Protein AF-A0A8S9V4P3-F1 (afdb_monomer_lite)

Structure (mmCIF, N/CA/C/O backbone):
data_AF-A0A8S9V4P3-F1
#
_entry.id   AF-A0A8S9V4P3-F1
#
loop_
_atom_site.group_PDB
_atom_site.id
_atom_site.type_symbol
_atom_site.label_atom_id
_atom_site.label_alt_id
_atom_site.label_comp_id
_atom_site.label_asym_id
_atom_site.label_entity_id
_atom_site.label_seq_id
_atom_site.pdbx_PDB_ins_code
_atom_site.Cartn_x
_atom_site.Cartn_y
_atom_site.Cartn_z
_atom_site.occupancy
_atom_site.B_iso_or_equiv
_atom_site.auth_seq_id
_atom_site.auth_comp_id
_atom_site.auth_asym_id
_atom_site.auth_atom_id
_atom_site.pdbx_PDB_model_num
ATOM 1 N N . MET A 1 1 ? 22.294 -0.268 -34.713 1.00 35.06 1 MET A N 1
ATOM 2 C CA . MET A 1 1 ? 23.340 -0.753 -33.769 1.00 35.06 1 MET A CA 1
ATOM 3 C C . MET A 1 1 ? 24.682 0.001 -33.791 1.00 35.06 1 MET A C 1
ATOM 5 O O . MET A 1 1 ? 25.444 -0.156 -32.843 1.00 35.06 1 MET A O 1
ATOM 9 N N . GLN A 1 2 ? 25.000 0.838 -34.790 1.00 34.72 2 GLN A N 1
ATOM 10 C CA . GLN A 1 2 ? 26.324 1.489 -34.903 1.00 34.72 2 GLN A CA 1
ATOM 11 C C . GLN A 1 2 ? 26.705 2.455 -33.755 1.00 34.72 2 GLN A C 1
ATOM 13 O O . GLN A 1 2 ? 27.880 2.752 -33.581 1.00 34.72 2 GLN A O 1
ATOM 18 N N . GLN A 1 3 ? 25.754 2.910 -32.930 1.00 43.25 3 GLN A N 1
ATOM 19 C CA . GLN A 1 3 ? 26.018 3.844 -31.821 1.00 43.25 3 GLN A CA 1
ATOM 20 C C . GLN A 1 3 ? 26.244 3.175 -30.451 1.00 43.25 3 GLN A C 1
ATOM 22 O O . GLN A 1 3 ? 26.666 3.838 -29.506 1.00 43.25 3 GLN A O 1
ATOM 27 N N . LEU A 1 4 ? 25.983 1.868 -30.324 1.00 45.66 4 LEU A N 1
ATOM 28 C CA . LEU A 1 4 ? 26.140 1.121 -29.066 1.00 45.66 4 LEU A CA 1
ATOM 29 C C . LEU A 1 4 ? 27.604 1.108 -28.551 1.00 45.66 4 LEU A C 1
ATOM 31 O O . LEU A 1 4 ? 27.805 1.356 -27.364 1.00 45.66 4 LEU A O 1
ATOM 35 N N . PRO A 1 5 ? 28.628 0.903 -29.408 1.00 47.28 5 PRO A N 1
ATOM 36 C CA . PRO A 1 5 ? 30.036 0.936 -28.992 1.00 47.28 5 PRO A CA 1
ATOM 37 C C . PRO A 1 5 ? 30.533 2.325 -28.555 1.00 47.28 5 PRO A C 1
ATOM 39 O O . PRO A 1 5 ? 31.292 2.434 -27.598 1.00 47.28 5 PRO A O 1
ATOM 42 N N . LEU A 1 6 ? 30.079 3.398 -29.215 1.00 49.00 6 LEU A N 1
ATOM 43 C CA . LEU A 1 6 ? 30.406 4.783 -28.835 1.00 49.00 6 LEU A CA 1
ATOM 44 C C . LEU A 1 6 ? 29.814 5.144 -27.465 1.00 49.00 6 LEU A C 1
ATOM 46 O O . LEU A 1 6 ? 30.459 5.802 -26.653 1.00 49.00 6 LEU A O 1
ATOM 50 N N . LEU A 1 7 ? 28.600 4.660 -27.199 1.00 50.16 7 LEU A N 1
ATOM 51 C CA . LEU A 1 7 ? 27.901 4.816 -25.928 1.00 50.16 7 LEU A CA 1
ATOM 52 C C . LEU A 1 7 ? 28.576 4.017 -24.801 1.00 50.16 7 LEU A C 1
ATOM 54 O O . LEU A 1 7 ? 28.743 4.534 -23.699 1.00 50.16 7 LEU A O 1
ATOM 58 N N . TYR A 1 8 ? 29.024 2.794 -25.092 1.00 51.38 8 TYR A N 1
ATOM 59 C CA . TYR A 1 8 ? 29.820 1.983 -24.174 1.00 51.38 8 TYR A CA 1
ATOM 60 C C . TYR A 1 8 ? 31.144 2.664 -23.804 1.00 51.38 8 TYR A C 1
ATOM 62 O O . TYR A 1 8 ? 31.438 2.788 -22.618 1.00 51.38 8 TYR A O 1
ATOM 70 N N . ASN A 1 9 ? 31.887 3.188 -24.783 1.00 55.25 9 ASN A N 1
ATOM 71 C CA . ASN A 1 9 ? 33.148 3.892 -24.530 1.00 55.25 9 ASN A CA 1
ATOM 72 C C . ASN A 1 9 ? 32.932 5.175 -23.705 1.00 55.25 9 ASN A C 1
ATOM 74 O O . ASN A 1 9 ? 33.613 5.379 -22.705 1.00 55.25 9 ASN A O 1
ATOM 78 N N . ALA A 1 10 ? 31.908 5.979 -24.022 1.00 52.84 10 ALA A N 1
ATOM 79 C CA . ALA A 1 10 ? 31.577 7.189 -23.258 1.00 52.84 10 ALA A CA 1
ATOM 80 C C . ALA A 1 10 ? 31.177 6.903 -21.794 1.00 52.84 10 ALA A C 1
ATOM 82 O O . ALA A 1 10 ? 31.454 7.703 -20.895 1.00 52.84 10 ALA A O 1
ATOM 83 N N . LEU A 1 11 ? 30.521 5.766 -21.535 1.00 50.72 11 LEU A N 1
ATOM 84 C CA . LEU A 1 11 ? 30.152 5.327 -20.185 1.00 50.72 11 LEU A CA 1
ATOM 85 C C . LEU A 1 11 ? 31.327 4.661 -19.448 1.00 50.72 11 LEU A C 1
ATOM 87 O O . LEU A 1 11 ? 31.467 4.847 -18.238 1.00 50.72 11 LEU A O 1
ATOM 91 N N . ALA A 1 12 ? 32.187 3.926 -20.155 1.00 55.25 12 ALA A N 1
ATOM 92 C CA . ALA A 1 12 ? 33.399 3.314 -19.613 1.00 55.25 12 ALA A CA 1
ATOM 93 C C . ALA A 1 12 ? 34.425 4.374 -19.176 1.00 55.25 12 ALA A C 1
ATOM 95 O O . ALA A 1 12 ? 34.928 4.303 -18.053 1.00 55.25 12 ALA A O 1
ATOM 96 N N . ASP A 1 13 ? 34.645 5.409 -19.990 1.00 53.94 13 ASP A N 1
ATOM 97 C CA . ASP A 1 13 ? 35.540 6.529 -19.667 1.00 53.94 13 ASP A CA 1
ATOM 98 C C . ASP A 1 13 ? 35.061 7.300 -18.425 1.00 53.94 13 ASP A C 1
ATOM 100 O O . ASP A 1 13 ? 35.851 7.685 -17.558 1.00 53.94 13 ASP A O 1
ATOM 104 N N . ARG A 1 14 ? 33.741 7.454 -18.259 1.00 51.41 14 ARG A N 1
ATOM 105 C CA . ARG A 1 14 ? 33.150 8.080 -17.063 1.00 51.41 14 ARG A CA 1
ATOM 106 C C . ARG A 1 14 ? 33.197 7.188 -15.822 1.00 51.41 14 ARG A C 1
ATOM 108 O O . ARG A 1 14 ? 33.402 7.703 -14.724 1.00 51.41 14 ARG A O 1
ATOM 115 N N . LYS A 1 15 ? 33.077 5.864 -15.969 1.00 47.69 15 LYS A N 1
ATOM 116 C CA . LYS A 1 15 ? 33.253 4.896 -14.867 1.00 47.69 15 LYS A CA 1
ATOM 117 C C . LYS A 1 15 ? 34.657 4.991 -14.254 1.00 47.69 15 LYS A C 1
ATOM 119 O O . LYS A 1 15 ? 34.801 4.860 -13.040 1.00 47.69 15 LYS A O 1
ATOM 124 N N . VAL A 1 16 ? 35.671 5.260 -15.081 1.00 47.69 16 VAL A N 1
ATOM 125 C CA . VAL A 1 16 ? 37.067 5.462 -14.656 1.00 47.69 16 VAL A CA 1
ATOM 126 C C . VAL A 1 16 ? 37.268 6.823 -13.977 1.00 47.69 16 VAL A C 1
ATOM 128 O O . VAL A 1 16 ? 37.965 6.899 -12.966 1.00 47.69 16 VAL A O 1
ATOM 131 N N . ALA A 1 17 ? 36.620 7.884 -14.468 1.00 41.94 17 ALA A N 1
ATOM 132 C CA . ALA A 1 17 ? 36.809 9.248 -13.968 1.00 41.94 17 ALA A CA 1
ATOM 133 C C . ALA A 1 17 ? 36.276 9.500 -12.542 1.00 41.94 17 ALA A C 1
ATOM 135 O O . ALA A 1 17 ? 36.789 10.378 -11.853 1.00 41.94 17 ALA A O 1
ATOM 136 N N . VAL A 1 18 ? 35.262 8.759 -12.080 1.00 43.91 18 VAL A N 1
ATOM 137 C CA . VAL A 1 18 ? 34.527 9.138 -10.856 1.00 43.91 18 VAL A CA 1
ATOM 138 C C . VAL A 1 18 ? 34.879 8.283 -9.621 1.00 43.91 18 VAL A C 1
ATOM 140 O O . VAL A 1 18 ? 34.416 8.604 -8.535 1.00 43.91 18 VAL A O 1
ATOM 143 N N . ARG A 1 19 ? 35.714 7.224 -9.712 1.00 36.66 19 ARG A N 1
ATOM 144 C CA . ARG A 1 19 ? 35.907 6.233 -8.609 1.00 36.66 19 ARG A CA 1
ATOM 145 C C . ARG A 1 19 ? 34.581 5.965 -7.867 1.00 36.66 19 ARG A C 1
ATOM 147 O O . ARG A 1 19 ? 34.499 6.046 -6.643 1.00 36.66 19 ARG A O 1
ATOM 154 N N . LEU A 1 20 ? 33.509 5.712 -8.619 1.00 38.38 20 LEU A N 1
ATOM 155 C CA . LEU A 1 20 ? 32.199 5.457 -8.026 1.00 38.38 20 LEU A CA 1
ATOM 156 C C . LEU A 1 20 ? 32.279 4.119 -7.296 1.00 38.38 20 LEU A C 1
ATOM 158 O O . LEU A 1 20 ? 32.645 3.102 -7.889 1.00 38.38 20 LEU A O 1
ATOM 162 N N . GLY A 1 21 ? 32.000 4.141 -5.991 1.00 35.78 21 GLY A N 1
ATOM 163 C CA . GLY A 1 21 ? 31.882 2.939 -5.171 1.00 35.78 21 GLY A CA 1
ATOM 164 C C . GLY A 1 21 ? 30.915 1.928 -5.796 1.00 35.78 21 GLY A C 1
ATOM 165 O O . GLY A 1 21 ? 30.110 2.270 -6.659 1.00 35.78 21 GLY A O 1
ATOM 166 N N . ARG A 1 22 ? 31.006 0.670 -5.354 1.00 36.38 22 ARG A N 1
ATOM 167 C CA . ARG A 1 22 ? 30.342 -0.523 -5.923 1.00 36.38 22 ARG A CA 1
ATOM 168 C C . ARG A 1 22 ? 28.813 -0.470 -6.098 1.00 36.38 22 ARG A C 1
ATOM 170 O O . ARG A 1 22 ? 28.269 -1.415 -6.653 1.00 36.38 22 ARG A O 1
ATOM 177 N N . ASP A 1 23 ? 28.135 0.610 -5.734 1.00 43.03 23 ASP A N 1
ATOM 178 C CA . ASP A 1 23 ? 26.678 0.673 -5.650 1.00 43.03 23 ASP A CA 1
ATOM 179 C C . ASP A 1 23 ? 26.064 1.739 -6.572 1.00 43.03 23 ASP A C 1
ATOM 181 O O . ASP A 1 23 ? 25.200 2.498 -6.152 1.00 43.03 23 ASP A O 1
ATOM 185 N N . LEU A 1 24 ? 26.458 1.781 -7.851 1.00 43.34 24 LEU A N 1
ATOM 186 C CA . LEU A 1 24 ? 25.614 2.365 -8.910 1.00 43.34 24 LEU A CA 1
ATOM 187 C C . LEU A 1 24 ? 24.481 1.383 -9.225 1.00 43.34 24 LEU A C 1
ATOM 189 O O . LEU A 1 24 ? 24.455 0.719 -10.264 1.00 43.34 24 LEU A O 1
ATOM 193 N N . ALA A 1 25 ? 23.572 1.217 -8.280 1.00 43.69 25 ALA A N 1
ATOM 194 C CA . ALA A 1 25 ? 22.413 0.369 -8.447 1.00 43.69 25 ALA A CA 1
ATOM 195 C C . ALA A 1 25 ? 21.297 1.243 -9.024 1.00 43.69 25 ALA A C 1
ATOM 197 O O . ALA A 1 25 ? 20.488 1.739 -8.238 1.00 43.69 25 ALA A O 1
ATOM 198 N N . PRO A 1 26 ? 21.172 1.359 -10.365 1.00 45.56 26 PRO A N 1
ATOM 199 C CA . PRO A 1 26 ? 20.971 0.176 -11.234 1.00 45.56 26 PRO A CA 1
ATOM 200 C C . PRO A 1 26 ? 21.812 0.078 -12.511 1.00 45.56 26 PRO A C 1
ATOM 202 O O . PRO A 1 26 ? 21.802 -0.979 -13.144 1.00 45.56 26 PRO A O 1
ATOM 205 N N . LEU A 1 27 ? 22.533 1.122 -12.917 1.00 46.84 27 LEU A N 1
ATOM 206 C CA . LEU A 1 27 ? 23.276 1.059 -14.175 1.00 46.84 27 LEU A CA 1
ATOM 207 C C . LEU A 1 27 ? 24.525 0.173 -14.063 1.00 46.84 27 LEU A C 1
ATOM 209 O O . LEU A 1 27 ? 25.024 -0.283 -15.076 1.00 46.84 27 LEU A O 1
ATOM 213 N N . GLY A 1 28 ? 25.032 -0.103 -12.859 1.00 51.47 28 GLY A N 1
ATOM 214 C CA . GLY A 1 28 ? 26.215 -0.932 -12.610 1.00 51.47 28 GLY A CA 1
ATOM 215 C C . GLY A 1 28 ? 26.060 -2.382 -13.086 1.00 51.47 28 GLY A C 1
ATOM 216 O O . GLY A 1 28 ? 26.877 -2.818 -13.898 1.00 51.47 28 GLY A O 1
ATOM 217 N N . PRO A 1 29 ? 25.023 -3.121 -12.645 1.00 49.94 29 PRO A N 1
ATOM 218 C CA . PRO A 1 29 ? 24.735 -4.470 -13.134 1.00 49.94 29 PRO A CA 1
ATOM 219 C C . PRO A 1 29 ? 24.471 -4.525 -14.643 1.00 49.94 29 PRO A C 1
ATOM 221 O O . PRO A 1 29 ? 25.046 -5.364 -15.324 1.00 49.94 29 PRO A O 1
ATOM 224 N N . PHE A 1 30 ? 23.685 -3.596 -15.198 1.00 52.69 30 PHE A N 1
ATOM 225 C CA . PHE A 1 30 ? 23.424 -3.551 -16.641 1.00 52.69 30 PHE A CA 1
ATOM 226 C C . PHE A 1 30 ? 24.666 -3.164 -17.457 1.00 52.69 30 PHE A C 1
ATOM 228 O O . PHE A 1 30 ? 24.959 -3.790 -18.469 1.00 52.69 30 PHE A O 1
ATOM 235 N N . MET A 1 31 ? 25.443 -2.176 -17.006 1.00 52.62 31 MET A N 1
ATOM 236 C CA . MET A 1 31 ? 26.725 -1.835 -17.620 1.00 52.62 31 MET A CA 1
ATOM 237 C C . MET A 1 31 ? 27.686 -3.001 -17.545 1.00 52.62 31 MET A C 1
ATOM 239 O O . MET A 1 31 ? 28.427 -3.177 -18.490 1.00 52.62 31 MET A O 1
ATOM 243 N N . ALA A 1 32 ? 27.687 -3.792 -16.470 1.00 58.06 32 ALA A N 1
ATOM 244 C CA . ALA A 1 32 ? 28.481 -5.012 -16.395 1.00 58.06 32 ALA A CA 1
ATOM 245 C C . ALA A 1 32 ? 27.992 -6.061 -17.407 1.00 58.06 32 ALA A C 1
ATOM 247 O O . ALA A 1 32 ? 28.806 -6.634 -18.118 1.00 58.06 32 ALA A O 1
ATOM 248 N N . ILE A 1 33 ? 26.677 -6.247 -17.536 1.00 57.78 33 ILE A N 1
ATOM 249 C CA . ILE A 1 33 ? 26.055 -7.162 -18.503 1.00 57.78 33 ILE A CA 1
ATOM 250 C C . ILE A 1 33 ? 26.372 -6.748 -19.955 1.00 57.78 33 ILE A C 1
ATOM 252 O O . ILE A 1 33 ? 26.779 -7.582 -20.764 1.00 57.78 33 ILE A O 1
ATOM 256 N N . MET A 1 34 ? 26.255 -5.459 -20.284 1.00 55.81 34 MET A N 1
ATOM 257 C CA . MET A 1 34 ? 26.617 -4.929 -21.601 1.00 55.81 34 MET A CA 1
ATOM 258 C C . MET A 1 34 ? 28.125 -4.898 -21.822 1.00 55.81 34 MET A C 1
ATOM 260 O O . MET A 1 34 ? 28.566 -5.155 -22.931 1.00 55.81 34 MET A O 1
ATOM 264 N N . ASP A 1 35 ? 28.923 -4.607 -20.794 1.00 58.06 35 ASP A N 1
ATOM 265 C CA . ASP A 1 35 ? 30.389 -4.679 -20.828 1.00 58.06 35 ASP A CA 1
ATOM 266 C C . ASP A 1 35 ? 30.849 -6.090 -21.181 1.00 58.06 35 ASP A C 1
ATOM 268 O O . ASP A 1 35 ? 31.702 -6.250 -22.051 1.00 58.06 35 ASP A O 1
ATOM 272 N N . THR A 1 36 ? 30.229 -7.112 -20.587 1.00 58.91 36 THR A N 1
ATOM 273 C CA . THR A 1 36 ? 30.436 -8.506 -20.977 1.00 58.91 36 THR A CA 1
ATOM 274 C C . THR A 1 36 ? 30.036 -8.722 -22.432 1.00 58.91 36 THR A C 1
ATOM 276 O O . THR A 1 36 ? 30.890 -9.132 -23.206 1.00 58.91 36 THR A O 1
ATOM 279 N N . PHE A 1 37 ? 28.821 -8.352 -22.854 1.00 57.66 37 PHE A N 1
ATOM 280 C CA . PHE A 1 37 ? 28.391 -8.506 -24.252 1.00 57.66 37 PHE A CA 1
ATOM 281 C C . PHE A 1 37 ? 29.316 -7.797 -25.257 1.00 57.66 37 PHE A C 1
ATOM 283 O O . PHE A 1 37 ? 29.652 -8.352 -26.298 1.00 57.66 37 PHE A O 1
ATOM 290 N N . PHE A 1 38 ? 29.772 -6.578 -24.977 1.00 56.75 38 PHE A N 1
ATOM 291 C CA . PHE A 1 38 ? 30.655 -5.846 -25.887 1.00 56.75 38 PHE A CA 1
ATOM 292 C C . PHE A 1 38 ? 32.063 -6.434 -25.953 1.00 56.75 38 PHE A C 1
ATOM 294 O O . PHE A 1 38 ? 32.692 -6.356 -27.011 1.00 56.75 38 PHE A O 1
ATOM 301 N N . LYS A 1 39 ? 32.541 -7.033 -24.857 1.00 61.88 39 LYS A N 1
ATOM 302 C CA . LYS A 1 39 ? 33.842 -7.710 -24.790 1.00 61.88 39 LYS A CA 1
ATOM 303 C C . LYS A 1 39 ? 33.811 -9.107 -25.402 1.00 61.88 39 LYS A C 1
ATOM 305 O O . LYS A 1 39 ? 34.735 -9.456 -26.128 1.00 61.88 39 LYS A O 1
ATOM 310 N N . THR A 1 40 ? 32.783 -9.897 -25.107 1.00 61.56 40 THR A N 1
ATOM 311 C CA . THR A 1 40 ? 32.715 -11.324 -25.464 1.00 61.56 40 THR A CA 1
ATOM 312 C C . THR A 1 40 ? 31.863 -11.595 -26.696 1.00 61.56 40 THR A C 1
ATOM 314 O O . THR A 1 40 ? 32.014 -12.641 -27.311 1.00 61.56 40 THR A O 1
ATOM 317 N N . ARG A 1 41 ? 30.989 -10.656 -27.080 1.00 58.94 41 ARG A N 1
ATOM 318 C CA . ARG A 1 41 ? 29.935 -10.828 -28.098 1.00 58.94 41 ARG A CA 1
ATOM 319 C C . ARG A 1 41 ? 28.895 -11.900 -27.754 1.00 58.94 41 ARG A C 1
ATOM 321 O O . ARG A 1 41 ? 28.057 -12.206 -28.593 1.00 58.94 41 ARG A O 1
ATOM 328 N N . GLU A 1 42 ? 28.884 -12.401 -26.519 1.00 59.50 42 GLU A N 1
ATOM 329 C CA . GLU A 1 42 ? 27.921 -13.404 -26.057 1.00 59.50 42 GLU A CA 1
ATOM 330 C C . GLU A 1 42 ? 26.625 -12.750 -25.570 1.00 59.50 42 GLU A C 1
ATOM 332 O O . GLU A 1 42 ? 26.623 -11.941 -24.634 1.00 59.50 42 GLU A O 1
ATOM 337 N N . VAL A 1 43 ? 25.499 -13.125 -26.177 1.00 59.03 43 VAL A N 1
ATOM 338 C CA . VAL A 1 43 ? 24.168 -12.716 -25.714 1.00 59.03 43 VAL A CA 1
ATOM 339 C C . VAL A 1 43 ? 23.808 -13.546 -24.483 1.00 59.03 43 VAL A C 1
ATOM 341 O O . VAL A 1 43 ? 23.478 -14.722 -24.581 1.00 59.03 43 VAL A O 1
ATOM 344 N N . THR A 1 44 ? 23.870 -12.934 -23.300 1.00 60.81 44 THR A N 1
ATOM 345 C CA . THR A 1 44 ? 23.469 -13.597 -22.050 1.00 60.81 44 THR A CA 1
ATOM 346 C C . THR A 1 44 ? 21.997 -13.339 -21.726 1.00 60.81 44 THR A C 1
ATOM 348 O O . THR A 1 44 ? 21.390 -12.380 -22.203 1.00 60.81 44 THR A O 1
ATOM 351 N N . LEU A 1 45 ? 21.412 -14.180 -20.870 1.00 60.59 45 LEU A N 1
ATOM 352 C CA . LEU A 1 45 ? 19.988 -14.116 -20.534 1.00 60.59 45 LEU A CA 1
ATOM 353 C C . LEU A 1 45 ? 19.605 -12.761 -19.916 1.00 60.59 45 LEU A C 1
ATOM 355 O O . LEU A 1 45 ? 18.580 -12.210 -20.304 1.00 60.59 45 LEU A O 1
ATOM 359 N N . PRO A 1 46 ? 20.446 -12.143 -19.059 1.00 57.75 46 PRO A N 1
ATOM 360 C CA . PRO A 1 46 ? 20.222 -10.775 -18.602 1.00 57.75 46 PRO A CA 1
ATOM 361 C C . PRO A 1 46 ? 20.271 -9.705 -19.709 1.00 57.75 46 PRO A C 1
ATOM 363 O O . PRO A 1 46 ? 19.550 -8.714 -19.602 1.00 57.75 46 PRO A O 1
ATOM 366 N N . VAL A 1 47 ? 21.079 -9.879 -20.770 1.00 62.25 47 VAL A N 1
ATOM 367 C CA . VAL A 1 47 ? 21.101 -8.956 -21.931 1.00 62.25 47 VAL A CA 1
ATOM 368 C C . VAL A 1 47 ? 19.759 -9.019 -22.653 1.00 62.25 47 VAL A C 1
ATOM 370 O O . VAL A 1 47 ? 19.110 -7.992 -22.850 1.00 62.25 47 VAL A O 1
ATOM 373 N N . ALA A 1 48 ? 19.318 -10.229 -23.003 1.00 62.75 48 ALA A N 1
ATOM 374 C CA . ALA A 1 48 ? 18.053 -10.437 -23.697 1.00 62.75 48 ALA A CA 1
ATOM 375 C C . ALA A 1 48 ? 16.856 -9.997 -22.833 1.00 62.75 48 ALA A C 1
ATOM 377 O O . ALA A 1 48 ? 15.951 -9.325 -23.324 1.00 62.75 48 ALA A O 1
ATOM 378 N N . PHE A 1 49 ? 16.907 -10.261 -21.525 1.00 63.81 49 PHE A N 1
ATOM 379 C CA . PHE A 1 49 ? 15.932 -9.791 -20.542 1.00 63.81 49 PHE A CA 1
ATOM 380 C C . PHE A 1 49 ? 15.801 -8.267 -20.519 1.00 63.81 49 PHE A C 1
ATOM 382 O O . PHE A 1 49 ? 14.698 -7.729 -20.615 1.00 63.81 49 PHE A O 1
ATOM 389 N N . ALA A 1 50 ? 16.927 -7.558 -20.425 1.00 61.03 50 ALA A N 1
ATOM 390 C CA . ALA A 1 50 ? 16.942 -6.102 -20.400 1.00 61.03 50 ALA A CA 1
ATOM 391 C C . ALA A 1 50 ? 16.363 -5.511 -21.698 1.00 61.03 50 ALA A C 1
ATOM 393 O O . ALA A 1 50 ? 15.595 -4.549 -21.648 1.00 61.03 50 ALA A O 1
ATOM 394 N N . CYS A 1 51 ? 16.660 -6.124 -22.849 1.00 64.00 51 CYS A N 1
ATOM 395 C CA . CYS A 1 51 ? 16.077 -5.757 -24.138 1.00 64.00 51 CYS A CA 1
ATOM 396 C C . CYS A 1 51 ? 14.568 -6.050 -24.220 1.00 64.00 51 CYS A C 1
ATOM 398 O O . CYS A 1 51 ? 13.831 -5.232 -24.762 1.00 64.00 51 CYS A O 1
ATOM 400 N N . ILE A 1 52 ? 14.079 -7.163 -23.669 1.00 63.91 52 ILE A N 1
ATOM 401 C CA . ILE A 1 52 ? 12.648 -7.514 -23.683 1.00 63.91 52 ILE A CA 1
ATOM 402 C C . ILE A 1 52 ? 11.841 -6.615 -22.752 1.00 63.91 52 ILE A C 1
ATOM 404 O O . ILE A 1 52 ? 10.834 -6.051 -23.179 1.00 63.91 52 ILE A O 1
ATOM 408 N N . CYS A 1 53 ? 12.282 -6.431 -21.506 1.00 61.22 53 CYS A N 1
ATOM 409 C CA . CYS A 1 53 ? 11.614 -5.513 -20.588 1.00 61.22 53 CYS A CA 1
ATOM 410 C C . CYS A 1 53 ? 11.634 -4.077 -21.144 1.00 61.22 53 CYS A C 1
ATOM 412 O O . CYS A 1 53 ? 10.644 -3.365 -21.004 1.00 61.22 53 CYS A O 1
ATOM 414 N N . TRP A 1 54 ? 12.699 -3.672 -21.849 1.00 67.19 54 TRP A N 1
ATOM 415 C CA . TRP A 1 54 ? 12.723 -2.424 -22.618 1.00 67.19 54 TRP A CA 1
ATOM 416 C C . TRP A 1 54 ? 11.659 -2.396 -23.721 1.00 67.19 54 TRP A C 1
ATOM 418 O O . TRP A 1 54 ? 10.868 -1.458 -23.758 1.00 67.19 54 TRP A O 1
ATOM 428 N N . MET A 1 55 ? 11.614 -3.409 -24.596 1.00 60.97 55 MET A N 1
ATOM 429 C CA . MET A 1 55 ? 10.647 -3.472 -25.700 1.00 60.97 55 MET A CA 1
ATOM 430 C C . MET A 1 55 ? 9.218 -3.408 -25.179 1.00 60.97 55 MET A C 1
ATOM 432 O O . MET A 1 55 ? 8.408 -2.682 -25.734 1.00 60.97 55 MET A O 1
ATOM 436 N N . LYS A 1 56 ? 8.916 -4.119 -24.092 1.00 59.44 56 LYS A N 1
ATOM 437 C CA . LYS A 1 56 ? 7.597 -4.117 -23.454 1.00 59.44 56 LYS A CA 1
ATOM 438 C C . LYS A 1 56 ? 7.273 -2.772 -22.805 1.00 59.44 56 LYS A C 1
ATOM 440 O O . LYS A 1 56 ? 6.176 -2.264 -23.005 1.00 59.44 56 LYS A O 1
ATOM 445 N N . PHE A 1 57 ? 8.222 -2.172 -22.084 1.00 56.38 57 PHE A N 1
ATOM 446 C CA . PHE A 1 57 ? 8.052 -0.849 -21.479 1.00 56.38 57 PHE A CA 1
ATOM 447 C C . PHE A 1 57 ? 7.822 0.224 -22.549 1.00 56.38 57 PHE A C 1
ATOM 449 O O . PHE A 1 57 ? 6.867 0.981 -22.466 1.00 56.38 57 PHE A O 1
ATOM 456 N N . VAL A 1 58 ? 8.631 0.237 -23.610 1.00 55.34 58 VAL A N 1
ATOM 457 C CA . VAL A 1 58 ? 8.461 1.140 -24.755 1.00 55.34 58 VAL A CA 1
ATOM 458 C C . VAL A 1 58 ? 7.170 0.854 -25.527 1.00 55.34 58 VAL A C 1
ATOM 460 O O . VAL A 1 58 ? 6.503 1.808 -25.913 1.00 55.34 58 VAL A O 1
ATOM 463 N N . ALA A 1 59 ? 6.791 -0.415 -25.710 1.00 53.12 59 ALA A N 1
ATOM 464 C CA . ALA A 1 59 ? 5.542 -0.822 -26.359 1.00 53.12 59 ALA A CA 1
ATOM 465 C C . ALA A 1 59 ? 4.300 -0.322 -25.613 1.00 53.12 59 ALA A C 1
ATOM 467 O O . ALA A 1 59 ? 3.342 0.124 -26.239 1.00 53.12 59 ALA A O 1
ATOM 468 N N . ALA A 1 60 ? 4.328 -0.324 -24.281 1.00 49.66 60 ALA A N 1
ATOM 469 C CA . ALA A 1 60 ? 3.264 0.271 -23.481 1.00 49.66 60 ALA A CA 1
ATOM 470 C C . ALA A 1 60 ? 3.195 1.800 -23.619 1.00 49.66 60 ALA A C 1
ATOM 472 O O . ALA A 1 60 ? 2.120 2.377 -23.534 1.00 49.66 60 ALA A O 1
ATOM 473 N N . LEU A 1 61 ? 4.315 2.469 -23.904 1.00 47.81 61 LEU A N 1
ATOM 474 C CA . LEU A 1 61 ? 4.345 3.914 -24.160 1.00 47.81 61 LEU A CA 1
ATOM 475 C C . LEU A 1 61 ? 4.046 4.287 -25.627 1.00 47.81 61 LEU A C 1
ATOM 477 O O . LEU A 1 61 ? 4.087 5.468 -25.973 1.00 47.81 61 LEU A O 1
ATOM 481 N N . GLN A 1 62 ? 3.823 3.302 -26.505 1.00 46.28 62 GLN A N 1
ATOM 482 C CA . GLN A 1 62 ? 4.048 3.452 -27.945 1.00 46.28 62 GLN A CA 1
ATOM 483 C C . GLN A 1 62 ? 2.857 3.970 -28.750 1.00 46.28 62 GLN A C 1
ATOM 485 O O . GLN A 1 62 ? 3.025 4.860 -29.589 1.00 46.28 62 GLN A O 1
ATOM 490 N N . GLY A 1 63 ? 1.681 3.351 -28.641 1.00 46.56 63 GLY A N 1
ATOM 491 C CA . GLY A 1 63 ? 0.738 3.411 -29.769 1.00 46.56 63 GLY A CA 1
ATOM 492 C C . GLY A 1 63 ? 1.445 3.142 -31.128 1.00 46.56 63 GLY A C 1
ATOM 493 O O . GLY A 1 63 ? 2.464 2.454 -31.189 1.00 46.56 63 GLY A O 1
ATOM 494 N N . ARG A 1 64 ? 0.965 3.692 -32.257 1.00 37.91 64 ARG A N 1
ATOM 495 C CA . ARG A 1 64 ? 1.518 3.406 -33.613 1.00 37.91 64 ARG A CA 1
ATOM 496 C C . ARG A 1 64 ? 2.552 4.417 -34.157 1.00 37.91 64 ARG A C 1
ATOM 498 O O . ARG A 1 64 ? 2.662 4.573 -35.376 1.00 37.91 64 ARG A O 1
ATOM 505 N N . ARG A 1 65 ? 3.290 5.151 -33.313 1.00 43.06 65 ARG A N 1
ATOM 506 C CA . ARG A 1 65 ? 4.067 6.339 -33.758 1.00 43.06 65 ARG A CA 1
ATOM 507 C C . ARG A 1 65 ? 5.607 6.219 -33.754 1.00 43.06 65 ARG A C 1
ATOM 509 O O . ARG A 1 65 ? 6.293 7.233 -33.852 1.00 43.06 65 ARG A O 1
ATOM 516 N N . GLY A 1 66 ? 6.157 5.000 -33.741 1.00 45.81 66 GLY A N 1
ATOM 517 C CA . GLY A 1 66 ? 7.585 4.734 -34.023 1.00 45.81 66 GLY A CA 1
ATOM 518 C C . GLY A 1 66 ? 8.581 5.078 -32.894 1.00 45.81 66 GLY A C 1
ATOM 519 O O . GLY A 1 66 ? 8.229 5.700 -31.895 1.00 45.81 66 GLY A O 1
ATOM 520 N N . LEU A 1 67 ? 9.852 4.657 -33.029 1.00 44.50 67 LEU A N 1
ATOM 521 C CA . LEU A 1 67 ? 10.845 4.667 -31.930 1.00 44.50 67 LEU A CA 1
ATOM 522 C C . LEU A 1 67 ? 11.279 6.060 -31.418 1.00 44.50 67 LEU A C 1
ATOM 524 O O . LEU A 1 67 ? 11.629 6.187 -30.246 1.00 44.50 67 LEU A O 1
ATOM 528 N N . GLY A 1 68 ? 11.279 7.108 -32.248 1.00 44.94 68 GLY A N 1
ATOM 529 C CA . GLY A 1 68 ? 11.789 8.439 -31.862 1.00 44.94 68 GLY A CA 1
ATOM 530 C C . GLY A 1 68 ? 10.923 9.180 -30.829 1.00 44.94 68 GLY A C 1
ATOM 531 O O . GLY A 1 68 ? 11.448 9.812 -29.905 1.00 44.94 68 GLY A O 1
ATOM 532 N N . ARG A 1 69 ? 9.592 9.056 -30.932 1.00 49.75 69 ARG A N 1
ATOM 533 C CA . ARG A 1 69 ? 8.629 9.596 -29.951 1.00 49.75 69 ARG A CA 1
ATOM 534 C C . ARG A 1 69 ? 8.744 8.864 -28.615 1.00 49.75 69 ARG A C 1
ATOM 536 O O . ARG A 1 69 ? 8.739 9.507 -27.567 1.00 49.75 69 ARG A O 1
ATOM 543 N N . ASN A 1 70 ? 8.975 7.553 -28.663 1.00 54.34 70 ASN A N 1
ATOM 544 C CA . ASN A 1 70 ? 9.135 6.709 -27.480 1.00 54.34 70 ASN A CA 1
ATOM 545 C C . ASN A 1 70 ? 10.298 7.153 -26.611 1.00 54.34 70 ASN A C 1
ATOM 547 O O . ASN A 1 70 ? 10.179 7.184 -25.395 1.00 54.34 70 ASN A O 1
ATOM 551 N N . VAL A 1 71 ? 11.415 7.526 -27.228 1.00 55.06 71 VAL A N 1
ATOM 552 C CA . VAL A 1 71 ? 12.602 7.983 -26.507 1.00 55.06 71 VAL A CA 1
ATOM 553 C C . VAL A 1 71 ? 12.330 9.302 -25.780 1.00 55.06 71 VAL A C 1
ATOM 555 O O . VAL A 1 71 ? 12.715 9.462 -24.625 1.00 55.06 71 VAL A O 1
ATOM 558 N N . SER A 1 72 ? 11.597 10.222 -26.409 1.00 56.91 72 SER A N 1
ATOM 559 C CA . SER A 1 72 ? 11.219 11.499 -25.789 1.00 56.91 72 SER A CA 1
ATOM 560 C C . SER A 1 72 ? 10.203 11.326 -24.655 1.00 56.91 72 SER A C 1
ATOM 562 O O . SER A 1 72 ? 10.395 11.916 -23.593 1.00 56.91 72 SER A O 1
ATOM 564 N N . LEU A 1 73 ? 9.185 10.477 -24.839 1.00 57.75 73 LEU A N 1
ATOM 565 C CA . LEU A 1 73 ? 8.227 10.108 -23.786 1.00 57.75 73 LEU A CA 1
ATOM 566 C C . LEU A 1 73 ? 8.927 9.411 -22.616 1.00 57.75 73 LEU A C 1
ATOM 568 O O . LEU A 1 73 ? 8.758 9.805 -21.471 1.00 57.75 73 LEU A O 1
ATOM 572 N N . THR A 1 74 ? 9.815 8.459 -22.902 1.00 59.00 74 THR A N 1
ATOM 573 C CA . THR A 1 74 ? 10.648 7.781 -21.899 1.00 59.00 74 THR A CA 1
ATOM 574 C C . THR A 1 74 ? 11.462 8.775 -21.057 1.00 59.00 74 THR A C 1
ATOM 576 O O . THR A 1 74 ? 11.573 8.605 -19.843 1.00 59.00 74 THR A O 1
ATOM 579 N N . PHE A 1 75 ? 11.993 9.852 -21.656 1.00 62.25 75 PHE A N 1
ATOM 580 C CA . PHE A 1 75 ? 12.662 10.913 -20.889 1.00 62.25 75 PHE A CA 1
ATOM 581 C C . PHE A 1 75 ? 11.715 11.774 -20.081 1.00 62.25 75 PHE A C 1
ATOM 583 O O . PHE A 1 75 ? 12.072 12.151 -18.968 1.00 62.25 75 PHE A O 1
ATOM 590 N N . GLN A 1 76 ? 10.558 12.122 -20.637 1.00 64.44 76 GLN A N 1
ATOM 591 C CA . GLN A 1 76 ? 9.558 12.873 -19.895 1.00 64.44 76 GLN A CA 1
ATOM 592 C C . GLN A 1 76 ? 9.140 12.083 -18.649 1.00 64.44 76 GLN A C 1
ATOM 594 O O . GLN A 1 76 ? 9.244 12.599 -17.545 1.00 64.44 76 GLN A O 1
ATOM 599 N N . HIS A 1 77 ? 8.870 10.788 -18.804 1.00 64.56 77 HIS A N 1
ATOM 600 C CA . HIS A 1 77 ? 8.562 9.875 -17.702 1.00 64.56 77 HIS A CA 1
ATOM 601 C C . HIS A 1 77 ? 9.682 9.794 -16.665 1.00 64.56 77 HIS A C 1
ATOM 603 O O . HIS A 1 77 ? 9.449 9.912 -15.466 1.00 64.56 77 HIS A O 1
ATOM 609 N N . SER A 1 78 ? 10.923 9.639 -17.126 1.00 65.50 78 SER A N 1
ATOM 610 C CA . SER A 1 78 ? 12.099 9.648 -16.259 1.00 65.50 78 SER A CA 1
ATOM 611 C C . SER A 1 78 ? 12.218 10.950 -15.452 1.00 65.50 78 SER A C 1
ATOM 613 O O . SER A 1 78 ? 12.625 10.910 -14.292 1.00 65.50 78 SER A O 1
ATOM 615 N N . LYS A 1 79 ? 11.890 12.100 -16.051 1.00 67.94 79 LYS A N 1
ATOM 616 C CA . LYS A 1 79 ? 11.910 13.405 -15.377 1.00 67.94 79 LYS A CA 1
ATOM 617 C C . LYS A 1 79 ? 10.753 13.571 -14.399 1.00 67.94 79 LYS A C 1
ATOM 619 O O . LYS A 1 79 ? 10.969 14.117 -13.324 1.00 67.94 79 LYS A O 1
ATOM 624 N N . ASP A 1 80 ? 9.562 13.097 -14.740 1.00 71.38 80 ASP A N 1
ATOM 625 C CA . ASP A 1 80 ? 8.391 13.197 -13.868 1.00 71.38 80 ASP A CA 1
ATOM 626 C C . ASP A 1 80 ? 8.571 12.330 -12.613 1.00 71.38 80 ASP A C 1
ATOM 628 O O . ASP A 1 80 ? 8.319 12.796 -11.502 1.00 71.38 80 ASP A O 1
ATOM 632 N N . LEU A 1 81 ? 9.124 11.117 -12.755 1.00 70.06 81 LEU A N 1
ATOM 633 C CA . LEU A 1 81 ? 9.543 10.296 -11.614 1.00 70.06 81 LEU A CA 1
ATOM 634 C C . LEU A 1 81 ? 10.611 10.987 -10.766 1.00 70.06 81 LEU A C 1
ATOM 636 O O . LEU A 1 81 ? 10.510 10.989 -9.541 1.00 70.06 81 LEU A O 1
ATOM 640 N N . GLN A 1 82 ? 11.629 11.577 -11.403 1.00 70.00 82 GLN A N 1
ATOM 641 C CA . GLN A 1 82 ? 12.653 12.336 -10.688 1.00 70.00 82 GLN A CA 1
ATOM 642 C C . GLN A 1 82 ? 12.019 13.462 -9.871 1.00 70.00 82 GLN A C 1
ATOM 644 O O . GLN A 1 82 ? 12.334 13.609 -8.695 1.00 70.00 82 GLN A O 1
ATOM 649 N N . LYS A 1 83 ? 11.104 14.220 -10.479 1.00 75.12 83 LYS A N 1
ATOM 650 C CA . LYS A 1 83 ? 10.403 15.317 -9.822 1.00 75.12 83 LYS A CA 1
ATOM 651 C C . LYS A 1 83 ? 9.591 14.823 -8.628 1.00 75.12 83 LYS A C 1
ATOM 653 O O . LYS A 1 83 ? 9.695 15.414 -7.566 1.00 75.12 83 LYS A O 1
ATOM 658 N N . ARG A 1 84 ? 8.860 13.711 -8.755 1.00 73.88 84 ARG A N 1
ATOM 659 C CA . ARG A 1 84 ? 8.117 13.106 -7.632 1.00 73.88 84 ARG A CA 1
ATOM 660 C C . ARG A 1 84 ? 9.037 12.648 -6.501 1.00 73.88 84 ARG A C 1
ATOM 662 O O . ARG A 1 84 ? 8.708 12.837 -5.336 1.00 73.88 84 ARG A O 1
ATOM 669 N N . ILE A 1 85 ? 10.198 12.070 -6.825 1.00 70.06 85 ILE A N 1
ATOM 670 C CA . ILE A 1 85 ? 11.217 11.714 -5.823 1.00 70.06 85 ILE A CA 1
ATOM 671 C C . ILE A 1 85 ? 11.740 12.979 -5.130 1.00 70.06 85 ILE A C 1
ATOM 673 O O . ILE A 1 85 ? 11.865 12.990 -3.910 1.00 70.06 85 ILE A O 1
ATOM 677 N N . GLU A 1 86 ? 12.025 14.043 -5.880 1.00 71.38 86 GLU A N 1
ATOM 678 C CA . GLU A 1 86 ? 12.482 15.329 -5.339 1.00 71.38 86 GLU A CA 1
ATOM 679 C C . GLU A 1 86 ? 11.408 15.995 -4.464 1.00 71.38 86 GLU A C 1
ATOM 681 O O . GLU A 1 86 ? 11.716 16.390 -3.345 1.00 71.38 86 GLU A O 1
ATOM 686 N N . GLU A 1 87 ? 10.149 16.026 -4.899 1.00 75.06 87 GLU A N 1
ATOM 687 C CA . GLU A 1 87 ? 9.003 16.533 -4.131 1.00 75.06 87 GLU A CA 1
ATOM 688 C C . GLU A 1 87 ? 8.803 15.730 -2.836 1.00 75.06 87 GLU A C 1
ATOM 690 O O . GLU A 1 87 ? 8.702 16.316 -1.758 1.00 75.06 87 GLU A O 1
ATOM 695 N N . ALA A 1 88 ? 8.847 14.394 -2.900 1.00 68.50 88 ALA A N 1
ATOM 696 C CA . ALA A 1 88 ? 8.800 13.538 -1.712 1.00 68.50 88 ALA A CA 1
ATOM 697 C C . ALA A 1 88 ? 9.983 13.808 -0.763 1.00 68.50 88 ALA A C 1
ATOM 699 O O . ALA A 1 88 ? 9.840 13.706 0.463 1.00 68.50 88 ALA A O 1
ATOM 700 N N . VAL A 1 89 ? 11.148 14.182 -1.315 1.00 65.69 89 VAL A N 1
ATOM 701 C CA . VAL A 1 89 ? 12.321 14.577 -0.530 1.00 65.69 89 VAL A CA 1
ATOM 702 C C . VAL A 1 89 ? 12.154 15.960 0.113 1.00 65.69 89 VAL A C 1
ATOM 704 O O . VAL A 1 89 ? 12.554 16.188 1.256 1.00 65.69 89 VAL A O 1
ATOM 707 N N . GLU A 1 90 ? 11.554 16.908 -0.591 1.00 67.50 90 GLU A N 1
ATOM 708 C CA . GLU A 1 90 ? 11.360 18.274 -0.106 1.00 67.50 90 GLU A CA 1
ATOM 709 C C . GLU A 1 90 ? 10.236 18.369 0.926 1.00 67.50 90 GLU A C 1
ATOM 711 O O . GLU A 1 90 ? 10.409 19.001 1.972 1.00 67.50 90 GLU A O 1
ATOM 716 N N . HIS A 1 91 ? 9.114 17.683 0.692 1.00 64.50 91 HIS A N 1
ATOM 717 C CA . HIS A 1 91 ? 7.962 17.668 1.596 1.00 64.50 91 HIS A CA 1
ATOM 718 C C . HIS A 1 91 ? 8.295 17.076 2.966 1.00 64.50 91 HIS A C 1
ATOM 720 O O . HIS A 1 91 ? 7.584 17.323 3.941 1.00 64.50 91 HIS A O 1
ATOM 726 N N . ARG A 1 92 ? 9.365 16.278 3.058 1.00 56.91 92 ARG A N 1
ATOM 727 C CA . ARG A 1 92 ? 9.836 15.586 4.265 1.00 56.91 92 ARG A CA 1
ATOM 728 C C . ARG A 1 92 ? 8.820 14.686 4.969 1.00 56.91 92 ARG A C 1
ATOM 730 O O . ARG A 1 92 ? 9.195 14.020 5.928 1.00 56.91 92 ARG A O 1
ATOM 737 N N . LYS A 1 93 ? 7.580 14.571 4.490 1.00 54.69 93 LYS A N 1
ATOM 738 C CA . LYS A 1 93 ? 6.553 13.698 5.072 1.00 54.69 93 LYS A CA 1
ATOM 739 C C . LYS A 1 93 ? 6.939 12.220 4.952 1.00 54.69 93 LYS A C 1
ATOM 741 O O . LYS A 1 93 ? 6.836 11.491 5.937 1.00 54.69 93 LYS A O 1
ATOM 746 N N . ALA A 1 94 ? 7.501 11.812 3.810 1.00 45.34 94 ALA A N 1
ATOM 747 C CA . ALA A 1 94 ? 8.135 10.501 3.635 1.00 45.34 94 ALA A CA 1
ATOM 748 C C . ALA A 1 94 ? 9.475 10.368 4.401 1.00 45.34 94 ALA A C 1
ATOM 750 O O . ALA A 1 94 ? 9.786 9.290 4.913 1.00 45.34 94 ALA A O 1
ATOM 751 N N . LEU A 1 95 ? 10.240 11.464 4.551 1.00 48.00 95 LEU A N 1
ATOM 752 C CA . LEU A 1 95 ? 11.539 11.486 5.256 1.00 48.00 95 LEU A CA 1
ATOM 753 C C . LEU A 1 95 ? 11.463 11.332 6.768 1.00 48.00 95 LEU A C 1
ATOM 755 O O . LEU A 1 95 ? 12.480 11.042 7.407 1.00 48.00 95 LEU A O 1
ATOM 759 N N . LEU A 1 96 ? 10.299 11.568 7.366 1.00 49.16 96 LEU A N 1
ATOM 760 C CA . LEU A 1 96 ? 10.181 11.481 8.810 1.00 49.16 96 LEU A CA 1
ATOM 761 C C . LEU A 1 96 ? 10.395 10.032 9.294 1.00 49.16 96 LEU A C 1
ATOM 763 O O . LEU A 1 96 ? 10.906 9.857 10.395 1.00 49.16 96 LEU A O 1
ATOM 767 N N . ALA A 1 97 ? 10.098 9.011 8.470 1.00 51.69 97 ALA A N 1
ATOM 768 C CA . ALA A 1 97 ? 10.016 7.589 8.837 1.00 51.69 97 ALA A CA 1
ATOM 769 C C . ALA A 1 97 ? 11.350 6.852 9.081 1.00 51.69 97 ALA A C 1
ATOM 771 O O . ALA A 1 97 ? 11.396 5.983 9.955 1.00 51.69 97 ALA A O 1
ATOM 772 N N . TYR A 1 98 ? 12.425 7.128 8.328 1.00 58.34 98 TYR A N 1
ATOM 773 C CA . TYR A 1 98 ? 13.587 6.224 8.319 1.00 58.34 98 TYR A CA 1
ATOM 774 C C . TYR A 1 98 ? 14.863 6.864 7.739 1.00 58.34 98 TYR A C 1
ATOM 776 O O . TYR A 1 98 ? 14.963 7.092 6.537 1.00 58.34 98 TYR A O 1
ATOM 784 N N . ASN A 1 99 ? 15.903 7.071 8.560 1.00 57.97 99 ASN A N 1
ATOM 785 C CA . ASN A 1 99 ? 17.186 7.660 8.118 1.00 57.97 99 ASN A CA 1
ATOM 786 C C . ASN A 1 99 ? 17.845 6.910 6.945 1.00 57.97 99 ASN A C 1
ATOM 788 O O . ASN A 1 99 ? 18.534 7.513 6.127 1.00 57.97 99 ASN A O 1
ATOM 792 N N . LYS A 1 100 ? 17.635 5.593 6.848 1.00 59.97 100 LYS A N 1
ATOM 793 C CA . LYS A 1 100 ? 18.158 4.782 5.745 1.00 59.97 100 LYS A CA 1
ATOM 794 C C . LYS A 1 100 ? 17.311 4.920 4.471 1.00 59.97 100 LYS A C 1
ATOM 796 O O . LYS A 1 100 ? 17.867 4.799 3.390 1.00 59.97 100 LYS A O 1
ATOM 801 N N . ALA A 1 101 ? 16.022 5.262 4.558 1.00 60.44 101 ALA A N 1
ATOM 802 C CA . ALA A 1 101 ? 15.255 5.671 3.377 1.00 60.44 101 ALA A CA 1
ATOM 803 C C . ALA A 1 101 ? 15.741 7.032 2.862 1.00 60.44 101 ALA A C 1
ATOM 805 O O . ALA A 1 101 ? 15.819 7.219 1.655 1.00 60.44 101 ALA A O 1
ATOM 806 N N . ASN A 1 102 ? 16.159 7.937 3.754 1.00 60.12 102 ASN A N 1
ATOM 807 C CA . ASN A 1 102 ? 16.702 9.248 3.378 1.00 60.12 102 ASN A CA 1
ATOM 808 C C . ASN A 1 102 ? 18.023 9.118 2.619 1.00 60.12 102 ASN A C 1
ATOM 810 O O . ASN A 1 102 ? 18.169 9.700 1.550 1.00 60.12 102 ASN A O 1
ATOM 814 N N . SER A 1 103 ? 18.952 8.289 3.105 1.00 65.06 103 SER A N 1
ATOM 815 C CA . SER A 1 103 ? 20.199 8.033 2.375 1.00 65.06 103 SER A CA 1
ATOM 816 C C . SER A 1 103 ? 19.958 7.310 1.045 1.00 65.06 103 SER A C 1
ATOM 818 O O . SER A 1 103 ? 20.668 7.567 0.075 1.00 65.06 103 SER A O 1
ATOM 820 N N . LEU A 1 104 ? 18.940 6.444 0.962 1.00 64.94 104 LEU A N 1
ATOM 821 C CA . LEU A 1 104 ? 18.520 5.819 -0.296 1.00 64.94 104 LEU A CA 1
ATOM 822 C C . LEU A 1 104 ? 17.908 6.837 -1.269 1.00 64.94 104 LEU A C 1
ATOM 824 O O . LEU A 1 104 ? 18.255 6.807 -2.447 1.00 64.94 104 LEU A O 1
ATOM 828 N N . LEU A 1 105 ? 17.050 7.738 -0.786 1.00 64.75 105 LEU A N 1
ATOM 829 C CA . LEU A 1 105 ? 16.431 8.822 -1.551 1.00 64.75 105 LEU A CA 1
ATOM 830 C C . LEU A 1 105 ? 17.484 9.793 -2.091 1.00 64.75 105 LEU A C 1
ATOM 832 O O . LEU A 1 105 ? 17.550 10.008 -3.296 1.00 64.75 105 LEU A O 1
ATOM 836 N N . GLU A 1 106 ? 18.357 10.316 -1.229 1.00 66.81 106 GLU A N 1
ATOM 837 C CA . GLU A 1 106 ? 19.449 11.219 -1.615 1.00 66.81 106 GLU A CA 1
ATOM 838 C C . GLU A 1 106 ? 20.392 10.565 -2.625 1.00 66.81 106 GLU A C 1
ATOM 840 O O . GLU A 1 106 ? 20.780 11.195 -3.613 1.00 66.81 106 GLU A O 1
ATOM 845 N N . ARG A 1 107 ? 20.717 9.280 -2.422 1.00 66.69 107 ARG A N 1
ATOM 846 C CA . ARG A 1 107 ? 21.517 8.509 -3.374 1.00 66.69 107 ARG A CA 1
ATOM 847 C C . ARG A 1 107 ? 20.811 8.385 -4.723 1.00 66.69 107 ARG A C 1
ATOM 849 O O . ARG A 1 107 ? 21.438 8.663 -5.738 1.00 66.69 107 ARG A O 1
ATOM 856 N N . CYS A 1 108 ? 19.526 8.028 -4.751 1.00 63.66 108 CYS A N 1
ATOM 857 C CA . CYS A 1 108 ? 18.773 7.911 -6.003 1.00 63.66 108 CYS A CA 1
ATOM 858 C C . CYS A 1 108 ? 18.676 9.262 -6.726 1.00 63.66 108 CYS A C 1
ATOM 860 O O . CYS A 1 108 ? 18.962 9.329 -7.917 1.00 63.66 108 CYS A O 1
ATOM 862 N N . THR A 1 109 ? 18.383 10.354 -6.018 1.00 65.38 109 THR A N 1
ATOM 863 C CA . THR A 1 109 ? 18.373 11.709 -6.594 1.00 65.38 109 THR A CA 1
ATOM 864 C C . THR A 1 109 ? 19.745 12.098 -7.151 1.00 65.38 109 THR A C 1
ATOM 866 O O . THR A 1 109 ? 19.837 12.647 -8.250 1.00 65.38 109 THR A O 1
ATOM 869 N N . GLY A 1 110 ? 20.828 11.798 -6.427 1.00 64.81 110 GLY A N 1
ATOM 870 C CA . GLY A 1 110 ? 22.200 12.032 -6.883 1.00 64.81 110 GLY A CA 1
ATOM 871 C C . GLY A 1 110 ? 22.553 11.228 -8.137 1.00 64.81 110 GLY A C 1
ATOM 872 O O . GLY A 1 110 ? 23.135 11.774 -9.076 1.00 64.81 110 GLY A O 1
ATOM 873 N N . GLU A 1 111 ? 22.146 9.958 -8.185 1.00 62.28 111 GLU A N 1
ATOM 874 C CA . GLU A 1 111 ? 22.301 9.093 -9.355 1.00 62.28 111 GLU A CA 1
ATOM 875 C C . GLU A 1 111 ? 21.550 9.667 -10.561 1.00 62.28 111 GLU A C 1
ATOM 877 O O . GLU A 1 111 ? 22.160 9.862 -11.611 1.00 62.28 111 GLU A O 1
ATOM 882 N N . ILE A 1 112 ? 20.273 10.032 -10.409 1.00 62.12 112 ILE A N 1
ATOM 883 C CA . ILE A 1 112 ? 19.466 10.598 -11.500 1.00 62.12 112 ILE A CA 1
ATOM 884 C C . ILE A 1 112 ? 20.086 11.906 -12.024 1.00 62.12 112 ILE A C 1
ATOM 886 O O . ILE A 1 112 ? 20.243 12.082 -13.236 1.00 62.12 112 ILE A O 1
ATOM 890 N N . LYS A 1 113 ? 20.521 12.807 -11.130 1.00 65.56 113 LYS A N 1
ATOM 891 C CA . LYS A 1 113 ? 21.195 14.066 -11.504 1.00 65.56 113 LYS A CA 1
ATOM 892 C C . LYS A 1 113 ? 22.481 13.826 -12.298 1.00 65.56 113 LYS A C 1
ATOM 894 O O . LYS A 1 113 ? 22.800 14.605 -13.197 1.00 65.56 113 LYS A O 1
ATOM 899 N N . HIS A 1 114 ? 23.186 12.728 -12.031 1.00 62.25 114 HIS A N 1
ATOM 900 C CA . HIS A 1 114 ? 24.377 12.330 -12.782 1.00 62.25 114 HIS A CA 1
ATOM 901 C C . HIS A 1 114 ? 24.066 11.874 -14.222 1.00 62.25 114 HIS A C 1
ATOM 903 O O . HIS A 1 114 ? 24.932 11.967 -15.096 1.00 62.25 114 HIS A O 1
ATOM 909 N N . PHE A 1 115 ? 22.836 11.430 -14.501 1.00 57.41 115 PHE A N 1
ATOM 910 C CA . PHE A 1 115 ? 22.395 10.997 -15.833 1.00 57.41 115 PHE A CA 1
ATOM 911 C C . PHE A 1 115 ? 21.890 12.129 -16.727 1.00 57.41 115 PHE A C 1
ATOM 913 O O . PHE A 1 115 ? 21.925 11.993 -17.951 1.00 57.41 115 PHE A O 1
ATOM 920 N N . VAL A 1 116 ? 21.505 13.273 -16.155 1.00 60.59 116 VAL A N 1
ATOM 921 C CA . VAL A 1 116 ? 21.000 14.433 -16.910 1.00 60.59 116 VAL A CA 1
ATOM 922 C C . VAL A 1 116 ? 21.929 14.870 -18.060 1.00 60.59 116 VAL A C 1
ATOM 924 O O . VAL A 1 116 ? 21.441 15.089 -19.173 1.00 60.59 116 VAL A O 1
ATOM 927 N N . PRO A 1 117 ? 23.266 14.929 -17.888 1.00 57.81 117 PRO A N 1
ATOM 928 C CA . PRO A 1 117 ? 24.171 15.294 -18.975 1.00 57.81 117 PRO A CA 1
ATOM 929 C C . PRO A 1 117 ? 24.215 14.274 -20.121 1.00 57.81 117 PRO A C 1
ATOM 931 O O . PRO A 1 117 ? 24.685 14.615 -21.202 1.00 57.81 117 PRO A O 1
ATOM 934 N N . LEU A 1 118 ? 23.756 13.034 -19.917 1.00 58.16 118 LEU A N 1
ATOM 935 C CA . LEU A 1 118 ? 23.758 11.960 -20.919 1.00 58.16 118 LEU A CA 1
ATOM 936 C C . LEU A 1 118 ? 22.471 11.919 -21.756 1.00 58.16 118 LEU A C 1
ATOM 938 O O . LEU A 1 118 ? 22.381 11.124 -22.689 1.00 58.16 118 LEU A O 1
ATOM 942 N N . TYR A 1 119 ? 21.496 12.800 -21.499 1.00 59.34 119 TYR A N 1
ATOM 943 C CA . TYR A 1 119 ? 20.219 12.795 -22.223 1.00 59.34 119 TYR A CA 1
ATOM 944 C C . TYR A 1 119 ? 20.352 12.975 -23.743 1.00 59.34 119 TYR A C 1
ATOM 946 O O . TYR A 1 119 ? 19.532 12.461 -24.499 1.00 59.34 119 TYR A O 1
ATOM 954 N N . HIS A 1 120 ? 21.395 13.655 -24.221 1.00 57.53 120 HIS A N 1
ATOM 955 C CA . HIS A 1 120 ? 21.659 13.796 -25.657 1.00 57.53 120 HIS A CA 1
ATOM 956 C C . HIS A 1 120 ? 22.080 12.470 -26.317 1.00 57.53 120 HIS A C 1
ATOM 958 O O . HIS A 1 120 ? 21.658 12.181 -27.432 1.00 57.53 120 HIS A O 1
ATOM 964 N N . ILE A 1 121 ? 22.843 11.636 -25.604 1.00 53.75 121 ILE A N 1
ATOM 965 C CA . ILE A 1 121 ? 23.230 10.283 -26.034 1.00 53.75 121 ILE A CA 1
ATOM 966 C C . ILE A 1 121 ? 22.009 9.363 -25.997 1.00 53.75 121 ILE A C 1
ATOM 968 O O . ILE A 1 121 ? 21.759 8.562 -26.895 1.00 53.75 121 ILE A O 1
ATOM 972 N N . ALA A 1 122 ? 21.212 9.532 -24.955 1.00 55.53 122 ALA A N 1
ATOM 973 C CA . ALA A 1 122 ? 20.008 8.777 -24.705 1.00 55.53 122 ALA A CA 1
ATOM 974 C C . ALA A 1 122 ? 18.917 9.058 -25.767 1.00 55.53 122 ALA A C 1
ATOM 976 O O . ALA A 1 122 ? 18.186 8.153 -26.155 1.00 55.53 122 ALA A O 1
ATOM 977 N N . ARG A 1 123 ? 18.868 10.277 -26.329 1.00 54.12 123 ARG A N 1
ATOM 978 C CA . ARG A 1 123 ? 18.023 10.632 -27.489 1.00 54.12 123 ARG A CA 1
ATOM 979 C C . ARG A 1 123 ? 18.386 9.901 -28.780 1.00 54.12 123 ARG A C 1
ATOM 981 O O . ARG A 1 123 ? 17.513 9.692 -29.614 1.00 54.12 123 ARG A O 1
ATOM 988 N N . ALA A 1 124 ? 19.651 9.529 -28.941 1.00 52.19 124 ALA A N 1
ATOM 989 C CA . ALA A 1 124 ? 20.141 8.831 -30.124 1.00 52.19 124 ALA A CA 1
ATOM 990 C C . ALA A 1 124 ? 20.106 7.296 -29.962 1.00 52.19 124 ALA A C 1
ATOM 992 O O . ALA A 1 124 ? 20.164 6.567 -30.950 1.00 52.19 124 ALA A O 1
ATOM 993 N N . ASN A 1 125 ? 19.957 6.795 -28.727 1.00 56.59 125 ASN A N 1
ATOM 994 C CA . ASN A 1 125 ? 19.958 5.369 -28.413 1.00 56.59 125 ASN A CA 1
ATOM 995 C C . ASN A 1 125 ? 18.708 4.942 -27.612 1.00 56.59 125 ASN A C 1
ATOM 997 O O . ASN A 1 125 ? 18.673 5.095 -26.385 1.00 56.59 125 ASN A O 1
ATOM 1001 N N . PRO A 1 126 ? 17.713 4.333 -28.284 1.00 55.16 126 PRO A N 1
ATOM 1002 C CA . PRO A 1 126 ? 16.474 3.906 -27.647 1.00 55.16 126 PRO A CA 1
ATOM 1003 C C . PRO A 1 126 ? 16.649 2.903 -26.508 1.00 55.16 126 PRO A C 1
ATOM 1005 O O . PRO A 1 126 ? 15.937 3.013 -25.509 1.00 55.16 126 PRO A O 1
ATOM 1008 N N . LEU A 1 127 ? 17.614 1.980 -26.615 1.00 58.41 127 LEU A N 1
ATOM 1009 C CA . LEU A 1 127 ? 17.907 1.005 -25.561 1.00 58.41 127 LEU A CA 1
ATOM 1010 C C . LEU A 1 127 ? 18.338 1.730 -24.287 1.00 58.41 127 LEU A C 1
ATOM 1012 O O . LEU A 1 127 ? 17.740 1.535 -23.232 1.00 58.41 127 LEU A O 1
ATOM 1016 N N . PHE A 1 128 ? 19.312 2.638 -24.392 1.00 61.72 128 PHE A N 1
ATOM 1017 C CA . PHE A 1 128 ? 19.797 3.404 -23.241 1.00 61.72 128 PHE A CA 1
ATOM 1018 C C . PHE A 1 128 ? 18.687 4.246 -22.587 1.00 61.72 128 PHE A C 1
ATOM 1020 O O . PHE A 1 128 ? 18.614 4.320 -21.359 1.00 61.72 128 PHE A O 1
ATOM 1027 N N . ALA A 1 129 ? 17.788 4.834 -23.384 1.00 59.69 129 ALA A N 1
ATOM 1028 C CA . ALA A 1 129 ? 16.658 5.607 -22.874 1.00 59.69 129 ALA A CA 1
ATOM 1029 C C . ALA A 1 129 ? 15.712 4.765 -22.001 1.00 59.69 129 ALA A C 1
ATOM 1031 O O . ALA A 1 129 ? 15.462 5.119 -20.849 1.00 59.69 129 ALA A O 1
ATOM 1032 N N . GLY A 1 130 ? 15.199 3.643 -22.514 1.00 62.47 130 GLY A N 1
ATOM 1033 C CA . GLY A 1 130 ? 14.221 2.849 -21.757 1.00 62.47 130 GLY A CA 1
ATOM 1034 C C . GLY A 1 130 ? 14.846 2.064 -20.607 1.00 62.47 130 GLY A C 1
ATOM 1035 O O . GLY A 1 130 ? 14.188 1.846 -19.595 1.00 62.47 130 GLY A O 1
ATOM 1036 N N . LEU A 1 131 ? 16.140 1.750 -20.683 1.00 64.75 131 LEU A N 1
ATOM 1037 C CA . LEU A 1 131 ? 16.878 1.248 -19.526 1.00 64.75 131 LEU A CA 1
ATOM 1038 C C . LEU A 1 131 ? 16.958 2.287 -18.417 1.00 64.75 131 LEU A C 1
ATOM 1040 O O . LEU A 1 131 ? 16.719 1.947 -17.267 1.00 64.75 131 LEU A O 1
ATOM 1044 N N . THR A 1 132 ? 17.232 3.547 -18.758 1.00 65.94 132 THR A N 1
ATOM 1045 C CA . THR A 1 132 ? 17.239 4.652 -17.790 1.00 65.94 132 THR A CA 1
ATOM 1046 C C . THR A 1 132 ? 15.862 4.834 -17.138 1.00 65.94 132 THR A C 1
ATOM 1048 O O . THR A 1 132 ? 15.775 5.036 -15.929 1.00 65.94 132 THR A O 1
ATOM 1051 N N . ALA A 1 133 ? 14.771 4.685 -17.892 1.00 68.31 133 ALA A N 1
ATOM 1052 C CA . ALA A 1 133 ? 13.429 4.746 -17.313 1.00 68.31 133 ALA A CA 1
ATOM 1053 C C . ALA A 1 133 ? 13.113 3.550 -16.399 1.00 68.31 133 ALA A C 1
ATOM 1055 O O . ALA A 1 133 ? 12.689 3.753 -15.264 1.00 68.31 133 ALA A O 1
ATOM 1056 N N . LEU A 1 134 ? 13.391 2.314 -16.831 1.00 70.19 134 LEU A N 1
ATOM 1057 C CA . LEU A 1 134 ? 13.188 1.109 -16.012 1.00 70.19 134 LEU A CA 1
ATOM 1058 C C . LEU A 1 134 ? 14.045 1.129 -14.727 1.00 70.19 134 LEU A C 1
ATOM 1060 O O . LEU A 1 134 ? 13.650 0.661 -13.661 1.00 70.19 134 LEU A O 1
ATOM 1064 N N . ASN A 1 135 ? 15.232 1.715 -14.823 1.00 71.88 135 ASN A N 1
ATOM 1065 C CA . ASN A 1 135 ? 16.160 1.965 -13.731 1.00 71.88 135 ASN A CA 1
ATOM 1066 C C . ASN A 1 135 ? 15.548 2.898 -12.673 1.00 71.88 135 ASN A C 1
ATOM 1068 O O . ASN A 1 135 ? 15.497 2.524 -11.498 1.00 71.88 135 ASN A O 1
ATOM 1072 N N . HIS A 1 136 ? 15.036 4.061 -13.087 1.00 71.44 136 HIS A N 1
ATOM 1073 C CA . HIS A 1 136 ? 14.355 5.000 -12.185 1.00 71.44 136 HIS A CA 1
ATOM 1074 C C . HIS A 1 136 ? 13.081 4.400 -11.596 1.00 71.44 136 HIS A C 1
ATOM 1076 O O . HIS A 1 136 ? 12.824 4.538 -10.403 1.00 71.44 136 HIS A O 1
ATOM 1082 N N . GLN A 1 137 ? 12.348 3.640 -12.400 1.00 73.56 137 GLN A N 1
ATOM 1083 C CA . GLN A 1 137 ? 11.172 2.905 -11.969 1.00 73.56 137 GLN A CA 1
ATOM 1084 C C . GLN A 1 137 ? 11.471 1.941 -10.811 1.00 73.56 137 GLN A C 1
ATOM 1086 O O . GLN A 1 137 ? 10.787 1.947 -9.787 1.00 73.56 137 GLN A O 1
ATOM 1091 N N . PHE A 1 138 ? 12.522 1.125 -10.926 1.00 74.06 138 PHE A N 1
ATOM 1092 C CA . PHE A 1 138 ? 12.910 0.223 -9.840 1.00 74.06 138 PHE A CA 1
ATOM 1093 C C . PHE A 1 138 ? 13.452 0.947 -8.613 1.00 74.06 138 PHE A C 1
ATOM 1095 O O . PHE A 1 138 ? 13.248 0.466 -7.501 1.00 74.06 138 PHE A O 1
ATOM 1102 N N . GLN A 1 139 ? 14.155 2.068 -8.788 1.00 73.31 139 GLN A N 1
ATOM 1103 C CA . GLN A 1 139 ? 14.584 2.893 -7.656 1.00 73.31 139 GLN A CA 1
ATOM 1104 C C . GLN A 1 139 ? 13.373 3.436 -6.899 1.00 73.31 139 GLN A C 1
ATOM 1106 O O . GLN A 1 139 ? 13.303 3.273 -5.682 1.00 73.31 139 GLN A O 1
ATOM 1111 N N . TYR A 1 140 ? 12.408 4.001 -7.625 1.00 75.56 140 TYR A N 1
ATOM 1112 C CA . TYR A 1 140 ? 11.168 4.511 -7.062 1.00 75.56 140 TYR A CA 1
ATOM 1113 C C . TYR A 1 140 ? 10.429 3.414 -6.283 1.00 75.56 140 TYR A C 1
ATOM 1115 O O . TYR A 1 140 ? 10.176 3.575 -5.093 1.00 75.56 140 TYR A O 1
ATOM 1123 N N . LEU A 1 141 ? 10.178 2.257 -6.906 1.00 77.12 141 LEU A N 1
ATOM 1124 C CA . LEU A 1 141 ? 9.496 1.130 -6.257 1.00 77.12 141 LEU A CA 1
ATOM 1125 C C . LEU A 1 141 ? 10.235 0.620 -5.016 1.00 77.12 141 LEU A C 1
ATOM 1127 O O . LEU A 1 141 ? 9.603 0.273 -4.021 1.00 77.12 141 LEU A O 1
ATOM 1131 N N . HIS A 1 142 ? 11.567 0.561 -5.063 1.00 77.12 142 HIS A N 1
ATOM 1132 C CA . HIS A 1 142 ? 12.369 0.096 -3.935 1.00 77.12 142 HIS A CA 1
ATOM 1133 C C . HIS A 1 142 ? 12.270 1.064 -2.757 1.00 77.12 142 HIS A C 1
ATOM 1135 O O . HIS A 1 142 ? 11.993 0.636 -1.638 1.00 77.12 142 HIS A O 1
ATOM 1141 N N . ILE A 1 143 ? 12.437 2.361 -3.011 1.00 74.81 143 ILE A N 1
ATOM 1142 C CA . ILE A 1 143 ? 12.286 3.391 -1.984 1.00 74.81 143 ILE A CA 1
ATOM 1143 C C . ILE A 1 143 ? 10.874 3.358 -1.410 1.00 74.81 143 ILE A C 1
ATOM 1145 O O . ILE A 1 143 ? 10.706 3.347 -0.192 1.00 74.81 143 ILE A O 1
ATOM 1149 N N . ALA A 1 144 ? 9.866 3.325 -2.278 1.00 77.62 144 ALA A N 1
ATOM 1150 C CA . ALA A 1 144 ? 8.483 3.367 -1.852 1.00 77.62 144 ALA A CA 1
ATOM 1151 C C . ALA A 1 144 ? 8.128 2.149 -0.990 1.00 77.62 144 ALA A C 1
ATOM 1153 O O . ALA A 1 144 ? 7.500 2.316 0.049 1.00 77.62 144 ALA A O 1
ATOM 1154 N N . ASN A 1 145 ? 8.624 0.956 -1.338 1.00 80.81 145 ASN A N 1
ATOM 1155 C CA . ASN A 1 145 ? 8.495 -0.242 -0.508 1.00 80.81 145 ASN A CA 1
ATOM 1156 C C . ASN A 1 145 ? 9.131 -0.054 0.879 1.00 80.81 145 ASN A C 1
ATOM 1158 O O . ASN A 1 145 ? 8.488 -0.306 1.894 1.00 80.81 145 ASN A O 1
ATOM 1162 N N . GLU A 1 146 ? 10.382 0.404 0.939 1.00 76.62 146 GLU A N 1
ATOM 1163 C CA . GLU A 1 146 ? 11.085 0.595 2.215 1.00 76.62 146 GLU A CA 1
ATOM 1164 C C . GLU A 1 146 ? 10.391 1.645 3.098 1.00 76.62 146 GLU A C 1
ATOM 1166 O O . GLU A 1 146 ? 10.257 1.438 4.301 1.00 76.62 146 GLU A O 1
ATOM 1171 N N . VAL A 1 147 ? 9.898 2.747 2.523 1.00 76.00 147 VAL A N 1
ATOM 1172 C CA . VAL A 1 147 ? 9.161 3.787 3.265 1.00 76.00 147 VAL A CA 1
ATOM 1173 C C . VAL A 1 147 ? 7.818 3.263 3.771 1.00 76.00 147 VAL A C 1
ATOM 1175 O O . VAL A 1 147 ? 7.474 3.470 4.937 1.00 76.00 147 VAL A O 1
ATOM 1178 N N . LEU A 1 148 ? 7.075 2.564 2.914 1.00 78.62 148 LEU A N 1
ATOM 1179 C CA . LEU A 1 148 ? 5.736 2.071 3.217 1.00 78.62 148 LEU A CA 1
ATOM 1180 C C . LEU A 1 148 ? 5.739 1.081 4.389 1.00 78.62 148 LEU A C 1
ATOM 1182 O O . LEU A 1 148 ? 4.853 1.150 5.237 1.00 78.62 148 LEU A O 1
ATOM 1186 N N . PHE A 1 149 ? 6.761 0.221 4.472 1.00 76.88 149 PHE A N 1
ATOM 1187 C CA . PHE A 1 149 ? 6.912 -0.772 5.545 1.00 76.88 149 PHE A CA 1
ATOM 1188 C C . PHE A 1 149 ? 7.817 -0.333 6.699 1.00 76.88 149 PHE A C 1
ATOM 1190 O O . PHE A 1 149 ? 7.851 -0.996 7.737 1.00 76.88 149 PHE A O 1
ATOM 1197 N N . ALA A 1 150 ? 8.508 0.804 6.580 1.00 72.38 150 ALA A N 1
ATOM 1198 C CA . ALA A 1 150 ? 9.125 1.457 7.735 1.00 72.38 150 ALA A CA 1
ATOM 1199 C C . ALA A 1 150 ? 8.071 2.002 8.711 1.00 72.38 150 ALA A C 1
ATOM 1201 O O . ALA A 1 150 ? 8.365 2.194 9.893 1.00 72.38 150 ALA A O 1
ATOM 1202 N N . THR A 1 151 ? 6.846 2.246 8.234 1.00 73.88 151 THR A N 1
ATOM 1203 C CA . THR A 1 151 ? 5.706 2.598 9.079 1.00 73.88 151 THR A CA 1
ATOM 1204 C C . THR A 1 151 ? 4.669 1.484 9.094 1.00 73.88 151 THR A C 1
ATOM 1206 O O . THR A 1 151 ? 4.586 0.641 8.210 1.00 73.88 151 THR A O 1
ATOM 1209 N N . SER A 1 152 ? 3.839 1.482 10.124 1.00 81.06 152 SER A N 1
ATOM 1210 C CA . SER A 1 152 ? 2.747 0.533 10.299 1.00 81.06 152 SER A CA 1
ATOM 1211 C C . SER A 1 152 ? 1.418 0.997 9.690 1.00 81.06 152 SER A C 1
ATOM 1213 O O . SER A 1 152 ? 0.419 0.283 9.772 1.00 81.06 152 SER A O 1
ATOM 1215 N N . LYS A 1 153 ? 1.389 2.177 9.053 1.00 87.12 153 LYS A N 1
ATOM 1216 C CA . LYS A 1 153 ? 0.153 2.828 8.590 1.00 87.12 153 LYS A CA 1
ATOM 1217 C C . LYS A 1 153 ? -0.557 2.040 7.502 1.00 87.12 153 LYS A C 1
ATOM 1219 O O . LYS A 1 153 ? -1.765 1.874 7.604 1.00 87.12 153 LYS A O 1
ATOM 1224 N N . LEU A 1 154 ? 0.169 1.519 6.504 1.00 89.00 154 LEU A N 1
ATOM 1225 C CA . LEU A 1 154 ? -0.445 0.699 5.451 1.00 89.00 154 LEU A CA 1
ATOM 1226 C C . LEU A 1 154 ? -1.135 -0.525 6.055 1.00 89.00 154 LEU A C 1
ATOM 1228 O O . LEU A 1 154 ? -2.251 -0.859 5.665 1.00 89.00 154 LEU A O 1
ATOM 1232 N N . ARG A 1 155 ? -0.474 -1.174 7.021 1.00 92.06 155 ARG A N 1
ATOM 1233 C CA . ARG A 1 155 ? -1.028 -2.333 7.715 1.00 92.06 155 ARG A CA 1
ATOM 1234 C C . ARG A 1 155 ? -2.302 -1.954 8.460 1.00 92.06 155 ARG A C 1
ATOM 1236 O O . ARG A 1 155 ? -3.338 -2.571 8.247 1.00 92.06 155 ARG A O 1
ATOM 1243 N N . ALA A 1 156 ? -2.217 -0.944 9.320 1.00 94.56 156 ALA A N 1
ATOM 1244 C CA . ALA A 1 156 ? -3.340 -0.480 10.120 1.00 94.56 156 ALA A CA 1
ATOM 1245 C C . ALA A 1 156 ? -4.534 -0.069 9.243 1.00 94.56 156 ALA A C 1
ATOM 1247 O O . ALA A 1 156 ? -5.644 -0.561 9.436 1.00 94.56 156 ALA A O 1
ATOM 1248 N N . PHE A 1 157 ? -4.279 0.739 8.212 1.00 95.56 157 PHE A N 1
ATOM 1249 C CA . PHE A 1 157 ? -5.292 1.139 7.244 1.00 95.56 157 PHE A CA 1
ATOM 1250 C C . PHE A 1 157 ? -5.885 -0.061 6.501 1.00 95.56 157 PHE A C 1
ATOM 1252 O O . PHE A 1 157 ? -7.096 -0.123 6.363 1.00 95.56 157 PHE A O 1
ATOM 1259 N N . GLY A 1 158 ? -5.079 -1.046 6.092 1.00 94.94 158 GLY A N 1
ATOM 1260 C CA . GLY A 1 158 ? -5.581 -2.232 5.392 1.00 94.94 158 GLY A CA 1
ATOM 1261 C C . GLY A 1 158 ? -6.544 -3.073 6.219 1.00 94.94 158 GLY A C 1
ATOM 1262 O O . GLY A 1 158 ? -7.565 -3.515 5.697 1.00 94.94 158 GLY A O 1
ATOM 1263 N N . HIS A 1 159 ? -6.273 -3.239 7.516 1.00 97.06 159 HIS A N 1
ATOM 1264 C CA . HIS A 1 159 ? -7.211 -3.899 8.430 1.00 97.06 159 HIS A CA 1
ATOM 1265 C C . HIS A 1 159 ? -8.499 -3.093 8.614 1.00 97.06 159 HIS A C 1
ATOM 1267 O O . HIS A 1 159 ? -9.582 -3.665 8.515 1.00 97.06 159 HIS A O 1
ATOM 1273 N N . LEU A 1 160 ? -8.388 -1.778 8.820 1.00 96.81 160 LEU A N 1
ATOM 1274 C CA . LEU A 1 160 ? -9.543 -0.897 9.004 1.00 96.81 160 LEU A CA 1
ATOM 1275 C C . LEU A 1 160 ? -10.420 -0.820 7.743 1.00 96.81 160 LEU A C 1
ATOM 1277 O O . LEU A 1 160 ? -11.630 -1.003 7.823 1.00 96.81 160 LEU A O 1
ATOM 1281 N N . TYR A 1 161 ? -9.808 -0.599 6.579 1.00 95.56 161 TYR A N 1
ATOM 1282 C CA . TYR A 1 161 ? -10.470 -0.579 5.276 1.00 95.56 161 TYR A CA 1
ATOM 1283 C C . TYR A 1 161 ? -11.183 -1.904 5.001 1.00 95.56 161 TYR A C 1
ATOM 1285 O O . TYR A 1 161 ? -12.362 -1.904 4.657 1.00 95.56 161 TYR A O 1
ATOM 1293 N N . ASN A 1 162 ? -10.502 -3.040 5.203 1.00 96.00 162 ASN A N 1
ATOM 1294 C CA . ASN A 1 162 ? -11.104 -4.352 4.981 1.00 96.00 162 ASN A CA 1
ATOM 1295 C C . ASN A 1 162 ? 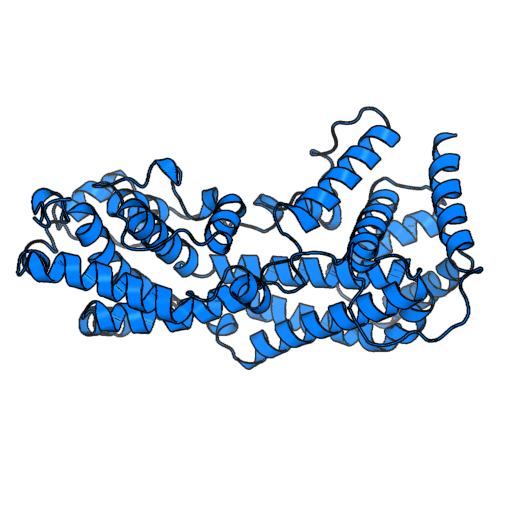-12.325 -4.574 5.881 1.00 96.00 162 ASN A C 1
ATOM 1297 O O . ASN A 1 162 ? -13.345 -5.037 5.385 1.00 96.00 162 ASN A O 1
ATOM 1301 N N . ALA A 1 163 ? -12.238 -4.224 7.166 1.00 95.75 163 ALA A N 1
ATOM 1302 C CA . ALA A 1 163 ? -13.362 -4.347 8.086 1.00 95.75 163 ALA A CA 1
ATOM 1303 C C . ALA A 1 163 ? -14.540 -3.448 7.669 1.00 95.75 163 ALA A C 1
ATOM 1305 O O . ALA A 1 163 ? -15.650 -3.937 7.505 1.00 95.75 163 ALA A O 1
ATOM 1306 N N . LEU A 1 164 ? -14.303 -2.164 7.382 1.00 94.75 164 LEU A N 1
ATOM 1307 C CA . LEU A 1 164 ? -15.361 -1.236 6.953 1.00 94.75 164 LEU A CA 1
ATOM 1308 C C . LEU A 1 164 ? -16.058 -1.671 5.657 1.00 94.75 164 LEU A C 1
ATOM 1310 O O . LEU A 1 164 ? -17.267 -1.492 5.528 1.00 94.75 164 LEU A O 1
ATOM 1314 N N . VAL A 1 165 ? -15.315 -2.244 4.709 1.00 93.69 165 VAL A N 1
ATOM 1315 C CA . VAL A 1 165 ? -15.878 -2.793 3.467 1.00 93.69 165 VAL A CA 1
ATOM 1316 C C . VAL A 1 165 ? -16.732 -4.032 3.738 1.00 93.69 165 VAL A C 1
ATOM 1318 O O . VAL A 1 165 ? -17.821 -4.150 3.184 1.00 93.69 165 VAL A O 1
ATOM 1321 N N . GLN A 1 166 ? -16.253 -4.963 4.568 1.00 93.69 166 GLN A N 1
ATOM 1322 C CA . GLN A 1 166 ? -16.981 -6.199 4.889 1.00 93.69 166 GLN A CA 1
ATOM 1323 C C . GLN A 1 166 ? -18.273 -5.916 5.664 1.00 93.69 166 GLN A C 1
ATOM 1325 O O . GLN A 1 166 ? -19.292 -6.544 5.395 1.00 93.69 166 GLN A O 1
ATOM 1330 N N . GLU A 1 167 ? -18.250 -4.921 6.551 1.00 91.94 167 GLU A N 1
ATOM 1331 C CA . GLU A 1 167 ? -19.427 -4.459 7.297 1.00 91.94 167 GLU A CA 1
ATOM 1332 C C . GLU A 1 167 ? -20.341 -3.520 6.477 1.00 91.94 167 GLU A C 1
ATOM 1334 O O . GLU A 1 167 ? -21.368 -3.056 6.967 1.00 91.94 167 GLU A O 1
ATOM 1339 N N . GLY A 1 168 ? -19.993 -3.215 5.221 1.00 91.25 168 GLY A N 1
ATOM 1340 C CA . GLY A 1 168 ? -20.821 -2.402 4.322 1.00 91.25 168 GLY A CA 1
ATOM 1341 C C . GLY A 1 168 ? -20.840 -0.899 4.628 1.00 91.25 168 GLY A C 1
ATOM 1342 O O . GLY A 1 168 ? -21.697 -0.183 4.113 1.00 91.25 168 GLY A O 1
ATOM 1343 N N . HIS A 1 169 ? -19.903 -0.399 5.437 1.00 90.94 169 HIS A N 1
ATOM 1344 C CA . HIS A 1 169 ? -19.739 1.034 5.710 1.00 90.94 169 HIS A CA 1
ATOM 1345 C C . HIS A 1 169 ? -18.982 1.775 4.603 1.00 90.94 169 HIS A C 1
ATOM 1347 O O . HIS A 1 169 ? -19.103 2.994 4.485 1.00 90.94 169 HIS A O 1
ATOM 1353 N N . LEU A 1 170 ? -18.190 1.055 3.808 1.00 91.38 170 LEU A N 1
ATOM 1354 C CA . LEU A 1 170 ? -17.385 1.610 2.728 1.00 91.38 170 LEU A CA 1
ATOM 1355 C C . LEU A 1 170 ? -17.557 0.774 1.457 1.00 91.38 170 LEU A C 1
ATOM 1357 O O . LEU A 1 170 ? -17.566 -0.455 1.511 1.00 91.38 170 LEU A O 1
ATOM 1361 N N . GLU A 1 171 ? -17.659 1.431 0.304 1.00 89.69 171 GLU A N 1
ATOM 1362 C CA . GLU A 1 171 ? -17.623 0.734 -0.981 1.00 89.69 171 GLU A CA 1
ATOM 1363 C C . GLU A 1 171 ? -16.213 0.210 -1.277 1.00 89.69 171 GLU A C 1
ATOM 1365 O O . GLU A 1 171 ? -15.203 0.775 -0.845 1.00 89.69 171 GLU A O 1
ATOM 1370 N N . ARG A 1 172 ? -16.134 -0.884 -2.042 1.00 88.25 172 ARG A N 1
ATOM 1371 C CA . ARG A 1 172 ? -14.846 -1.397 -2.511 1.00 88.25 172 ARG A CA 1
ATOM 1372 C C . ARG A 1 172 ? -14.205 -0.412 -3.476 1.00 88.25 172 ARG A C 1
ATOM 1374 O O . ARG A 1 172 ? -14.779 -0.077 -4.507 1.00 88.25 172 ARG A O 1
ATOM 1381 N N . ASN A 1 173 ? -12.974 -0.036 -3.170 1.00 85.00 173 ASN A N 1
ATOM 1382 C CA . ASN A 1 173 ? -12.094 0.699 -4.054 1.00 85.00 173 ASN A CA 1
ATOM 1383 C C . ASN A 1 173 ? -11.066 -0.269 -4.691 1.00 85.00 173 ASN A C 1
ATOM 1385 O O . ASN A 1 173 ? -10.207 -0.797 -3.970 1.00 85.00 173 ASN A O 1
ATOM 1389 N N . PRO A 1 174 ? -11.116 -0.479 -6.024 1.00 81.81 174 PRO A N 1
ATOM 1390 C CA . PRO A 1 174 ? -10.206 -1.379 -6.739 1.00 81.81 174 PRO A CA 1
ATOM 1391 C C . PRO A 1 174 ? -8.723 -1.068 -6.514 1.00 81.81 174 PRO A C 1
ATOM 1393 O O . PRO A 1 174 ? -7.909 -1.980 -6.403 1.00 81.81 174 PRO A O 1
ATOM 1396 N N . PHE A 1 175 ? -8.365 0.212 -6.356 1.00 81.69 175 PHE A N 1
ATOM 1397 C CA . PHE A 1 175 ? -6.981 0.616 -6.112 1.00 81.69 175 PHE A CA 1
ATOM 1398 C C . PHE A 1 175 ? -6.402 -0.049 -4.857 1.00 81.69 175 PHE A C 1
ATOM 1400 O O . PHE A 1 175 ? -5.283 -0.566 -4.888 1.00 81.69 175 PHE A O 1
ATOM 1407 N N . PHE A 1 176 ? -7.151 -0.042 -3.751 1.00 85.62 176 PHE A N 1
ATOM 1408 C CA . PHE A 1 176 ? -6.693 -0.649 -2.504 1.00 85.62 176 PHE A CA 1
ATOM 1409 C C . PHE A 1 176 ? -6.682 -2.168 -2.591 1.00 85.62 176 PHE A C 1
ATOM 1411 O O . PHE A 1 176 ? -5.740 -2.789 -2.101 1.00 85.62 176 PHE A O 1
ATOM 1418 N N . ASP A 1 177 ? -7.689 -2.761 -3.233 1.00 86.44 177 ASP A N 1
ATOM 1419 C CA . ASP A 1 177 ? -7.755 -4.209 -3.415 1.00 86.44 177 ASP A CA 1
ATOM 1420 C C . ASP A 1 177 ? -6.521 -4.726 -4.153 1.00 86.44 177 ASP A C 1
ATOM 1422 O O . ASP A 1 177 ? -5.817 -5.589 -3.628 1.00 86.44 177 ASP A O 1
ATOM 1426 N N . ASP A 1 178 ? -6.152 -4.090 -5.258 1.00 83.50 178 ASP A N 1
ATOM 1427 C CA . ASP A 1 178 ? -4.957 -4.466 -5.997 1.00 83.50 178 ASP A CA 1
ATOM 1428 C C . ASP A 1 178 ? -3.652 -4.207 -5.208 1.00 83.50 178 ASP A C 1
ATOM 1430 O O . ASP A 1 178 ? -2.651 -4.899 -5.402 1.00 83.50 178 ASP A O 1
ATOM 1434 N N . VAL A 1 179 ? -3.585 -3.167 -4.358 1.00 86.06 179 VAL A N 1
ATOM 1435 C CA . VAL A 1 179 ? -2.412 -2.941 -3.482 1.00 86.06 179 VAL A CA 1
ATOM 1436 C C . VAL A 1 179 ? -2.285 -4.105 -2.502 1.00 86.06 179 VAL A C 1
ATOM 1438 O O . VAL A 1 179 ? -1.180 -4.601 -2.267 1.00 86.06 179 VAL A O 1
ATOM 1441 N N . TYR A 1 180 ? -3.404 -4.568 -1.953 1.00 88.00 180 TYR A N 1
ATOM 1442 C CA . TYR A 1 180 ? -3.433 -5.685 -1.018 1.00 88.00 180 TYR A CA 1
ATOM 1443 C C . TYR A 1 180 ? -3.279 -7.051 -1.683 1.00 88.00 180 TYR A C 1
ATOM 1445 O O . TYR A 1 180 ? -2.840 -7.976 -1.005 1.00 88.00 180 TYR A O 1
ATOM 1453 N N . ASP A 1 181 ? -3.517 -7.189 -2.982 1.00 87.06 181 ASP A N 1
ATOM 1454 C CA . ASP A 1 181 ? -3.170 -8.413 -3.710 1.00 87.06 181 ASP A CA 1
ATOM 1455 C C . ASP A 1 181 ? -1.649 -8.597 -3.816 1.00 87.06 181 ASP A C 1
ATOM 1457 O O . ASP A 1 181 ? -1.141 -9.712 -3.686 1.00 87.06 181 ASP A O 1
ATOM 1461 N N . VAL A 1 182 ? -0.896 -7.500 -3.957 1.00 85.25 182 VAL A N 1
ATOM 1462 C CA . VAL A 1 182 ? 0.577 -7.536 -3.989 1.00 85.25 182 VAL A CA 1
ATOM 1463 C C . VAL A 1 182 ? 1.172 -7.632 -2.583 1.00 85.25 182 VAL A C 1
ATOM 1465 O O . VAL A 1 182 ? 2.089 -8.416 -2.340 1.00 85.25 182 VAL A O 1
ATOM 1468 N N . TYR A 1 183 ? 0.670 -6.829 -1.644 1.00 87.69 183 TYR A N 1
ATOM 1469 C CA . TYR A 1 183 ? 1.275 -6.652 -0.317 1.00 87.69 183 TYR A CA 1
ATOM 1470 C C . TYR A 1 183 ? 0.536 -7.374 0.817 1.00 87.69 183 TYR A C 1
ATOM 1472 O O . TYR A 1 183 ? 0.894 -7.235 1.990 1.00 87.69 183 TYR A O 1
ATOM 1480 N N . GLY A 1 184 ? -0.488 -8.164 0.497 1.00 88.25 184 GLY A N 1
ATOM 1481 C CA . GLY A 1 184 ? -1.412 -8.739 1.472 1.00 88.25 184 GLY A CA 1
ATOM 1482 C C . GLY A 1 184 ? -0.754 -9.626 2.518 1.00 88.25 184 GLY A C 1
ATOM 1483 O O . GLY A 1 184 ? -1.160 -9.582 3.673 1.00 88.25 184 GLY A O 1
ATOM 1484 N N . GLN A 1 185 ? 0.297 -10.367 2.159 1.00 86.38 185 GLN A N 1
ATOM 1485 C CA . GLN A 1 185 ? 1.026 -11.225 3.105 1.00 86.38 185 GLN A CA 1
ATOM 1486 C C . GLN A 1 185 ? 1.738 -10.434 4.211 1.00 86.38 185 GLN A C 1
ATOM 1488 O O . GLN A 1 185 ? 1.945 -10.951 5.306 1.00 86.38 185 GLN A O 1
ATOM 1493 N N . GLU A 1 186 ? 2.108 -9.183 3.936 1.00 86.19 186 GLU A N 1
ATOM 1494 C CA . GLU A 1 186 ? 2.810 -8.318 4.887 1.00 86.19 186 GLU A CA 1
ATOM 1495 C C . GLU A 1 186 ? 1.843 -7.459 5.722 1.00 86.19 186 GLU A C 1
ATOM 1497 O O . GLU A 1 186 ? 2.170 -7.043 6.843 1.00 86.19 186 GLU A O 1
ATOM 1502 N N . VAL A 1 187 ? 0.642 -7.218 5.184 1.00 90.75 187 VAL A N 1
ATOM 1503 C CA . VAL A 1 187 ? -0.453 -6.475 5.825 1.00 90.75 187 VAL A CA 1
ATOM 1504 C C . VAL A 1 187 ? -1.309 -7.382 6.713 1.00 90.75 187 VAL A C 1
ATOM 1506 O O . VAL A 1 187 ? -1.625 -7.011 7.843 1.00 90.75 187 VAL A O 1
ATOM 1509 N N . PHE A 1 188 ? -1.671 -8.574 6.242 1.00 92.25 188 PHE A N 1
ATOM 1510 C CA . PHE A 1 188 ? -2.611 -9.470 6.911 1.00 92.25 188 PHE A CA 1
ATOM 1511 C C . PHE A 1 188 ? -1.934 -10.772 7.336 1.00 92.25 188 PHE A C 1
ATOM 1513 O O . PHE A 1 188 ? -1.458 -11.543 6.507 1.00 92.25 188 PHE A O 1
ATOM 1520 N N . ALA A 1 189 ? -1.978 -11.065 8.632 1.00 90.75 189 ALA A N 1
ATOM 1521 C CA . ALA A 1 189 ? -1.548 -12.333 9.200 1.00 90.75 189 ALA A CA 1
ATOM 1522 C C . ALA A 1 189 ? -2.704 -12.975 9.993 1.00 90.75 189 ALA A C 1
ATOM 1524 O O . ALA A 1 189 ? -3.238 -12.329 10.896 1.00 90.75 189 ALA A O 1
ATOM 1525 N N . PRO A 1 190 ? -3.083 -14.240 9.709 1.00 88.38 190 PRO A N 1
ATOM 1526 C CA . PRO A 1 190 ? -2.456 -15.163 8.752 1.00 88.38 190 PRO A CA 1
ATOM 1527 C C . PRO A 1 190 ? -2.841 -14.926 7.279 1.00 88.38 190 PRO A C 1
ATOM 1529 O O . PRO A 1 190 ? -2.123 -15.379 6.395 1.00 88.38 190 PRO A O 1
ATOM 1532 N N . SER A 1 191 ? -3.965 -14.259 7.004 1.00 93.06 191 SER A N 1
ATOM 1533 C CA . SER A 1 191 ? -4.388 -13.864 5.652 1.00 93.06 191 SER A CA 1
ATOM 1534 C C . SER A 1 191 ? -5.496 -12.810 5.716 1.00 93.06 191 SER A C 1
ATOM 1536 O O . SER A 1 191 ? -6.125 -12.644 6.762 1.00 93.06 191 SER A O 1
ATOM 1538 N N . ARG A 1 192 ? -5.786 -12.136 4.593 1.00 92.62 192 ARG A N 1
ATOM 1539 C CA . ARG A 1 192 ? -6.914 -11.191 4.483 1.00 92.62 192 ARG A CA 1
ATOM 1540 C C . ARG A 1 192 ? -8.263 -11.863 4.765 1.00 92.62 192 ARG A C 1
ATOM 1542 O O . ARG A 1 192 ? -9.112 -11.274 5.417 1.00 92.62 192 ARG A O 1
ATOM 1549 N N . ALA A 1 193 ? -8.428 -13.119 4.347 1.00 92.88 193 ALA A N 1
ATOM 1550 C CA . ALA A 1 193 ? -9.652 -13.893 4.561 1.00 92.88 193 ALA A CA 1
ATOM 1551 C C . ALA A 1 193 ? -9.903 -14.267 6.034 1.00 92.88 193 ALA A C 1
ATOM 1553 O O . ALA A 1 193 ? -11.023 -14.617 6.385 1.00 92.88 193 ALA A O 1
ATOM 1554 N N . ALA A 1 194 ? -8.880 -14.207 6.893 1.00 93.38 194 ALA A N 1
ATOM 1555 C CA . ALA A 1 194 ? -9.032 -14.449 8.328 1.00 93.38 194 ALA A CA 1
ATOM 1556 C C . ALA A 1 194 ? -9.550 -13.218 9.096 1.00 93.38 194 ALA A C 1
ATOM 1558 O O . ALA A 1 194 ? -10.001 -13.360 10.229 1.00 93.38 194 ALA A O 1
ATOM 1559 N N . ALA A 1 195 ? -9.486 -12.025 8.494 1.00 93.62 195 ALA A N 1
ATOM 1560 C CA . ALA A 1 195 ? -10.042 -10.803 9.061 1.00 93.62 195 ALA A CA 1
ATOM 1561 C C . ALA A 1 195 ? -11.550 -10.750 8.767 1.00 93.62 195 ALA A C 1
ATOM 1563 O O . ALA A 1 195 ? -11.971 -10.211 7.743 1.00 93.62 195 ALA A O 1
ATOM 1564 N N . ILE A 1 196 ? -12.330 -11.354 9.662 1.00 94.69 196 ILE A N 1
ATOM 1565 C CA . ILE A 1 196 ? -13.796 -11.443 9.614 1.00 94.69 196 ILE A CA 1
ATOM 1566 C C . ILE A 1 196 ? -14.419 -10.772 10.841 1.00 94.69 196 ILE A C 1
ATOM 1568 O O . ILE A 1 196 ? -13.723 -10.541 11.832 1.00 94.69 196 ILE A O 1
ATOM 1572 N N . HIS A 1 197 ? -15.729 -10.526 10.778 1.00 93.25 197 HIS A N 1
ATOM 1573 C CA . HIS A 1 197 ? -16.525 -10.006 11.887 1.00 93.25 197 HIS A CA 1
ATOM 1574 C C . HIS A 1 197 ? -16.262 -10.766 13.200 1.00 93.25 197 HIS A C 1
ATOM 1576 O O . HIS A 1 197 ? -16.256 -12.001 13.221 1.00 93.25 197 HIS A O 1
ATOM 1582 N N . GLY A 1 198 ? -16.011 -10.027 14.283 1.00 89.88 198 GLY A N 1
ATOM 1583 C CA . GLY A 1 198 ? -15.656 -10.563 15.604 1.00 89.88 198 GLY A CA 1
ATOM 1584 C C . GLY A 1 198 ? -14.188 -10.995 15.756 1.00 89.88 198 GLY A C 1
ATOM 1585 O O . GLY A 1 198 ? -13.783 -11.454 16.825 1.00 89.88 198 GLY A O 1
ATOM 1586 N N . ALA A 1 199 ? -13.370 -10.880 14.706 1.00 92.19 199 ALA A N 1
ATOM 1587 C CA . ALA A 1 199 ? -11.953 -11.236 14.719 1.00 92.19 199 ALA A CA 1
ATOM 1588 C C . ALA A 1 199 ? -11.035 -10.171 14.094 1.00 92.19 199 ALA A C 1
ATOM 1590 O O . ALA A 1 199 ? -9.828 -10.419 13.946 1.00 92.19 199 ALA A O 1
ATOM 1591 N N . TYR A 1 200 ? -11.543 -8.991 13.741 1.00 94.62 200 TYR A N 1
ATOM 1592 C CA . TYR A 1 200 ? -10.771 -7.925 13.114 1.00 94.62 200 TYR A CA 1
ATOM 1593 C C . TYR A 1 200 ? -9.633 -7.447 14.016 1.00 94.62 200 TYR A C 1
ATOM 1595 O O . TYR A 1 200 ? -8.474 -7.432 13.586 1.00 94.62 200 TYR A O 1
ATOM 1603 N N . TYR A 1 201 ? -9.906 -7.117 15.282 1.00 93.31 201 TYR A N 1
ATOM 1604 C CA . TYR A 1 201 ? -8.876 -6.631 16.199 1.00 93.31 201 TYR A CA 1
ATOM 1605 C C . TYR A 1 201 ? -7.854 -7.718 16.523 1.00 93.31 201 TYR A C 1
ATOM 1607 O O . TYR A 1 201 ? -6.648 -7.467 16.513 1.00 93.31 201 TYR A O 1
ATOM 1615 N 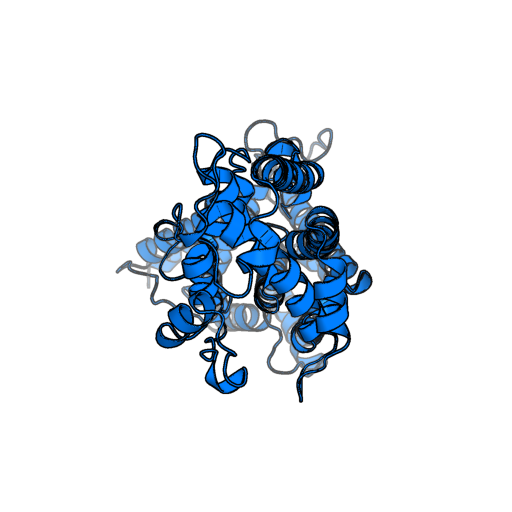N . ARG A 1 202 ? -8.312 -8.958 16.728 1.00 93.06 202 ARG A N 1
ATOM 1616 C CA . ARG A 1 202 ? -7.428 -10.115 16.938 1.00 93.06 202 ARG A CA 1
ATOM 1617 C C . ARG A 1 202 ? -6.461 -10.302 15.767 1.00 93.06 202 ARG A C 1
ATOM 1619 O O . ARG A 1 202 ? -5.257 -10.450 15.982 1.00 93.06 202 ARG A O 1
ATOM 1626 N N . THR A 1 203 ? -6.972 -10.272 14.540 1.00 94.56 203 THR A N 1
ATOM 1627 C CA . THR A 1 203 ? -6.173 -10.461 13.319 1.00 94.56 203 THR A CA 1
ATOM 1628 C C . THR A 1 203 ? -5.203 -9.301 13.101 1.00 94.56 203 THR A C 1
ATOM 1630 O O . THR A 1 203 ? -4.036 -9.511 12.749 1.00 94.56 203 THR A O 1
ATOM 1633 N N . TYR A 1 204 ? -5.632 -8.076 13.402 1.00 95.25 204 TYR A N 1
ATOM 1634 C CA . TYR A 1 204 ? -4.759 -6.909 13.415 1.00 95.25 204 TYR A CA 1
ATOM 1635 C C . TYR A 1 204 ? -3.621 -7.048 14.439 1.00 95.25 204 TYR A C 1
ATOM 1637 O O . TYR A 1 204 ? -2.465 -6.850 14.077 1.00 95.25 204 TYR A O 1
ATOM 1645 N N . LEU A 1 205 ? -3.892 -7.467 15.682 1.00 93.31 205 LEU A N 1
ATOM 1646 C CA . LEU A 1 205 ? -2.855 -7.669 16.707 1.00 93.31 205 LEU A CA 1
ATOM 1647 C C . LEU A 1 205 ? -1.812 -8.717 16.286 1.00 93.31 205 LEU A C 1
ATOM 1649 O O . LEU A 1 205 ? -0.611 -8.511 16.484 1.00 93.31 205 LEU A O 1
ATOM 1653 N N . ILE A 1 206 ? -2.250 -9.812 15.653 1.00 93.00 206 ILE A N 1
ATOM 1654 C CA . ILE A 1 206 ? -1.352 -10.830 15.080 1.00 93.00 206 ILE A CA 1
ATOM 1655 C C . ILE A 1 206 ? -0.477 -10.211 13.984 1.00 93.00 206 ILE A C 1
ATOM 1657 O O . ILE A 1 206 ? 0.740 -10.401 13.984 1.00 93.00 206 ILE A O 1
ATOM 1661 N N . SER A 1 207 ? -1.074 -9.421 13.090 1.00 91.94 207 SER A N 1
ATOM 1662 C CA . SER A 1 207 ? -0.370 -8.694 12.020 1.00 91.94 207 SER A CA 1
ATOM 1663 C C . SER A 1 207 ? 0.579 -7.616 12.568 1.00 91.94 207 SER A C 1
ATOM 1665 O O . SER A 1 207 ? 1.605 -7.283 11.961 1.00 91.94 207 SER A O 1
ATOM 1667 N N . SER A 1 208 ? 0.280 -7.105 13.761 1.00 89.50 208 SER A N 1
ATOM 1668 C CA . SER A 1 208 ? 1.133 -6.230 14.565 1.00 89.50 208 SER A CA 1
ATOM 1669 C C . SER A 1 208 ? 2.278 -6.952 15.267 1.00 89.50 208 SER A C 1
ATOM 1671 O O . SER A 1 208 ? 3.104 -6.307 15.905 1.00 89.50 208 SER A O 1
ATOM 1673 N N . ASN A 1 209 ? 2.409 -8.264 15.052 1.00 89.75 209 ASN A N 1
ATOM 1674 C CA . ASN A 1 209 ? 3.400 -9.155 15.652 1.00 89.75 209 ASN A CA 1
ATOM 1675 C C . ASN A 1 209 ? 3.253 -9.323 17.165 1.00 89.75 209 ASN A C 1
ATOM 1677 O O . ASN A 1 209 ? 4.206 -9.768 17.812 1.00 89.75 209 ASN A O 1
ATOM 1681 N N . LEU A 1 210 ? 2.087 -9.020 17.741 1.00 91.56 210 LEU A N 1
ATOM 1682 C CA . LEU A 1 210 ? 1.823 -9.383 19.127 1.00 91.56 210 LEU A CA 1
ATOM 1683 C C . LEU A 1 210 ? 1.894 -10.910 19.250 1.00 91.56 210 LEU A C 1
ATOM 1685 O O . LEU A 1 210 ? 1.376 -11.652 18.405 1.00 91.56 210 LEU A O 1
ATOM 1689 N N . ARG A 1 211 ? 2.579 -11.416 20.279 1.00 90.69 211 ARG A N 1
ATOM 1690 C CA . ARG A 1 211 ? 2.639 -12.865 20.489 1.00 90.69 211 ARG A CA 1
ATOM 1691 C C . ARG A 1 211 ? 1.237 -13.405 20.775 1.00 90.69 211 ARG A C 1
ATOM 1693 O O . ARG A 1 211 ? 0.506 -12.866 21.594 1.00 90.69 211 ARG A O 1
ATOM 1700 N N . VAL A 1 212 ? 0.890 -14.512 20.118 1.00 88.81 212 VAL A N 1
ATOM 1701 C CA . VAL A 1 212 ? -0.464 -15.095 20.150 1.00 88.81 212 VAL A CA 1
ATOM 1702 C C . VAL A 1 212 ? -0.932 -15.409 21.576 1.00 88.81 212 VAL A C 1
ATOM 1704 O O . VAL A 1 212 ? -2.093 -15.192 21.898 1.00 88.81 212 VAL A O 1
ATOM 1707 N N . ASN A 1 213 ? -0.025 -15.847 22.454 1.00 88.19 213 ASN A N 1
ATOM 1708 C CA . ASN A 1 213 ? -0.330 -16.136 23.858 1.00 88.19 213 ASN A CA 1
ATOM 1709 C C . ASN A 1 213 ? -0.667 -14.887 24.697 1.00 88.19 213 ASN A C 1
ATOM 1711 O O . ASN A 1 213 ? -1.198 -15.036 25.791 1.00 88.19 213 ASN A O 1
ATOM 1715 N N . LEU A 1 214 ? -0.365 -13.680 24.206 1.00 91.12 214 LEU A N 1
ATOM 1716 C CA . LEU A 1 214 ? -0.660 -12.409 24.875 1.00 91.12 214 LEU A CA 1
ATOM 1717 C C . LEU A 1 214 ? -1.938 -11.742 24.364 1.00 91.12 214 LEU A C 1
ATOM 1719 O O . LEU A 1 214 ? -2.393 -10.773 24.959 1.00 91.12 214 LEU A O 1
ATOM 1723 N N . ILE A 1 215 ? -2.548 -12.254 23.294 1.00 90.12 215 ILE A N 1
ATOM 1724 C CA . ILE A 1 215 ? -3.808 -11.707 22.777 1.00 90.12 215 ILE A CA 1
ATOM 1725 C C . ILE A 1 215 ? -4.898 -11.819 23.842 1.00 90.12 215 ILE A C 1
ATOM 1727 O O . ILE A 1 215 ? -5.567 -10.839 24.133 1.00 90.12 215 ILE A O 1
ATOM 1731 N N . GLU A 1 216 ? -5.031 -12.978 24.487 1.00 87.44 216 GLU A N 1
ATOM 1732 C CA . GLU A 1 216 ? -6.036 -13.171 25.540 1.00 87.44 216 GLU A CA 1
ATOM 1733 C C . GLU A 1 216 ? -5.817 -12.232 26.738 1.00 87.44 216 GLU A C 1
ATOM 1735 O O . GLU A 1 216 ? -6.778 -11.812 27.372 1.00 87.44 216 GLU A O 1
ATOM 1740 N N . ALA A 1 217 ? -4.565 -11.855 27.026 1.00 88.44 217 ALA A N 1
ATOM 1741 C CA . ALA A 1 217 ? -4.248 -10.872 28.063 1.00 88.44 217 ALA A CA 1
ATOM 1742 C C . ALA A 1 217 ? -4.809 -9.481 27.707 1.00 88.44 217 ALA A C 1
ATOM 1744 O O . ALA A 1 217 ? -5.393 -8.819 28.562 1.00 88.44 217 ALA A O 1
ATOM 1745 N N . VAL A 1 218 ? -4.743 -9.082 26.427 1.00 87.44 218 VAL A N 1
ATOM 1746 C CA . VAL A 1 218 ? -5.375 -7.843 25.931 1.00 87.44 218 VAL A CA 1
ATOM 1747 C C . VAL A 1 218 ? -6.886 -7.869 26.159 1.00 87.44 218 VAL A C 1
ATOM 1749 O O . VAL A 1 218 ? -7.446 -6.898 26.667 1.00 87.44 218 VAL A O 1
ATOM 1752 N N . TYR A 1 219 ? -7.548 -8.985 25.838 1.00 84.44 219 TYR A N 1
ATOM 1753 C CA . TYR A 1 219 ? -8.995 -9.120 26.036 1.00 84.44 219 TYR A CA 1
ATOM 1754 C C . TYR A 1 219 ? -9.393 -9.176 27.514 1.00 84.44 219 TYR A C 1
ATOM 1756 O O . TYR A 1 219 ? -10.460 -8.682 27.867 1.00 84.44 219 TYR A O 1
ATOM 1764 N N . ARG A 1 220 ? -8.524 -9.676 28.400 1.00 85.00 220 ARG A N 1
ATOM 1765 C CA . ARG A 1 220 ? -8.721 -9.603 29.859 1.00 85.00 220 ARG A CA 1
ATOM 1766 C C . ARG A 1 220 ? -8.381 -8.237 30.468 1.00 85.00 220 ARG A C 1
ATOM 1768 O O . ARG A 1 220 ? -8.662 -8.021 31.641 1.00 85.00 220 ARG A O 1
ATOM 1775 N N . GLY A 1 221 ? -7.818 -7.311 29.687 1.00 80.88 221 GLY A N 1
ATOM 1776 C CA . GLY A 1 221 ? -7.403 -5.990 30.164 1.00 80.88 221 GLY A CA 1
ATOM 1777 C C . GLY A 1 221 ? -6.152 -6.014 31.046 1.00 80.88 221 GLY A C 1
ATOM 1778 O O . GLY A 1 221 ? -5.963 -5.117 31.863 1.00 80.88 221 GLY A O 1
ATOM 1779 N N . GLU A 1 222 ? -5.314 -7.038 30.899 1.00 85.50 222 GLU A N 1
ATOM 1780 C CA . GLU A 1 222 ? -4.061 -7.184 31.638 1.00 85.50 222 GLU A CA 1
ATOM 1781 C C . GLU A 1 222 ? -2.973 -6.262 31.065 1.00 85.50 222 GLU A C 1
ATOM 1783 O O . GLU A 1 222 ? -2.934 -5.981 29.862 1.00 85.50 222 GLU A O 1
ATOM 1788 N N . GLU A 1 223 ? -2.054 -5.809 31.921 1.00 81.88 223 GLU A N 1
ATOM 1789 C CA . GLU A 1 223 ? -0.869 -5.086 31.464 1.00 81.88 223 GLU A CA 1
ATOM 1790 C C . GLU A 1 223 ? 0.033 -6.010 30.640 1.00 81.88 223 GLU A C 1
ATOM 1792 O O . GLU A 1 223 ? 0.398 -7.112 31.059 1.00 81.88 223 GLU A O 1
ATOM 1797 N N . LEU A 1 224 ? 0.403 -5.549 29.444 1.00 85.00 224 LEU A N 1
ATOM 1798 C CA . LEU A 1 224 ? 1.340 -6.272 28.599 1.00 85.00 224 LEU A CA 1
ATOM 1799 C C . LEU A 1 224 ? 2.775 -6.102 29.119 1.00 85.00 224 LEU A C 1
ATOM 1801 O O . LEU A 1 224 ? 3.136 -5.023 29.595 1.00 85.00 224 LEU A O 1
ATOM 1805 N N . PRO A 1 225 ? 3.625 -7.135 28.972 1.00 84.81 225 PRO A N 1
ATOM 1806 C CA . PRO A 1 225 ? 5.040 -7.019 29.291 1.00 84.81 225 PRO A CA 1
ATOM 1807 C C . PRO A 1 225 ? 5.729 -6.013 28.359 1.00 84.81 225 PRO A C 1
ATOM 1809 O O . PRO A 1 225 ? 5.154 -5.534 27.377 1.00 84.81 225 PRO A O 1
ATOM 1812 N N . ALA A 1 226 ? 7.000 -5.718 28.640 1.00 80.75 226 ALA A N 1
ATOM 1813 C CA . ALA A 1 226 ? 7.786 -4.783 27.841 1.00 80.75 226 ALA A CA 1
ATOM 1814 C C . ALA A 1 226 ? 7.721 -5.117 26.329 1.00 80.75 226 ALA A C 1
ATOM 1816 O O . ALA A 1 226 ? 7.701 -6.298 25.963 1.00 80.75 226 ALA A O 1
ATOM 1817 N N . PRO A 1 227 ? 7.754 -4.121 25.418 1.00 78.88 227 PRO A N 1
ATOM 1818 C CA . PRO A 1 227 ? 7.564 -4.351 23.981 1.00 78.88 227 PRO A CA 1
ATOM 1819 C C . PRO A 1 227 ? 8.476 -5.426 23.366 1.00 78.88 227 PRO A C 1
ATOM 1821 O O . PRO A 1 227 ? 8.047 -6.178 22.493 1.00 78.88 227 PRO A O 1
ATOM 1824 N N . SER A 1 228 ? 9.719 -5.549 23.842 1.00 79.12 228 SER A N 1
ATOM 1825 C CA . SER A 1 228 ? 10.674 -6.578 23.398 1.00 79.12 228 SER A CA 1
ATOM 1826 C C . SER A 1 228 ? 10.245 -8.012 23.723 1.00 79.12 228 SER A C 1
ATOM 1828 O O . SER A 1 228 ? 10.662 -8.953 23.046 1.00 79.12 228 SER A O 1
ATOM 1830 N N . GLU A 1 229 ? 9.441 -8.185 24.768 1.00 83.88 229 GLU A N 1
ATOM 1831 C CA . GLU A 1 229 ? 8.881 -9.467 25.192 1.00 83.88 229 GLU A CA 1
ATOM 1832 C C . GLU A 1 229 ? 7.508 -9.696 24.564 1.00 83.88 229 GLU A C 1
ATOM 1834 O O . GLU A 1 229 ? 7.214 -10.813 24.132 1.00 83.88 229 GLU A O 1
ATOM 1839 N N . ALA A 1 230 ? 6.698 -8.638 24.456 1.00 85.12 230 ALA A N 1
ATOM 1840 C CA . ALA A 1 230 ? 5.339 -8.713 23.939 1.00 85.12 230 ALA A CA 1
ATOM 1841 C C . ALA A 1 230 ? 5.272 -8.984 22.428 1.00 85.12 230 ALA A C 1
ATOM 1843 O O . ALA A 1 230 ? 4.420 -9.750 21.967 1.00 85.12 230 ALA A O 1
ATOM 1844 N N . TYR A 1 231 ? 6.188 -8.399 21.653 1.00 86.69 231 TYR A N 1
ATOM 1845 C CA . TYR A 1 231 ? 6.157 -8.445 20.192 1.00 86.69 231 TYR A CA 1
ATOM 1846 C C . TYR A 1 231 ? 7.237 -9.365 19.613 1.00 86.69 231 TYR A C 1
ATOM 1848 O O . TYR A 1 231 ? 8.365 -9.453 20.106 1.00 86.69 231 TYR A O 1
ATOM 1856 N N . LYS A 1 232 ? 6.903 -10.083 18.535 1.00 86.94 232 LYS A N 1
ATOM 1857 C CA . LYS A 1 232 ? 7.876 -10.851 17.747 1.00 86.94 232 LYS A CA 1
ATOM 1858 C C . LYS A 1 232 ? 8.709 -9.893 16.895 1.00 86.94 232 LYS A C 1
ATOM 1860 O O . LYS A 1 232 ? 8.184 -8.944 16.318 1.00 86.94 232 LYS A O 1
ATOM 1865 N N . LYS A 1 233 ? 10.009 -10.179 16.753 1.00 80.25 233 LYS A N 1
ATOM 1866 C CA . LYS A 1 233 ? 10.849 -9.478 15.773 1.00 80.25 233 LYS A CA 1
ATOM 1867 C C . LYS A 1 233 ? 10.357 -9.811 14.365 1.00 80.25 233 LYS A C 1
ATOM 1869 O O . LYS A 1 233 ? 10.322 -10.984 13.995 1.00 80.25 233 LYS A O 1
ATOM 1874 N N . LYS A 1 234 ? 10.003 -8.784 13.592 1.00 73.94 234 LYS A N 1
ATOM 1875 C CA . LYS A 1 234 ? 9.603 -8.937 12.192 1.00 73.94 234 LYS A CA 1
ATOM 1876 C C . LYS A 1 234 ? 10.842 -9.131 11.320 1.00 73.94 234 LYS A C 1
ATOM 1878 O O . LYS A 1 234 ? 11.839 -8.428 11.497 1.00 73.94 234 LYS A O 1
ATOM 1883 N N . LYS A 1 235 ? 10.783 -10.076 10.379 1.00 79.75 235 LYS A N 1
ATOM 1884 C CA . LYS A 1 235 ? 11.745 -10.123 9.272 1.00 79.75 235 LYS A CA 1
ATOM 1885 C C . LYS A 1 235 ? 11.538 -8.857 8.434 1.00 79.75 235 LYS A C 1
ATOM 1887 O O . LYS A 1 235 ? 10.399 -8.459 8.219 1.00 79.75 235 LYS A O 1
ATOM 1892 N N . ALA A 1 236 ? 12.622 -8.224 7.993 1.00 75.75 236 ALA A N 1
ATOM 1893 C CA . ALA A 1 236 ? 12.511 -7.106 7.065 1.00 75.75 236 ALA A CA 1
ATOM 1894 C C . ALA A 1 236 ? 11.876 -7.590 5.752 1.00 75.75 236 ALA A C 1
ATOM 1896 O O . ALA A 1 236 ? 12.278 -8.628 5.222 1.00 75.75 236 ALA A O 1
ATOM 1897 N N . PHE A 1 237 ? 10.878 -6.848 5.283 1.00 80.62 237 PHE A N 1
ATOM 1898 C CA . PHE A 1 237 ? 10.177 -7.111 4.038 1.00 80.62 237 PHE A CA 1
ATOM 1899 C C . PHE A 1 237 ? 10.767 -6.240 2.936 1.00 80.62 237 PHE A C 1
ATOM 1901 O O . PHE A 1 237 ? 10.761 -5.010 3.028 1.00 80.62 237 PHE A O 1
ATOM 1908 N N . HIS A 1 238 ? 11.301 -6.877 1.904 1.00 82.00 238 HIS A N 1
ATOM 1909 C CA . HIS A 1 238 ? 12.026 -6.210 0.835 1.00 82.00 238 HIS A CA 1
ATOM 1910 C C . HIS A 1 238 ? 11.261 -6.300 -0.478 1.00 82.00 238 HIS A C 1
ATOM 1912 O O . HIS A 1 238 ? 10.491 -7.227 -0.711 1.00 82.00 238 HIS A O 1
ATOM 1918 N N . LEU A 1 239 ? 11.540 -5.378 -1.402 1.00 79.44 239 LEU A N 1
ATOM 1919 C CA . LEU A 1 239 ? 10.939 -5.409 -2.739 1.00 79.44 239 LEU A CA 1
ATOM 1920 C C . LEU A 1 239 ? 11.182 -6.751 -3.457 1.00 79.44 239 LEU A C 1
ATOM 1922 O O . LEU A 1 239 ? 10.343 -7.191 -4.238 1.00 79.44 239 LEU A O 1
ATOM 1926 N N . SER A 1 240 ? 12.300 -7.426 -3.170 1.00 82.00 240 SER A N 1
ATOM 1927 C CA . SER A 1 240 ? 12.590 -8.760 -3.698 1.00 82.00 240 SER A CA 1
ATOM 1928 C C . SER A 1 240 ? 11.572 -9.821 -3.276 1.00 82.00 240 SER A C 1
ATOM 1930 O O . SER A 1 240 ? 11.414 -10.796 -3.997 1.00 82.00 240 SER A O 1
ATOM 1932 N N . ASP A 1 241 ? 10.877 -9.655 -2.151 1.00 83.69 241 ASP A N 1
ATOM 1933 C CA . ASP A 1 241 ? 9.872 -10.621 -1.696 1.00 83.69 241 ASP A CA 1
ATOM 1934 C C . ASP A 1 241 ? 8.598 -10.586 -2.566 1.00 83.69 241 ASP A C 1
ATOM 1936 O O . ASP A 1 241 ? 7.865 -11.570 -2.606 1.00 83.69 241 ASP A O 1
ATOM 1940 N N . VAL A 1 242 ? 8.358 -9.494 -3.308 1.00 82.75 242 VAL A N 1
ATOM 1941 C CA . VAL A 1 242 ? 7.146 -9.295 -4.134 1.00 82.75 242 VAL A CA 1
ATOM 1942 C C . VAL A 1 242 ? 7.410 -8.952 -5.598 1.00 82.75 242 VAL A C 1
ATOM 1944 O O . VAL A 1 242 ? 6.463 -8.767 -6.362 1.00 82.75 242 VAL A O 1
ATOM 1947 N N . SER A 1 243 ? 8.670 -8.789 -6.001 1.00 82.81 243 SER A N 1
ATOM 1948 C CA . SER A 1 243 ? 9.037 -8.412 -7.367 1.00 82.81 243 SER A CA 1
ATOM 1949 C C . SER A 1 243 ? 10.066 -9.371 -7.948 1.00 82.81 243 SER A C 1
ATOM 1951 O O . SER A 1 243 ? 11.271 -9.282 -7.689 1.00 82.81 243 SER A O 1
ATOM 1953 N N . GLU A 1 244 ? 9.585 -10.280 -8.780 1.00 83.38 244 GLU A N 1
ATOM 1954 C CA . GLU A 1 244 ? 10.386 -11.228 -9.536 1.00 83.38 244 GLU A CA 1
ATOM 1955 C C . GLU A 1 244 ? 11.185 -10.511 -10.632 1.00 83.38 244 GLU A C 1
ATOM 1957 O O . GLU A 1 244 ? 12.355 -10.832 -10.837 1.00 83.38 244 GLU A O 1
ATOM 1962 N N . ILE A 1 245 ? 10.626 -9.470 -11.270 1.00 76.19 245 ILE A N 1
ATOM 1963 C CA . ILE A 1 245 ? 11.361 -8.651 -12.254 1.00 76.19 245 ILE A CA 1
ATOM 1964 C C . ILE A 1 245 ? 12.544 -7.924 -11.582 1.00 76.19 245 ILE A C 1
ATOM 1966 O O . ILE A 1 245 ? 13.623 -7.797 -12.168 1.00 76.19 245 ILE A O 1
ATOM 1970 N N . PHE A 1 246 ? 12.384 -7.487 -10.325 1.00 77.06 246 PHE A N 1
ATOM 1971 C CA . PHE A 1 246 ? 13.461 -6.897 -9.530 1.00 77.06 246 PHE A CA 1
ATOM 1972 C C . PHE A 1 246 ? 14.495 -7.955 -9.138 1.00 77.06 246 PHE A C 1
ATOM 1974 O O . PHE A 1 246 ? 15.690 -7.717 -9.302 1.00 77.06 246 PHE A O 1
ATOM 1981 N N . ARG A 1 247 ? 14.068 -9.137 -8.670 1.00 77.50 247 ARG A N 1
ATOM 1982 C CA . ARG A 1 247 ? 14.972 -10.261 -8.361 1.00 77.50 247 ARG A CA 1
ATOM 1983 C C . ARG A 1 247 ? 15.811 -10.659 -9.575 1.00 77.50 247 ARG A C 1
ATOM 1985 O O .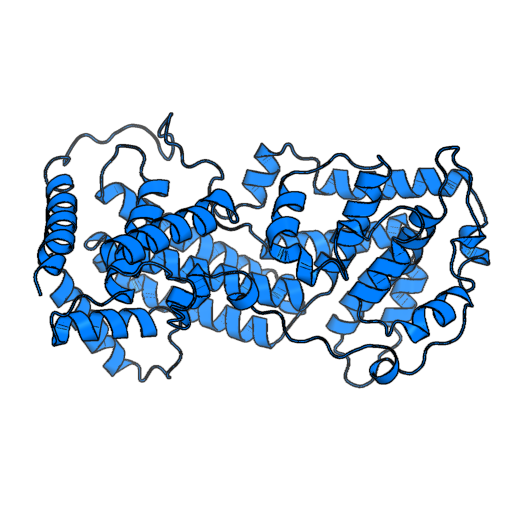 ARG A 1 247 ? 17.033 -10.748 -9.469 1.00 77.50 247 ARG A O 1
ATOM 1992 N N . LEU A 1 248 ? 15.188 -10.818 -10.735 1.00 73.69 248 LEU A N 1
ATOM 1993 C CA . LEU A 1 248 ? 15.882 -11.194 -11.961 1.00 73.69 248 LEU A CA 1
ATOM 1994 C C . LEU A 1 248 ? 16.829 -10.085 -12.442 1.00 73.69 248 LEU A C 1
ATOM 1996 O O . LEU A 1 248 ? 18.001 -10.349 -12.700 1.00 73.69 248 LEU A O 1
ATOM 2000 N N . SER A 1 249 ? 16.371 -8.830 -12.490 1.00 68.56 249 SER A N 1
ATOM 2001 C CA . SER A 1 249 ? 17.186 -7.706 -12.983 1.00 68.56 249 SER A CA 1
ATOM 2002 C C . SER A 1 249 ? 18.309 -7.270 -12.037 1.00 68.56 249 SER A C 1
ATOM 2004 O O . SER A 1 249 ? 19.361 -6.829 -12.501 1.00 68.56 249 SER A O 1
ATOM 2006 N N . ARG A 1 250 ? 18.104 -7.352 -10.716 1.00 69.19 250 ARG A N 1
ATOM 2007 C CA . ARG A 1 250 ? 19.048 -6.834 -9.708 1.00 69.19 250 ARG A CA 1
ATOM 2008 C C . ARG A 1 250 ? 19.853 -7.908 -9.017 1.00 69.19 250 ARG A C 1
ATOM 2010 O O . ARG A 1 250 ? 21.015 -7.667 -8.706 1.00 69.19 250 ARG A O 1
ATOM 2017 N N . LEU A 1 251 ? 19.234 -9.049 -8.741 1.00 73.00 251 LEU A N 1
ATOM 2018 C CA . LEU A 1 251 ? 19.858 -10.141 -7.996 1.00 73.00 251 LEU A CA 1
ATOM 2019 C C . LEU A 1 251 ? 20.323 -11.271 -8.923 1.00 73.00 251 LEU A C 1
ATOM 2021 O O . LEU A 1 251 ? 20.934 -12.221 -8.443 1.00 73.00 251 LEU A O 1
ATOM 2025 N N . ASN A 1 252 ? 20.073 -11.154 -10.239 1.00 70.62 252 ASN A N 1
ATOM 2026 C CA . ASN A 1 252 ? 20.349 -12.192 -11.238 1.00 70.62 252 ASN A CA 1
ATOM 2027 C C . ASN A 1 252 ? 19.738 -13.545 -10.837 1.00 70.62 252 ASN A C 1
ATOM 2029 O O . ASN A 1 252 ? 20.308 -14.614 -11.067 1.00 70.62 252 ASN A O 1
ATOM 2033 N N . ASP A 1 253 ? 18.583 -13.479 -10.184 1.00 76.12 253 ASP A N 1
ATOM 2034 C CA . ASP A 1 253 ? 17.891 -14.646 -9.686 1.00 76.12 253 ASP A CA 1
ATOM 2035 C C . ASP A 1 253 ? 17.057 -15.273 -10.801 1.00 76.12 253 ASP A C 1
ATOM 2037 O O . ASP A 1 253 ? 16.045 -14.727 -11.239 1.00 76.12 253 ASP A O 1
ATOM 2041 N N . LYS A 1 254 ? 17.520 -16.431 -11.268 1.00 75.94 254 LYS A N 1
ATOM 2042 C CA . LYS A 1 254 ? 16.927 -17.170 -12.383 1.00 75.94 254 LYS A CA 1
ATOM 2043 C C . LYS A 1 254 ? 15.961 -18.256 -11.920 1.00 75.94 254 LYS A C 1
ATOM 2045 O O . LYS A 1 254 ? 15.468 -18.994 -12.764 1.00 75.94 254 LYS A O 1
ATOM 2050 N N . SER A 1 255 ? 15.665 -18.370 -10.618 1.00 81.81 255 SER A N 1
ATOM 2051 C CA . SER A 1 255 ? 14.811 -19.449 -10.090 1.00 81.81 255 SER A CA 1
ATOM 2052 C C . SER A 1 255 ? 13.398 -19.452 -10.681 1.00 81.81 255 SER A C 1
ATOM 2054 O O . SER A 1 255 ? 12.686 -20.447 -10.600 1.00 81.81 255 SER A O 1
ATOM 2056 N N . ILE A 1 256 ? 12.971 -18.304 -11.204 1.00 75.19 256 ILE A N 1
ATOM 2057 C CA . ILE A 1 256 ? 11.655 -18.083 -11.802 1.00 75.19 256 ILE A CA 1
ATOM 2058 C C . ILE A 1 256 ? 11.569 -18.546 -13.263 1.00 75.19 256 ILE A C 1
ATOM 2060 O O . ILE A 1 256 ? 10.466 -18.686 -13.781 1.00 75.19 256 ILE A O 1
ATOM 2064 N N . LEU A 1 257 ? 12.709 -18.785 -13.916 1.00 77.31 257 LEU A N 1
ATOM 2065 C CA . LEU A 1 257 ? 12.784 -19.188 -15.317 1.00 77.31 257 LEU A CA 1
ATOM 2066 C C . LEU A 1 257 ? 12.693 -20.711 -15.378 1.00 77.31 257 LEU A C 1
ATOM 2068 O O . LEU A 1 257 ? 13.597 -21.407 -14.912 1.00 77.31 257 LEU A O 1
ATOM 2072 N N . LYS A 1 258 ? 11.568 -21.223 -15.882 1.00 72.38 258 LYS A N 1
ATOM 2073 C CA . LYS A 1 258 ? 11.248 -22.660 -15.853 1.00 72.38 258 LYS A CA 1
ATOM 2074 C C . LYS A 1 258 ? 11.454 -23.331 -17.211 1.00 72.38 258 LYS A C 1
ATOM 2076 O O . LYS A 1 258 ? 11.495 -24.559 -17.269 1.00 72.38 258 LYS A O 1
ATOM 2081 N N . GLY A 1 259 ? 11.591 -22.541 -18.277 1.00 68.88 259 GLY A N 1
ATOM 2082 C CA . GLY A 1 259 ? 11.860 -23.012 -19.632 1.00 68.88 259 GLY A CA 1
ATOM 2083 C C . GLY A 1 259 ? 13.170 -23.796 -19.773 1.00 68.88 259 GLY A C 1
ATOM 2084 O O . GLY A 1 259 ? 14.219 -23.388 -19.276 1.00 68.88 259 GLY A O 1
ATOM 2085 N N . GLY A 1 260 ? 13.111 -24.924 -20.489 1.00 63.75 260 GLY A N 1
ATOM 2086 C CA . GLY A 1 260 ? 14.280 -25.755 -20.805 1.00 63.75 260 GLY A CA 1
ATOM 2087 C C . GLY A 1 260 ? 15.095 -25.254 -22.003 1.00 63.75 260 GLY A C 1
ATOM 2088 O O . GLY A 1 260 ? 16.221 -25.707 -22.201 1.00 63.75 260 GLY A O 1
ATOM 2089 N N . SER A 1 261 ? 14.544 -24.324 -22.792 1.00 72.75 261 SER A N 1
ATOM 2090 C CA . SER A 1 261 ? 15.201 -23.694 -23.941 1.00 72.75 261 SER A CA 1
ATOM 2091 C C . SER A 1 261 ? 15.292 -22.175 -23.786 1.00 72.75 261 SER A C 1
ATOM 2093 O O . SER A 1 261 ? 14.567 -21.566 -22.997 1.00 72.75 261 SER A O 1
ATOM 2095 N N . TRP A 1 262 ? 16.184 -21.545 -24.556 1.00 62.84 262 TRP A N 1
ATOM 2096 C CA . TRP A 1 262 ? 16.352 -20.091 -24.551 1.00 62.84 262 TRP A CA 1
ATOM 2097 C C . TRP A 1 262 ? 15.067 -19.354 -24.919 1.00 62.84 262 TRP A C 1
ATOM 2099 O O . TRP A 1 262 ? 14.668 -18.422 -24.228 1.00 62.84 262 TRP A O 1
ATOM 2109 N N . LYS A 1 263 ? 14.380 -19.824 -25.962 1.00 65.56 263 LYS A N 1
ATOM 2110 C CA . LYS A 1 263 ? 13.099 -19.279 -26.407 1.00 65.56 263 LYS A CA 1
ATOM 2111 C C . LYS A 1 263 ? 12.059 -19.288 -25.286 1.00 65.56 263 LYS A C 1
ATOM 2113 O O . LYS A 1 263 ? 11.439 -18.257 -25.041 1.00 65.56 263 LYS A O 1
ATOM 2118 N N . ASP A 1 264 ? 11.924 -20.412 -24.584 1.00 68.88 264 ASP A N 1
ATOM 2119 C CA . ASP A 1 264 ? 10.964 -20.545 -23.482 1.00 68.88 264 ASP A CA 1
ATOM 2120 C C . ASP A 1 264 ? 11.324 -19.604 -22.324 1.00 68.88 264 ASP A C 1
ATOM 2122 O O . ASP A 1 264 ? 10.457 -18.942 -21.763 1.00 68.88 264 ASP A O 1
ATOM 2126 N N . MET A 1 265 ? 12.618 -19.469 -22.005 1.00 64.94 265 MET A N 1
ATOM 2127 C CA . MET A 1 265 ? 13.076 -18.513 -20.993 1.00 64.94 265 MET A CA 1
ATOM 2128 C C . MET A 1 265 ? 12.795 -17.056 -21.396 1.00 64.94 265 MET A C 1
ATOM 2130 O O . MET A 1 265 ? 12.434 -16.252 -20.540 1.00 64.94 265 MET A O 1
ATOM 2134 N N . LEU A 1 266 ? 12.950 -16.687 -22.672 1.00 65.38 266 LEU A N 1
ATOM 2135 C CA . LEU A 1 266 ? 12.625 -15.339 -23.157 1.00 65.38 266 LEU A CA 1
ATOM 2136 C C . LEU A 1 266 ? 11.118 -15.060 -23.130 1.00 65.38 266 LEU A C 1
ATOM 2138 O O . LEU A 1 266 ? 10.710 -13.930 -22.856 1.00 65.38 266 LEU A O 1
ATOM 2142 N N . GLU A 1 267 ? 10.297 -16.073 -23.389 1.00 67.94 267 GLU A N 1
ATOM 2143 C CA . GLU A 1 267 ? 8.843 -15.983 -23.287 1.00 67.94 267 GLU A CA 1
ATOM 2144 C C . GLU A 1 267 ? 8.386 -15.841 -21.827 1.00 67.94 267 GLU A C 1
ATOM 2146 O O . GLU A 1 267 ? 7.635 -14.913 -21.519 1.00 67.94 267 GLU A O 1
ATOM 2151 N N . ASP A 1 268 ? 8.920 -16.661 -20.912 1.00 72.06 268 ASP A N 1
ATOM 2152 C CA . ASP A 1 268 ? 8.708 -16.545 -19.458 1.00 72.06 268 ASP A CA 1
ATOM 2153 C C . ASP A 1 268 ? 9.026 -15.123 -18.972 1.00 72.06 268 ASP A C 1
ATOM 2155 O O . ASP A 1 268 ? 8.254 -14.494 -18.245 1.00 72.06 268 ASP A O 1
ATOM 2159 N N . VAL A 1 269 ? 10.154 -14.584 -19.431 1.00 70.56 269 VAL A N 1
ATOM 2160 C CA . VAL A 1 269 ? 10.601 -13.219 -19.151 1.00 70.56 269 VAL A CA 1
ATOM 2161 C C . VAL A 1 269 ? 9.642 -12.171 -19.702 1.00 70.56 269 VAL A C 1
ATOM 2163 O O . VAL A 1 269 ? 9.295 -11.229 -18.991 1.00 70.56 269 VAL A O 1
ATOM 2166 N N . ALA A 1 270 ? 9.227 -12.298 -20.962 1.00 67.81 270 ALA A N 1
ATOM 2167 C CA . ALA A 1 270 ? 8.334 -11.339 -21.598 1.00 67.81 270 ALA A CA 1
ATOM 2168 C C . ALA A 1 270 ? 6.983 -11.284 -20.879 1.00 67.81 270 ALA A C 1
ATOM 2170 O O . ALA A 1 270 ? 6.466 -10.192 -20.630 1.00 67.81 270 ALA A O 1
ATOM 2171 N N . ASN A 1 271 ? 6.456 -12.451 -20.511 1.00 74.19 271 ASN A N 1
ATOM 2172 C CA . ASN A 1 271 ? 5.224 -12.595 -19.747 1.00 74.19 271 ASN A CA 1
ATOM 2173 C C . ASN A 1 271 ? 5.380 -12.015 -18.342 1.00 74.19 271 ASN A C 1
ATOM 2175 O O . ASN A 1 271 ? 4.503 -11.289 -17.881 1.00 74.19 271 ASN A O 1
ATOM 2179 N N . LEU A 1 272 ? 6.521 -12.244 -17.690 1.00 75.56 272 LEU A N 1
ATOM 2180 C CA . LEU A 1 272 ? 6.808 -11.663 -16.386 1.00 75.56 272 LEU A CA 1
ATOM 2181 C C . LEU A 1 272 ? 6.887 -10.134 -16.425 1.00 75.56 272 LEU A C 1
ATOM 2183 O O . LEU A 1 272 ? 6.254 -9.482 -15.595 1.00 75.56 272 LEU A O 1
ATOM 2187 N N . CYS A 1 273 ? 7.648 -9.558 -17.368 1.00 70.69 273 CYS A N 1
ATOM 2188 C CA . CYS A 1 273 ? 7.724 -8.103 -17.519 1.00 70.69 273 CYS A CA 1
ATOM 2189 C C . CYS A 1 273 ? 6.311 -7.552 -17.772 1.00 70.69 273 CYS A C 1
ATOM 2191 O O . CYS A 1 273 ? 5.949 -6.538 -17.186 1.00 70.69 273 CYS A O 1
ATOM 2193 N N . SER A 1 274 ? 5.506 -8.224 -18.607 1.00 69.50 274 SER A N 1
ATOM 2194 C CA . SER A 1 274 ? 4.135 -7.800 -18.896 1.00 69.50 274 SER A CA 1
ATOM 2195 C C . SER A 1 274 ? 3.237 -7.830 -17.658 1.00 69.50 274 SER A C 1
ATOM 2197 O O . SER A 1 274 ? 2.618 -6.820 -17.331 1.00 69.50 274 SER A O 1
ATOM 2199 N N . ARG A 1 275 ? 3.233 -8.943 -16.924 1.00 76.75 275 ARG A N 1
ATOM 2200 C CA . ARG A 1 275 ? 2.439 -9.109 -15.709 1.00 76.75 275 ARG A CA 1
ATOM 2201 C C . ARG A 1 275 ? 2.835 -8.103 -14.636 1.00 76.75 275 ARG A C 1
ATOM 2203 O O . ARG A 1 275 ? 1.988 -7.369 -14.142 1.00 76.75 275 ARG A O 1
ATOM 2210 N N . GLU A 1 276 ? 4.118 -8.032 -14.279 1.00 76.19 276 GLU A N 1
ATOM 2211 C CA . GLU A 1 276 ? 4.553 -7.133 -13.208 1.00 76.19 276 GLU A CA 1
ATOM 2212 C C . GLU A 1 276 ? 4.474 -5.666 -13.590 1.00 76.19 276 GLU A C 1
ATOM 2214 O O . GLU A 1 276 ? 4.169 -4.859 -12.729 1.00 76.19 276 GLU A O 1
ATOM 2219 N N . LEU A 1 277 ? 4.725 -5.275 -14.836 1.00 69.19 277 LEU A N 1
ATOM 2220 C CA . LEU A 1 277 ? 4.646 -3.859 -15.190 1.00 69.19 277 LEU A CA 1
ATOM 2221 C C . LEU A 1 277 ? 3.212 -3.413 -15.474 1.00 69.19 277 LEU A C 1
ATOM 2223 O O . LEU A 1 277 ? 2.894 -2.285 -15.122 1.00 69.19 277 LEU A O 1
ATOM 2227 N N . PHE A 1 278 ? 2.349 -4.252 -16.053 1.00 64.62 278 PHE A N 1
ATOM 2228 C CA . PHE A 1 278 ? 1.060 -3.803 -16.605 1.00 64.62 278 PHE A CA 1
ATOM 2229 C C . PHE A 1 278 ? -0.180 -4.462 -16.013 1.00 64.62 278 PHE A C 1
ATOM 2231 O O . PHE A 1 278 ? -1.264 -3.970 -16.284 1.00 64.62 278 PHE A O 1
ATOM 2238 N N . GLU A 1 279 ? -0.058 -5.541 -15.239 1.00 65.25 279 GLU A N 1
ATOM 2239 C CA . GLU A 1 279 ? -1.224 -6.236 -14.670 1.00 65.25 279 GLU A CA 1
ATOM 2240 C C . GLU A 1 279 ? -1.223 -6.125 -13.146 1.00 65.25 279 GLU A C 1
ATOM 2242 O O . GLU A 1 279 ? -2.136 -5.563 -12.557 1.00 65.25 279 GLU A O 1
ATOM 2247 N N . THR A 1 280 ? -0.162 -6.588 -12.486 1.00 66.06 280 THR A N 1
ATOM 2248 C CA . THR A 1 280 ? -0.094 -6.591 -11.017 1.00 66.06 280 THR A CA 1
ATOM 2249 C C . THR A 1 280 ? 0.442 -5.287 -10.444 1.00 66.06 280 THR A C 1
ATOM 2251 O O . THR A 1 280 ? 0.223 -4.993 -9.271 1.00 66.06 280 THR A O 1
ATOM 2254 N N . ARG A 1 281 ? 1.150 -4.483 -11.249 1.00 62.69 281 ARG A N 1
ATOM 2255 C CA . ARG A 1 281 ? 1.676 -3.182 -10.806 1.00 62.69 281 ARG A CA 1
ATOM 2256 C C . ARG A 1 281 ? 1.353 -2.026 -11.746 1.00 62.69 281 ARG A C 1
ATOM 2258 O O . ARG A 1 281 ? 2.010 -1.009 -11.570 1.00 62.69 281 ARG A O 1
ATOM 2265 N N . VAL A 1 282 ? 0.422 -2.207 -12.696 1.00 50.75 282 VAL A N 1
ATOM 2266 C CA . VAL A 1 282 ? -0.040 -1.338 -13.818 1.00 50.75 282 VAL A CA 1
ATOM 2267 C C . VAL A 1 282 ? 0.629 0.041 -13.942 1.00 50.75 282 VAL A C 1
ATOM 2269 O O . VAL A 1 282 ? 0.005 1.087 -14.012 1.00 50.75 282 VAL A O 1
ATOM 2272 N N . LEU A 1 283 ? 1.952 0.025 -14.008 1.00 50.19 283 LEU A N 1
ATOM 2273 C CA . LEU A 1 283 ? 2.848 1.160 -14.064 1.00 50.19 283 LEU A CA 1
ATOM 2274 C C . LEU A 1 283 ? 2.786 2.027 -12.774 1.00 50.19 283 LEU A C 1
ATOM 2276 O O . LEU A 1 283 ? 2.328 3.165 -12.699 1.00 50.19 283 LEU A O 1
ATOM 2280 N N . SER A 1 284 ? 3.349 1.396 -11.740 1.00 61.16 284 SER A N 1
ATOM 2281 C CA . SER A 1 284 ? 3.763 1.852 -10.405 1.00 61.16 284 SER A CA 1
ATOM 2282 C C . SER A 1 284 ? 2.871 2.862 -9.742 1.00 61.16 284 SER A C 1
ATOM 2284 O O . SER A 1 284 ? 3.011 4.074 -9.887 1.00 61.16 284 SER A O 1
ATOM 2286 N N . ARG A 1 285 ? 2.058 2.333 -8.847 1.00 72.75 285 ARG A N 1
ATOM 2287 C CA . ARG A 1 285 ? 1.385 3.149 -7.864 1.00 72.75 285 ARG A CA 1
ATOM 2288 C C . ARG A 1 285 ? 2.372 4.051 -7.134 1.00 72.75 285 ARG A C 1
ATOM 2290 O O . ARG A 1 285 ? 3.461 3.614 -6.752 1.00 72.75 285 ARG A O 1
ATOM 2297 N N . ASP A 1 286 ? 1.982 5.297 -6.937 1.00 78.19 286 ASP A N 1
ATOM 2298 C CA . ASP A 1 286 ? 2.694 6.283 -6.154 1.00 78.19 286 ASP A CA 1
ATOM 2299 C C . ASP A 1 286 ? 2.522 5.932 -4.669 1.00 78.19 286 ASP A C 1
ATOM 2301 O O . ASP A 1 286 ? 1.742 6.526 -3.927 1.00 78.19 286 ASP A O 1
ATOM 2305 N N . LEU A 1 287 ? 3.204 4.863 -4.246 1.00 80.75 287 LEU A N 1
ATOM 2306 C CA . LEU A 1 287 ? 3.136 4.344 -2.880 1.00 80.75 287 LEU A CA 1
ATOM 2307 C C . LEU A 1 287 ? 3.728 5.343 -1.873 1.00 80.75 287 LEU A C 1
ATOM 2309 O O . LEU A 1 287 ? 3.361 5.314 -0.698 1.00 80.75 287 LEU A O 1
ATOM 2313 N N . LEU A 1 288 ? 4.607 6.249 -2.324 1.00 79.19 288 LEU A N 1
ATOM 2314 C CA . LEU A 1 288 ? 5.063 7.375 -1.511 1.00 79.19 288 LEU A CA 1
ATOM 2315 C C . LEU A 1 288 ? 3.920 8.355 -1.258 1.00 79.19 288 LEU A C 1
ATOM 2317 O O . LEU A 1 288 ? 3.660 8.674 -0.098 1.00 79.19 288 LEU A O 1
ATOM 2321 N N . LYS A 1 289 ? 3.189 8.758 -2.302 1.00 82.25 289 LYS A N 1
ATOM 2322 C CA . LYS A 1 289 ? 2.003 9.609 -2.174 1.00 82.25 289 LYS A CA 1
ATOM 2323 C C . LYS A 1 289 ? 0.924 8.954 -1.317 1.00 82.25 289 LYS A C 1
ATOM 2325 O O . LYS A 1 289 ? 0.370 9.616 -0.444 1.00 82.25 289 LYS A O 1
ATOM 2330 N N . LEU A 1 290 ? 0.683 7.652 -1.490 1.00 85.88 290 LEU A N 1
ATOM 2331 C CA . LEU A 1 290 ? -0.214 6.894 -0.615 1.00 85.88 290 LEU A CA 1
ATOM 2332 C C . LEU A 1 290 ? 0.239 6.979 0.849 1.00 85.88 290 LEU A C 1
ATOM 2334 O O . LEU A 1 290 ? -0.568 7.272 1.725 1.00 85.88 290 LEU A O 1
ATOM 2338 N N . ASN A 1 291 ? 1.525 6.771 1.135 1.00 83.94 291 ASN A N 1
ATOM 2339 C CA . ASN A 1 291 ? 2.044 6.885 2.498 1.00 83.94 291 ASN A CA 1
ATOM 2340 C C . ASN A 1 291 ? 1.903 8.310 3.074 1.00 83.94 291 ASN A C 1
ATOM 2342 O O . ASN A 1 291 ? 1.619 8.463 4.265 1.00 83.94 291 ASN A O 1
ATOM 2346 N N . GLU A 1 292 ? 2.079 9.351 2.258 1.00 82.44 292 GLU A N 1
ATOM 2347 C CA . GLU A 1 292 ? 1.809 10.737 2.664 1.00 82.44 292 GLU A CA 1
ATOM 2348 C C . GLU A 1 292 ? 0.329 10.952 2.983 1.00 82.44 292 GLU A C 1
ATOM 2350 O O . GLU A 1 292 ? 0.001 11.483 4.042 1.00 82.44 292 GLU A O 1
ATOM 2355 N N . ASP A 1 293 ? -0.565 10.484 2.117 1.00 87.44 293 ASP A N 1
ATOM 2356 C CA . ASP A 1 293 ? -2.005 10.624 2.314 1.00 87.44 293 ASP A CA 1
ATOM 2357 C C . ASP A 1 293 ? -2.496 9.847 3.536 1.00 87.44 293 ASP A C 1
ATOM 2359 O O . ASP A 1 293 ? -3.323 10.366 4.280 1.00 87.44 293 ASP A O 1
ATOM 2363 N N . LEU A 1 294 ? -1.935 8.666 3.813 1.00 88.62 294 LEU A N 1
ATOM 2364 C CA . LEU A 1 294 ? -2.168 7.950 5.069 1.00 88.62 294 LEU A CA 1
ATOM 2365 C C . LEU A 1 294 ? -1.613 8.724 6.272 1.00 88.62 294 LEU A C 1
ATOM 2367 O O . LEU A 1 294 ? -2.215 8.728 7.341 1.00 88.62 294 LEU A O 1
ATOM 2371 N N . THR A 1 295 ? -0.474 9.399 6.127 1.00 84.75 295 THR A N 1
ATOM 2372 C CA . THR A 1 295 ? 0.085 10.226 7.208 1.00 84.75 295 THR A CA 1
ATOM 2373 C C . THR A 1 295 ? -0.823 11.409 7.546 1.00 84.75 295 THR A C 1
ATOM 2375 O O . THR A 1 295 ? -0.932 11.754 8.721 1.00 84.75 295 THR A O 1
ATOM 2378 N N . ASP A 1 296 ? -1.510 11.971 6.552 1.00 87.44 296 ASP A N 1
ATOM 2379 C CA . ASP A 1 296 ? -2.484 13.050 6.739 1.00 87.44 296 ASP A CA 1
ATOM 2380 C C . ASP A 1 296 ? -3.859 12.531 7.215 1.00 87.44 296 ASP A C 1
ATOM 2382 O O . ASP A 1 296 ? -4.532 13.203 7.992 1.00 87.44 296 ASP A O 1
ATOM 2386 N N . LEU A 1 297 ? -4.250 11.314 6.817 1.00 92.81 297 LEU A N 1
ATOM 2387 C CA . LEU A 1 297 ? -5.527 10.683 7.177 1.00 92.81 297 LEU A CA 1
ATOM 2388 C C . LEU A 1 297 ? -5.625 10.338 8.670 1.00 92.81 297 LEU A C 1
ATOM 2390 O O . LEU A 1 297 ? -6.642 10.595 9.312 1.00 92.81 297 LEU A O 1
ATOM 2394 N N . PHE A 1 298 ? -4.589 9.719 9.242 1.00 93.56 298 PHE A N 1
ATOM 2395 C CA . PHE A 1 298 ? -4.662 9.206 10.616 1.00 93.56 298 PHE A CA 1
ATOM 2396 C C . PHE A 1 298 ? -4.953 10.290 11.673 1.00 93.56 298 PHE A C 1
ATOM 2398 O O . PHE A 1 298 ? -5.760 10.018 12.559 1.00 93.56 298 PHE A O 1
ATOM 2405 N N . PRO A 1 299 ? -4.375 11.507 11.615 1.00 93.38 299 PRO A N 1
ATOM 2406 C CA . PRO A 1 299 ? -4.768 12.605 12.500 1.00 93.38 299 PRO A CA 1
ATOM 2407 C C . PRO A 1 299 ? -6.269 12.931 12.464 1.00 93.38 299 PRO A C 1
ATOM 2409 O O . PRO A 1 299 ? -6.868 13.189 13.511 1.00 93.38 299 PRO A O 1
ATOM 2412 N N . GLU A 1 300 ? -6.900 12.888 11.288 1.00 95.38 300 GLU A N 1
ATOM 2413 C CA . GLU A 1 300 ? -8.345 13.109 11.155 1.00 95.38 300 GLU A CA 1
ATOM 2414 C C . GLU A 1 300 ? -9.150 11.960 11.767 1.00 95.38 300 GLU A C 1
ATOM 2416 O O . GLU A 1 300 ? -10.133 12.209 12.467 1.00 95.38 300 GLU A O 1
ATOM 2421 N N . LEU A 1 301 ? -8.691 10.718 11.590 1.00 95.00 301 LEU A N 1
ATOM 2422 C CA . LEU A 1 301 ? -9.289 9.544 12.231 1.00 95.00 301 LEU A CA 1
ATOM 2423 C C . LEU A 1 301 ? -9.184 9.610 13.760 1.00 95.00 301 LEU A C 1
ATOM 2425 O O . LEU A 1 301 ? -10.164 9.338 14.448 1.00 95.00 301 LEU A O 1
ATOM 2429 N N . VAL A 1 302 ? -8.036 10.030 14.307 1.00 93.06 302 VAL A N 1
ATOM 2430 C CA . VAL A 1 302 ? -7.871 10.272 15.753 1.00 93.06 302 VAL A CA 1
ATOM 2431 C C . VAL A 1 302 ? -8.881 11.307 16.244 1.00 93.06 302 VAL A C 1
ATOM 2433 O O . VAL A 1 302 ? -9.454 11.139 17.323 1.00 93.06 302 VAL A O 1
ATOM 2436 N N . ARG A 1 303 ? -9.119 12.363 15.455 1.00 92.88 303 ARG A N 1
ATOM 2437 C CA . ARG A 1 303 ? -10.073 13.419 15.800 1.00 92.88 303 ARG A CA 1
ATOM 2438 C C . ARG A 1 303 ? -11.510 12.905 15.846 1.00 92.88 303 ARG A C 1
ATOM 2440 O O . ARG A 1 303 ? -12.192 13.171 16.830 1.00 92.88 303 ARG A O 1
ATOM 2447 N N . VAL A 1 304 ? -11.945 12.189 14.809 1.00 91.56 304 VAL A N 1
ATOM 2448 C CA . VAL A 1 304 ? -13.291 11.590 14.711 1.00 91.56 304 VAL A CA 1
ATOM 2449 C C . VAL A 1 304 ? -13.530 10.577 15.825 1.00 91.56 304 VAL A C 1
ATOM 2451 O O . VAL A 1 304 ? -14.564 10.588 16.480 1.00 91.56 304 VAL A O 1
ATOM 2454 N N . LEU A 1 305 ? -12.528 9.756 16.131 1.00 89.06 305 LEU A N 1
ATOM 2455 C CA . LEU A 1 305 ? -12.621 8.775 17.208 1.00 89.06 305 LEU A CA 1
ATOM 2456 C C . LEU A 1 305 ? -12.581 9.398 18.613 1.00 89.06 305 LEU A C 1
ATOM 2458 O O . LEU A 1 305 ? -12.775 8.672 19.595 1.00 89.06 305 LEU A O 1
ATOM 2462 N N . GLY A 1 306 ? -12.309 10.700 18.746 1.00 87.69 306 GLY A N 1
ATOM 2463 C CA . GLY A 1 306 ? -12.130 11.353 20.043 1.00 87.69 306 GLY A CA 1
ATOM 2464 C C . GLY A 1 306 ? -10.971 10.735 20.833 1.00 87.69 306 GLY A C 1
ATOM 2465 O O . GLY A 1 306 ? -11.135 10.377 21.998 1.00 87.69 306 GLY A O 1
ATOM 2466 N N . GLN A 1 307 ? -9.838 10.467 20.175 1.00 89.75 307 GLN A N 1
ATOM 2467 C CA . GLN A 1 307 ? -8.668 9.790 20.760 1.00 89.75 307 GLN A CA 1
ATOM 2468 C C . GLN A 1 307 ? -7.449 10.714 20.925 1.00 89.75 307 GLN A C 1
ATOM 2470 O O . GLN A 1 307 ? -6.318 10.244 21.030 1.00 89.75 307 GLN A O 1
ATOM 2475 N N . GLN A 1 308 ? -7.663 12.029 20.985 1.00 91.56 308 GLN A N 1
ATOM 2476 C CA . GLN A 1 308 ? -6.612 13.039 21.154 1.00 91.56 308 GLN A CA 1
ATOM 2477 C C . GLN A 1 308 ? -5.844 12.868 22.470 1.00 91.56 308 GLN A C 1
ATOM 2479 O O . GLN A 1 308 ? -4.622 13.022 22.483 1.00 91.56 308 GLN A O 1
ATOM 2484 N N . ASP A 1 309 ? -6.529 12.506 23.555 1.00 88.56 309 ASP A N 1
ATOM 2485 C CA . ASP A 1 309 ? -5.885 12.254 24.849 1.00 88.56 309 ASP A CA 1
ATOM 2486 C C . ASP A 1 309 ? -4.996 11.007 24.797 1.00 88.56 309 ASP A C 1
ATOM 2488 O O . ASP A 1 309 ? -3.874 11.018 25.302 1.00 88.56 309 ASP A O 1
ATOM 2492 N N . CYS A 1 310 ? -5.460 9.945 24.124 1.00 86.44 310 CYS A N 1
ATOM 2493 C CA . CYS A 1 310 ? -4.669 8.733 23.910 1.00 86.44 310 CYS A CA 1
ATOM 2494 C C . CYS A 1 310 ? -3.424 9.036 23.069 1.00 86.44 310 CYS A C 1
ATOM 2496 O O . CYS A 1 310 ? -2.313 8.669 23.458 1.00 86.44 310 CYS A O 1
ATOM 2498 N N . PHE A 1 311 ? -3.598 9.776 21.973 1.00 90.44 311 PHE A N 1
ATOM 2499 C CA . PHE A 1 311 ? -2.506 10.220 21.116 1.00 90.44 311 PHE A CA 1
ATOM 2500 C C . PHE A 1 311 ? -1.470 11.037 21.896 1.00 90.44 311 PHE A C 1
ATOM 2502 O O . PHE A 1 311 ? -0.275 10.747 21.823 1.00 90.44 311 PHE A O 1
ATOM 2509 N N . SER A 1 312 ? -1.922 12.028 22.669 1.00 92.25 312 SER A N 1
ATOM 2510 C CA . SER A 1 312 ? -1.044 12.929 23.426 1.00 92.25 312 SER A CA 1
ATOM 2511 C C . SER A 1 312 ? -0.277 12.172 24.510 1.00 92.25 312 SER A C 1
ATOM 2513 O O . SER A 1 312 ? 0.942 12.285 24.591 1.00 92.25 312 SER A O 1
ATOM 2515 N N . ASN A 1 313 ? -0.956 11.288 25.247 1.00 90.25 313 ASN A N 1
ATOM 2516 C CA . ASN A 1 313 ? -0.338 10.426 26.253 1.00 90.25 313 ASN A CA 1
ATOM 2517 C C . ASN A 1 313 ? 0.779 9.548 25.652 1.00 90.25 313 ASN A C 1
ATOM 2519 O O . ASN A 1 313 ? 1.878 9.461 26.203 1.00 90.25 313 ASN A O 1
ATOM 2523 N N . ILE A 1 314 ? 0.543 8.939 24.485 1.00 88.81 314 ILE A N 1
ATOM 2524 C CA . ILE A 1 314 ? 1.579 8.149 23.806 1.00 88.81 314 ILE A CA 1
ATOM 2525 C C . ILE A 1 314 ? 2.748 9.036 23.362 1.00 88.81 314 ILE A C 1
ATOM 2527 O O . ILE A 1 314 ? 3.902 8.621 23.464 1.00 88.81 314 ILE A O 1
ATOM 2531 N N . MET A 1 315 ? 2.472 10.245 22.871 1.00 89.75 315 MET A N 1
ATOM 2532 C CA . MET A 1 315 ? 3.504 11.188 22.435 1.00 89.75 315 MET A CA 1
ATOM 2533 C C . MET A 1 315 ? 4.391 11.680 23.586 1.00 89.75 315 MET A C 1
ATOM 2535 O O . MET A 1 315 ? 5.608 11.822 23.395 1.00 89.75 315 MET A O 1
ATOM 2539 N N . ASP A 1 316 ? 3.814 11.872 24.769 1.00 90.75 316 ASP A N 1
ATOM 2540 C CA . ASP A 1 316 ? 4.522 12.321 25.971 1.00 90.75 316 ASP A CA 1
A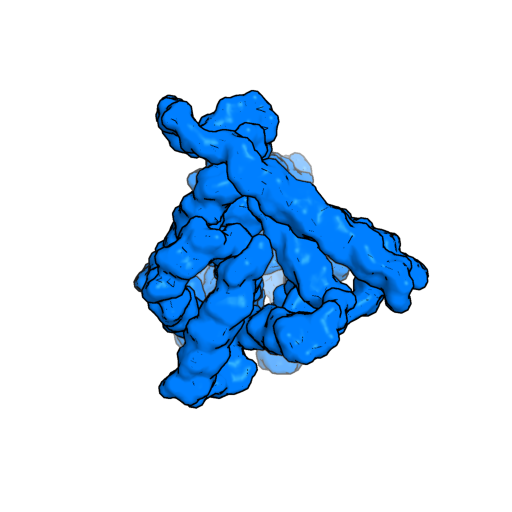TOM 2541 C C . ASP A 1 316 ? 5.400 11.213 26.573 1.00 90.75 316 ASP A C 1
ATOM 2543 O O . ASP A 1 316 ? 6.472 11.484 27.119 1.00 90.75 316 ASP A O 1
ATOM 2547 N N . ASN A 1 317 ? 5.014 9.947 26.389 1.00 85.88 317 ASN A N 1
ATOM 2548 C CA . ASN A 1 317 ? 5.701 8.795 26.964 1.00 85.88 317 ASN A CA 1
ATOM 2549 C C . ASN A 1 317 ? 6.670 8.129 25.979 1.00 85.88 317 ASN A C 1
ATOM 2551 O O . ASN A 1 317 ? 6.302 7.299 25.143 1.00 85.88 317 ASN A O 1
ATOM 2555 N N . SER A 1 318 ? 7.953 8.474 26.102 1.00 80.56 318 SER A N 1
ATOM 2556 C CA . SER A 1 318 ? 9.018 7.876 25.295 1.00 80.56 318 SER A CA 1
ATOM 2557 C C . SER A 1 318 ? 9.411 6.479 25.751 1.00 80.56 318 SER A C 1
ATOM 2559 O O . SER A 1 318 ? 9.702 6.281 26.931 1.00 80.56 318 SER A O 1
ATOM 2561 N N . VAL A 1 319 ? 9.576 5.555 24.806 1.00 79.12 319 VAL A N 1
ATOM 2562 C CA . VAL A 1 319 ? 10.268 4.287 25.065 1.00 79.12 319 VAL A CA 1
ATOM 2563 C C . VAL A 1 319 ? 11.773 4.459 24.826 1.00 79.12 319 VAL A C 1
ATOM 2565 O O . VAL A 1 319 ? 12.201 5.183 23.925 1.00 79.12 319 VAL A O 1
ATOM 2568 N N . ALA A 1 320 ? 12.605 3.807 25.639 1.00 77.44 320 ALA A N 1
ATOM 2569 C CA . ALA A 1 320 ? 14.057 3.874 25.497 1.00 77.44 320 ALA A CA 1
ATOM 2570 C C . ALA A 1 320 ? 14.509 3.410 24.098 1.00 77.44 320 ALA A C 1
ATOM 2572 O O . ALA A 1 320 ? 14.151 2.323 23.646 1.00 77.44 320 ALA A O 1
ATOM 2573 N N . GLY A 1 321 ? 15.301 4.241 23.412 1.00 73.88 321 GLY A N 1
ATOM 2574 C CA . GLY A 1 321 ? 15.775 3.975 22.048 1.00 73.88 321 GLY A CA 1
ATOM 2575 C C . GLY A 1 321 ? 14.754 4.251 20.935 1.00 73.88 321 GLY A C 1
ATOM 2576 O O . GLY A 1 321 ? 15.093 4.087 19.765 1.00 73.88 321 GLY A O 1
ATOM 2577 N N . GLU A 1 322 ? 13.537 4.692 21.268 1.00 78.50 322 GLU A N 1
ATOM 2578 C CA . GLU A 1 322 ? 12.502 5.063 20.300 1.00 78.50 322 GLU A CA 1
ATOM 2579 C C . GLU A 1 322 ? 12.746 6.478 19.761 1.00 78.50 322 GLU A C 1
ATOM 2581 O O . GLU A 1 322 ? 12.848 7.455 20.512 1.00 78.50 322 GLU A O 1
ATOM 2586 N N . SER A 1 323 ? 12.801 6.614 18.437 1.00 78.12 323 SER A N 1
ATOM 2587 C CA . SER A 1 323 ? 12.851 7.932 17.807 1.00 78.12 323 SER A CA 1
ATOM 2588 C C . SER A 1 323 ? 11.506 8.656 17.947 1.00 78.12 323 SER A C 1
ATOM 2590 O O . SER A 1 323 ? 10.443 8.035 18.002 1.00 78.12 323 SER A O 1
ATOM 2592 N N . ARG A 1 324 ? 11.515 9.998 17.930 1.00 80.69 324 ARG A N 1
ATOM 2593 C CA . ARG A 1 324 ? 10.274 10.802 17.949 1.00 80.69 324 ARG A CA 1
ATOM 2594 C C . ARG A 1 324 ? 9.288 10.377 16.854 1.00 80.69 324 ARG A C 1
ATOM 2596 O O . ARG A 1 324 ? 8.083 10.419 17.074 1.00 80.69 324 ARG A O 1
ATOM 2603 N N . GLN A 1 325 ? 9.786 9.948 15.695 1.00 74.25 325 GLN A N 1
ATOM 2604 C CA . GLN A 1 325 ? 8.919 9.491 14.617 1.00 74.25 325 GLN A CA 1
ATOM 2605 C C . GLN A 1 325 ? 8.305 8.122 14.877 1.00 74.25 325 GLN A C 1
ATOM 2607 O O . GLN A 1 325 ? 7.126 7.921 14.577 1.00 74.25 325 GLN A O 1
ATOM 2612 N N . GLN A 1 326 ? 9.096 7.167 15.371 1.00 77.81 326 GLN A N 1
ATOM 2613 C CA . GLN A 1 326 ? 8.571 5.850 15.726 1.00 77.81 326 GLN A CA 1
ATOM 2614 C C . GLN A 1 326 ? 7.419 6.019 16.715 1.00 77.81 326 GLN A C 1
ATOM 2616 O O . GLN A 1 326 ? 6.349 5.451 16.504 1.00 77.81 326 GLN A O 1
ATOM 2621 N N . ARG A 1 327 ? 7.587 6.942 17.669 1.00 83.75 327 ARG A N 1
ATOM 2622 C CA . ARG A 1 327 ? 6.528 7.345 18.590 1.00 83.75 327 ARG A CA 1
ATOM 2623 C C . ARG A 1 327 ? 5.323 7.966 17.897 1.00 83.75 327 ARG A C 1
ATOM 2625 O O . ARG A 1 327 ? 4.215 7.532 18.163 1.00 83.75 327 ARG A O 1
ATOM 2632 N N . LEU A 1 328 ? 5.512 8.926 16.987 1.00 84.81 328 LEU A N 1
ATOM 2633 C CA . LEU A 1 328 ? 4.402 9.532 16.237 1.00 84.81 328 LEU A CA 1
ATOM 2634 C C . LEU A 1 328 ? 3.610 8.490 15.442 1.00 84.81 328 LEU A C 1
ATOM 2636 O O . LEU A 1 328 ? 2.383 8.496 15.448 1.00 84.81 328 LEU A O 1
ATOM 2640 N N . SER A 1 329 ? 4.308 7.581 14.762 1.00 82.38 329 SER A N 1
ATOM 2641 C CA . SER A 1 329 ? 3.666 6.526 13.976 1.00 82.38 329 SER A CA 1
ATOM 2642 C C . SER A 1 329 ? 2.889 5.561 14.863 1.00 82.38 329 SER A C 1
ATOM 2644 O O . SER A 1 329 ? 1.753 5.238 14.526 1.00 82.38 329 SER A O 1
ATOM 2646 N N . ARG A 1 330 ? 3.467 5.173 16.005 1.00 85.56 330 ARG A N 1
ATOM 2647 C CA . ARG A 1 330 ? 2.809 4.348 17.019 1.00 85.56 330 ARG A CA 1
ATOM 2648 C C . ARG A 1 330 ? 1.599 5.053 17.630 1.00 85.56 330 ARG A C 1
ATOM 2650 O O . ARG A 1 330 ? 0.541 4.451 17.709 1.00 85.56 330 ARG A O 1
ATOM 2657 N N . ALA A 1 331 ? 1.724 6.329 17.992 1.00 88.56 331 ALA A N 1
ATOM 2658 C CA . ALA A 1 331 ? 0.644 7.123 18.570 1.00 88.56 331 ALA A CA 1
ATOM 2659 C C . ALA A 1 331 ? -0.560 7.210 17.629 1.00 88.56 331 ALA A C 1
ATOM 2661 O O . ALA A 1 331 ? -1.685 6.976 18.059 1.00 88.56 331 ALA A O 1
ATOM 2662 N N . LEU A 1 332 ? -0.327 7.509 16.346 1.00 90.50 332 LEU A N 1
ATOM 2663 C CA . LEU A 1 332 ? -1.382 7.561 15.332 1.00 90.50 332 LEU A CA 1
ATOM 2664 C C . LEU A 1 332 ? -2.048 6.194 15.136 1.00 90.50 332 LEU A C 1
ATOM 2666 O O . LEU A 1 332 ? -3.271 6.102 15.168 1.00 90.50 332 LEU A O 1
ATOM 2670 N N . GLU A 1 333 ? -1.252 5.137 14.951 1.00 90.88 333 GLU A N 1
ATOM 2671 C CA . GLU A 1 333 ? -1.761 3.776 14.758 1.00 90.88 333 GLU A CA 1
ATOM 2672 C C . GLU A 1 333 ? -2.564 3.296 15.970 1.00 90.88 333 GLU A C 1
ATOM 2674 O O . GLU A 1 333 ? -3.717 2.900 15.820 1.00 90.88 333 GLU A O 1
ATOM 2679 N N . GLU A 1 334 ? -1.987 3.338 17.171 1.00 89.25 334 GLU A N 1
ATOM 2680 C CA . GLU A 1 334 ? -2.630 2.820 18.379 1.00 89.25 334 GLU A CA 1
ATOM 2681 C C . GLU A 1 334 ? -3.894 3.608 18.722 1.00 89.25 334 GLU A C 1
ATOM 2683 O O . GLU A 1 334 ? -4.912 2.991 19.023 1.00 89.25 334 GLU A O 1
ATOM 2688 N N . SER A 1 335 ? -3.877 4.940 18.604 1.00 90.81 335 SER A N 1
ATOM 2689 C CA . SER A 1 335 ? -5.051 5.771 18.912 1.00 90.81 335 SER A CA 1
ATOM 2690 C C . SER A 1 335 ? -6.241 5.456 18.006 1.00 90.81 335 SER A C 1
ATOM 2692 O O . SER A 1 335 ? -7.380 5.477 18.462 1.00 90.81 335 SER A O 1
ATOM 2694 N N . VAL A 1 336 ? -6.001 5.129 16.733 1.00 93.25 336 VAL A N 1
ATOM 2695 C CA . VAL A 1 336 ? -7.070 4.741 15.802 1.00 93.25 336 VAL A CA 1
ATOM 2696 C C . VAL A 1 336 ? -7.476 3.287 16.022 1.00 93.25 336 VAL A C 1
ATOM 2698 O O . VAL A 1 336 ? -8.635 2.985 16.311 1.00 93.25 336 VAL A O 1
ATOM 2701 N N . MET A 1 337 ? -6.514 2.371 15.910 1.00 93.56 337 MET A N 1
ATOM 2702 C CA . MET A 1 337 ? -6.786 0.936 15.819 1.00 93.56 337 MET A CA 1
ATOM 2703 C C . MET A 1 337 ? -7.273 0.346 17.135 1.00 93.56 337 MET A C 1
ATOM 2705 O O . MET A 1 337 ? -8.079 -0.583 17.116 1.00 93.56 337 MET A O 1
ATOM 2709 N N . ARG A 1 338 ? -6.817 0.884 18.275 1.00 87.12 338 ARG A N 1
ATOM 2710 C CA . ARG A 1 338 ? -7.259 0.424 19.592 1.00 87.12 338 ARG A CA 1
ATOM 2711 C C . ARG A 1 338 ? -8.755 0.634 19.768 1.00 87.12 338 ARG A C 1
ATOM 2713 O O . ARG A 1 338 ? -9.356 -0.232 20.374 1.00 87.12 338 ARG A O 1
ATOM 2720 N N . LYS A 1 339 ? -9.348 1.704 19.217 1.00 86.94 339 LYS A N 1
ATOM 2721 C CA . LYS A 1 339 ? -10.786 2.003 19.336 1.00 86.94 339 LYS A CA 1
ATOM 2722 C C . LYS A 1 339 ? -11.619 1.484 18.162 1.00 86.94 339 LYS A C 1
ATOM 2724 O O . LYS A 1 339 ? -12.647 0.857 18.391 1.00 86.94 339 LYS A O 1
ATOM 2729 N N . ALA A 1 340 ? -11.183 1.725 16.926 1.00 91.69 340 ALA A N 1
ATOM 2730 C CA . ALA A 1 340 ? -11.977 1.417 15.736 1.00 91.69 340 ALA A CA 1
ATOM 2731 C C . ALA A 1 340 ? -12.182 -0.090 15.524 1.00 91.69 340 ALA A C 1
ATOM 2733 O O . ALA A 1 340 ? -13.285 -0.520 15.203 1.00 91.69 340 ALA A O 1
ATOM 2734 N N . MET A 1 341 ? -11.138 -0.899 15.726 1.00 93.06 341 MET A N 1
ATOM 2735 C CA . MET A 1 341 ? -11.210 -2.330 15.423 1.00 93.06 341 MET A CA 1
ATOM 2736 C C . MET A 1 341 ? -12.129 -3.094 16.387 1.00 93.06 341 MET A C 1
ATOM 2738 O O . MET A 1 341 ? -12.994 -3.812 15.895 1.00 93.06 341 MET A O 1
ATOM 2742 N N . PRO A 1 342 ? -12.035 -2.919 17.724 1.00 89.81 342 PRO A N 1
ATOM 2743 C CA . PRO A 1 342 ? -12.986 -3.556 18.636 1.00 89.81 342 PRO A CA 1
ATOM 2744 C C . PRO A 1 342 ? -14.424 -3.081 18.459 1.00 89.81 342 PRO A C 1
ATOM 2746 O O . PRO A 1 342 ? -15.348 -3.848 18.697 1.00 89.81 342 PRO A O 1
ATOM 2749 N N . LEU A 1 343 ? -14.624 -1.825 18.043 1.00 88.31 343 LEU A N 1
ATOM 2750 C CA . LEU A 1 343 ? -15.959 -1.322 17.733 1.00 88.31 343 LEU A CA 1
ATOM 2751 C C . LEU A 1 343 ? -16.574 -2.084 16.550 1.00 88.31 343 LEU A C 1
ATOM 2753 O O . LEU A 1 343 ? -17.724 -2.497 16.635 1.00 88.31 343 LEU A O 1
ATOM 2757 N N . LEU A 1 344 ? -15.797 -2.308 15.487 1.00 91.00 344 LEU A N 1
ATOM 2758 C CA . LEU A 1 344 ? -16.227 -3.090 14.322 1.00 91.00 344 LEU A CA 1
ATOM 2759 C C . LEU A 1 344 ? -16.447 -4.573 14.652 1.00 91.00 344 LEU A C 1
ATOM 2761 O O . LEU A 1 344 ? -17.326 -5.192 14.067 1.00 91.00 344 LEU A O 1
ATOM 2765 N N . ASP A 1 345 ? -15.687 -5.136 15.596 1.00 91.12 345 ASP A N 1
ATOM 2766 C CA . ASP A 1 345 ? -15.917 -6.502 16.091 1.00 91.12 345 ASP A CA 1
ATOM 2767 C C . ASP A 1 345 ? -17.204 -6.626 16.919 1.00 91.12 345 ASP A C 1
ATOM 2769 O O . ASP A 1 345 ? -17.831 -7.681 16.918 1.00 91.12 345 ASP A O 1
ATOM 2773 N N . ALA A 1 346 ? -17.589 -5.570 17.637 1.00 87.94 346 ALA A N 1
ATOM 2774 C CA . ALA A 1 346 ? -18.737 -5.587 18.536 1.00 87.94 346 ALA A CA 1
ATOM 2775 C C . ALA A 1 346 ? -20.061 -5.190 17.860 1.00 87.94 346 ALA A C 1
ATOM 2777 O O . ALA A 1 346 ? -21.124 -5.622 18.309 1.00 87.94 346 ALA A O 1
ATOM 2778 N N . LEU A 1 347 ? -20.021 -4.358 16.814 1.00 87.75 347 LEU A N 1
ATOM 2779 C CA . LEU A 1 347 ? -21.211 -3.806 16.161 1.00 87.75 347 LEU A CA 1
ATOM 2780 C C . LEU A 1 347 ? -21.995 -4.879 15.393 1.00 87.75 347 LEU A C 1
ATOM 2782 O O . LEU A 1 347 ? -21.555 -5.368 14.362 1.00 87.75 347 LEU A O 1
ATOM 2786 N N . GLN A 1 348 ? -23.197 -5.198 15.857 1.00 86.06 348 GLN A N 1
ATOM 2787 C CA . GLN A 1 348 ? -24.080 -6.168 15.220 1.00 86.06 348 GLN A CA 1
ATOM 2788 C C . GLN A 1 348 ? -24.893 -5.546 14.074 1.00 86.06 348 GLN A C 1
ATOM 2790 O O . GLN A 1 348 ? -25.105 -4.334 14.004 1.00 86.06 348 GLN A O 1
ATOM 2795 N N . SER A 1 349 ? -25.430 -6.399 13.195 1.00 81.56 349 SER A N 1
ATOM 2796 C CA . SER A 1 349 ? -26.254 -5.976 12.046 1.00 81.56 349 SER A CA 1
ATOM 2797 C C . SER A 1 349 ? -27.527 -5.199 12.421 1.00 81.56 349 SER A C 1
ATOM 2799 O O . SER A 1 349 ? -27.998 -4.368 11.643 1.00 81.56 349 SER A O 1
ATOM 2801 N N . ASP A 1 350 ? -28.070 -5.431 13.618 1.00 79.75 350 ASP A N 1
ATOM 2802 C CA . ASP A 1 350 ? -29.223 -4.710 14.168 1.00 79.75 350 ASP A CA 1
ATOM 2803 C C . ASP A 1 350 ? -28.839 -3.378 14.846 1.00 79.75 350 ASP A C 1
ATOM 2805 O O . ASP A 1 350 ? -29.712 -2.641 15.304 1.00 79.75 350 ASP A O 1
ATOM 2809 N N . GLY A 1 351 ? -27.544 -3.046 14.874 1.00 76.12 351 GLY A N 1
ATOM 2810 C CA . GLY A 1 351 ? -26.986 -1.863 15.525 1.00 76.12 351 GLY A CA 1
ATOM 2811 C C . GLY A 1 351 ? -26.715 -2.035 17.021 1.00 76.12 351 GLY A C 1
ATOM 2812 O O . GLY A 1 351 ? -26.287 -1.075 17.660 1.00 76.12 351 GLY A O 1
ATOM 2813 N N . SER A 1 352 ? -26.950 -3.219 17.594 1.00 80.69 352 SER A N 1
ATOM 2814 C CA . SER A 1 352 ? -26.548 -3.518 18.971 1.00 80.69 352 SER A CA 1
ATOM 2815 C C . SER A 1 352 ? -25.029 -3.706 19.087 1.00 80.69 352 SER A C 1
ATOM 2817 O O . SER A 1 352 ? -24.333 -3.917 18.096 1.00 80.69 352 SER A O 1
ATOM 2819 N N . ILE A 1 353 ? -24.496 -3.594 20.306 1.00 81.62 353 ILE A N 1
ATOM 2820 C CA . ILE A 1 353 ? -23.069 -3.794 20.589 1.00 81.62 353 ILE A CA 1
ATOM 2821 C C . ILE A 1 353 ? -22.907 -5.060 21.429 1.00 81.62 353 ILE A C 1
ATOM 2823 O O . ILE A 1 353 ? -23.389 -5.122 22.564 1.00 81.62 353 ILE A O 1
ATOM 2827 N N . ASP A 1 354 ? -22.175 -6.040 20.903 1.00 82.88 354 ASP A N 1
ATOM 2828 C CA . ASP A 1 354 ? -21.691 -7.180 21.675 1.00 82.88 354 ASP A CA 1
ATOM 2829 C C . ASP A 1 354 ? -20.492 -6.759 22.533 1.00 82.88 354 ASP A C 1
ATOM 2831 O O . ASP A 1 354 ? -19.340 -6.727 22.099 1.00 82.88 354 ASP A O 1
ATOM 2835 N N . ILE A 1 355 ? -20.769 -6.447 23.798 1.00 78.00 355 ILE A N 1
ATOM 2836 C CA . ILE A 1 355 ? -19.749 -6.016 24.759 1.00 78.00 355 ILE A CA 1
ATOM 2837 C C . ILE A 1 355 ? -18.687 -7.104 24.984 1.00 78.00 355 ILE A C 1
ATOM 2839 O O . ILE A 1 355 ? -17.551 -6.776 25.330 1.00 78.00 355 ILE A O 1
ATOM 2843 N N . SER A 1 356 ? -19.013 -8.383 24.766 1.00 76.94 356 SER A N 1
ATOM 2844 C CA . SER A 1 356 ? -18.060 -9.482 24.951 1.00 76.94 356 SER A CA 1
ATOM 2845 C C . SER A 1 356 ? -16.942 -9.494 23.902 1.00 76.94 356 SER A C 1
ATOM 2847 O O . SER A 1 356 ? -15.854 -10.002 24.178 1.00 76.94 356 SER A O 1
ATOM 2849 N N . ALA A 1 357 ? -17.169 -8.864 22.744 1.00 78.31 357 ALA A N 1
ATOM 2850 C CA . ALA A 1 357 ? -16.168 -8.681 21.696 1.00 78.31 357 ALA A CA 1
ATOM 2851 C C . ALA A 1 357 ? -15.179 -7.535 21.997 1.00 78.31 357 ALA A C 1
ATOM 2853 O O . ALA A 1 357 ? -14.141 -7.412 21.343 1.00 78.31 357 ALA A O 1
ATOM 2854 N N . ILE A 1 358 ? -15.459 -6.700 23.005 1.00 79.25 358 ILE A N 1
ATOM 2855 C CA . ILE A 1 358 ? -14.629 -5.545 23.358 1.00 79.25 358 ILE A CA 1
ATOM 2856 C C . ILE A 1 358 ? -13.567 -5.967 24.385 1.00 79.25 358 ILE A C 1
ATOM 2858 O O . ILE A 1 358 ? -13.911 -6.467 25.457 1.00 79.25 358 ILE A O 1
ATOM 2862 N N . PRO A 1 359 ? -12.271 -5.704 24.135 1.00 79.31 359 PRO A N 1
ATOM 2863 C CA . PRO A 1 359 ? -11.219 -5.966 25.108 1.00 79.31 359 PRO A CA 1
ATOM 2864 C C . PRO A 1 359 ? -11.489 -5.286 26.458 1.00 79.31 359 PRO A C 1
ATOM 2866 O O . PRO A 1 359 ? -11.830 -4.102 26.506 1.00 79.31 359 PRO A O 1
ATOM 2869 N N . GLY A 1 360 ? -11.283 -6.009 27.562 1.00 67.12 360 GLY A N 1
ATOM 2870 C CA . GLY A 1 360 ? -11.699 -5.619 28.914 1.00 67.12 360 GLY A CA 1
ATOM 2871 C C . GLY A 1 360 ? -11.215 -4.241 29.375 1.00 67.12 360 GLY A C 1
ATOM 2872 O O . GLY A 1 360 ? -11.968 -3.517 30.020 1.00 67.12 360 GLY A O 1
ATOM 2873 N N . ALA A 1 361 ? -10.019 -3.810 28.959 1.00 59.94 361 ALA A N 1
ATOM 2874 C CA . ALA A 1 361 ? -9.499 -2.468 29.256 1.00 59.94 361 ALA A CA 1
ATOM 2875 C C . ALA A 1 361 ? -10.267 -1.315 28.565 1.00 59.94 361 ALA A C 1
ATOM 2877 O O . ALA A 1 361 ? -9.995 -0.150 28.846 1.00 59.94 361 ALA A O 1
ATOM 2878 N N . MET A 1 362 ? -11.187 -1.615 27.644 1.00 61.12 362 MET A N 1
ATOM 2879 C CA . MET A 1 362 ? -11.988 -0.640 26.893 1.00 61.12 362 MET A CA 1
ATOM 2880 C C . MET A 1 362 ? -13.502 -0.814 27.031 1.00 61.12 362 MET A C 1
ATOM 2882 O O . MET A 1 362 ? -14.258 0.017 26.526 1.00 61.12 362 MET A O 1
ATOM 2886 N N . SER A 1 363 ? -13.954 -1.868 27.714 1.00 56.53 363 SER A N 1
ATOM 2887 C CA . SER A 1 363 ? -15.380 -2.161 27.885 1.00 56.53 363 SER A CA 1
ATOM 2888 C C . SER A 1 363 ? -16.132 -0.970 28.505 1.00 56.53 363 SER A C 1
ATOM 2890 O O . SER A 1 363 ? -17.197 -0.600 28.024 1.00 56.53 363 SER A O 1
ATOM 2892 N N . ALA A 1 364 ? -15.522 -0.264 29.466 1.00 51.47 364 ALA A N 1
ATOM 2893 C CA . ALA A 1 364 ? -16.116 0.917 30.102 1.00 51.47 364 ALA A CA 1
ATOM 2894 C C . ALA A 1 364 ? -16.227 2.155 29.184 1.00 51.47 364 ALA A C 1
ATOM 2896 O O . ALA A 1 364 ? -17.113 2.983 29.380 1.00 51.47 364 ALA A O 1
ATOM 2897 N N . THR A 1 365 ? -15.344 2.302 28.191 1.00 54.50 365 THR A N 1
ATOM 2898 C CA . THR A 1 365 ? -15.283 3.477 27.301 1.00 54.50 365 THR A CA 1
ATOM 2899 C C . THR A 1 365 ? -16.145 3.323 26.051 1.00 54.50 365 THR A C 1
ATOM 2901 O O . THR A 1 365 ? -16.580 4.323 25.487 1.00 54.50 365 THR A O 1
ATOM 2904 N N . VAL A 1 366 ? -16.370 2.086 25.598 1.00 53.12 366 VAL A N 1
ATOM 2905 C CA . VAL A 1 366 ? -17.140 1.773 24.381 1.00 53.12 366 VAL A CA 1
ATOM 2906 C C . VAL A 1 366 ? -18.606 1.442 24.696 1.00 53.12 366 VAL A C 1
ATOM 2908 O O . VAL A 1 366 ? -19.472 1.726 23.878 1.00 53.12 366 VAL A O 1
ATOM 2911 N N . ALA A 1 367 ? -18.921 0.934 25.895 1.00 51.38 367 ALA A N 1
ATOM 2912 C CA . ALA A 1 367 ? -20.289 0.570 26.293 1.00 51.38 367 ALA A CA 1
ATOM 2913 C C . ALA A 1 367 ? -21.282 1.747 26.411 1.00 51.38 367 ALA A C 1
ATOM 2915 O O . ALA A 1 367 ? -22.461 1.514 26.663 1.00 51.38 367 ALA A O 1
ATOM 2916 N N . MET A 1 368 ? -20.836 2.999 26.260 1.00 51.19 368 MET A N 1
ATOM 2917 C CA . MET A 1 368 ? -21.650 4.167 26.606 1.00 51.19 368 MET A CA 1
ATOM 2918 C C . MET A 1 368 ? -22.674 4.600 25.548 1.00 51.19 368 MET A C 1
ATOM 2920 O O . MET A 1 368 ? -23.546 5.379 25.917 1.00 51.19 368 MET A O 1
ATOM 2924 N N . ASP A 1 369 ? -22.650 4.106 24.299 1.00 53.34 369 ASP A N 1
ATOM 2925 C CA . ASP A 1 369 ? -23.776 4.346 23.374 1.00 53.34 369 ASP A CA 1
ATOM 2926 C C . ASP A 1 369 ? -23.727 3.484 22.091 1.00 53.34 369 ASP A C 1
ATOM 2928 O O . ASP A 1 369 ? -22.837 3.631 21.251 1.00 53.34 369 ASP A O 1
ATOM 2932 N N . ALA A 1 370 ? -24.708 2.598 21.901 1.00 54.03 370 ALA A N 1
ATOM 2933 C CA . ALA A 1 370 ? -24.819 1.775 20.689 1.00 54.03 370 ALA A CA 1
ATOM 2934 C C . ALA A 1 370 ? -25.154 2.604 19.434 1.00 54.03 370 ALA A C 1
ATOM 2936 O O . ALA A 1 370 ? -24.674 2.300 18.340 1.00 54.03 370 ALA A O 1
ATOM 2937 N N . LEU A 1 371 ? -25.900 3.704 19.606 1.00 54.25 371 LEU A N 1
ATOM 2938 C CA . LEU A 1 371 ? -26.177 4.677 18.544 1.00 54.25 371 LEU A CA 1
ATOM 2939 C C . LEU A 1 371 ? -24.898 5.382 18.070 1.00 54.25 371 LEU A C 1
ATOM 2941 O O . LEU A 1 371 ? -24.701 5.525 16.863 1.00 54.25 371 LEU A O 1
ATOM 2945 N N . LEU A 1 372 ? -23.973 5.696 18.988 1.00 67.50 372 LEU A N 1
ATOM 2946 C CA . LEU A 1 372 ? -22.673 6.269 18.626 1.00 67.50 372 LEU A CA 1
ATOM 2947 C C . LEU A 1 372 ? -21.814 5.284 17.826 1.00 67.50 372 LEU A C 1
ATOM 2949 O O . LEU A 1 372 ? -21.028 5.720 16.998 1.00 67.50 372 LEU A O 1
ATOM 2953 N N . GLY A 1 373 ? -21.935 3.968 18.022 1.00 72.62 373 GLY A N 1
ATOM 2954 C CA . GLY A 1 373 ? -21.084 2.991 17.331 1.00 72.62 373 GLY A CA 1
ATOM 2955 C C . GLY A 1 373 ? -21.239 3.022 15.807 1.00 72.62 373 GLY A C 1
ATOM 2956 O O . GLY A 1 373 ? -20.256 3.163 15.075 1.00 72.62 373 GLY A O 1
ATOM 2957 N N . LYS A 1 374 ? -22.486 2.964 15.327 1.00 77.69 374 LYS A N 1
ATOM 2958 C CA . LYS A 1 374 ? -22.798 3.036 13.892 1.00 77.69 374 LYS A CA 1
ATOM 2959 C C . LYS A 1 374 ? -22.488 4.413 13.305 1.00 77.69 374 LYS A C 1
ATOM 2961 O O . LYS A 1 374 ? -22.009 4.499 12.170 1.00 77.69 374 LYS A O 1
ATOM 2966 N N . GLU A 1 375 ? -22.743 5.475 14.067 1.00 84.44 375 GLU A N 1
ATOM 2967 C CA . GLU A 1 375 ? -22.380 6.843 13.687 1.00 84.44 375 GLU A CA 1
ATOM 2968 C C . GLU A 1 375 ? -20.861 6.983 13.544 1.00 84.44 375 GLU A C 1
ATOM 2970 O O . GLU A 1 375 ? -20.401 7.419 12.494 1.00 84.44 375 GLU A O 1
ATOM 2975 N N . LEU A 1 376 ? -20.069 6.490 14.501 1.00 86.94 376 LEU A N 1
ATOM 2976 C CA . LEU A 1 376 ? -18.606 6.505 14.433 1.00 86.94 376 LEU A CA 1
ATOM 2977 C C . LEU A 1 376 ? -18.075 5.725 13.225 1.00 86.94 376 LEU A C 1
ATOM 2979 O O . LEU A 1 376 ? -17.206 6.230 12.519 1.00 86.94 376 LEU A O 1
ATOM 2983 N N . CYS A 1 377 ? -18.578 4.516 12.950 1.00 89.31 377 CYS A N 1
ATOM 2984 C CA . CYS A 1 377 ? -18.172 3.763 11.755 1.00 89.31 377 CYS A CA 1
ATOM 2985 C C . CYS A 1 377 ? -18.500 4.531 10.465 1.00 89.31 377 CYS A C 1
ATOM 2987 O O . CYS A 1 377 ? -17.688 4.556 9.538 1.00 89.31 377 CYS A O 1
ATOM 2989 N N . SER A 1 378 ? -19.648 5.212 10.436 1.00 89.88 378 SER A N 1
ATOM 2990 C CA . SER A 1 378 ? -20.057 6.063 9.314 1.00 89.88 378 SER A CA 1
ATOM 2991 C C . SER A 1 378 ? -19.176 7.309 9.186 1.00 89.88 378 SER A C 1
ATOM 2993 O O . SER A 1 378 ? -18.807 7.673 8.074 1.00 89.88 378 SER A O 1
ATOM 2995 N N . GLU A 1 379 ? -18.771 7.939 10.291 1.00 92.06 379 GLU A N 1
ATOM 2996 C CA . GLU A 1 379 ? -17.852 9.084 10.288 1.00 92.06 379 GLU A CA 1
ATOM 2997 C C . GLU A 1 379 ? -16.436 8.688 9.850 1.00 92.06 379 GLU A C 1
ATOM 2999 O O . GLU A 1 379 ? -15.812 9.401 9.064 1.00 92.06 379 GLU A O 1
ATOM 3004 N N . ILE A 1 380 ? -15.931 7.532 10.297 1.00 93.94 380 ILE A N 1
ATOM 3005 C CA . ILE A 1 380 ? -14.648 6.980 9.833 1.00 93.94 380 ILE A CA 1
ATOM 3006 C C . ILE A 1 380 ? -14.709 6.738 8.325 1.00 93.94 380 ILE A C 1
ATOM 3008 O O . ILE A 1 380 ? -13.818 7.176 7.592 1.00 93.94 380 ILE A O 1
ATOM 3012 N N . ALA A 1 381 ? -15.764 6.069 7.852 1.00 93.25 381 ALA A N 1
ATOM 3013 C CA . ALA A 1 381 ? -15.968 5.831 6.431 1.00 93.25 381 ALA A CA 1
ATOM 3014 C C . ALA A 1 381 ? -16.095 7.148 5.655 1.00 93.25 381 ALA A C 1
ATOM 3016 O O . ALA A 1 381 ? -15.523 7.266 4.577 1.00 93.25 381 ALA A O 1
ATOM 3017 N N . ALA A 1 382 ? -16.760 8.164 6.214 1.00 93.00 382 ALA A N 1
ATOM 3018 C CA . ALA A 1 382 ? -16.873 9.489 5.613 1.00 93.00 382 ALA A CA 1
ATOM 3019 C C . ALA A 1 382 ? -15.519 10.203 5.503 1.00 93.00 382 ALA A C 1
ATOM 3021 O O . ALA A 1 382 ? -15.276 10.843 4.488 1.00 93.00 382 ALA A O 1
ATOM 3022 N N . VAL A 1 383 ? -14.620 10.072 6.484 1.00 94.00 383 VAL A N 1
ATOM 3023 C CA . VAL A 1 383 ? -13.249 10.615 6.402 1.00 94.00 383 VAL A CA 1
ATOM 3024 C C . VAL A 1 383 ? -12.431 9.893 5.331 1.00 94.00 383 VAL A C 1
ATOM 3026 O O . VAL A 1 383 ? -11.782 10.538 4.506 1.00 94.00 383 VAL A O 1
ATOM 3029 N N . ILE A 1 384 ? -12.494 8.559 5.292 1.00 92.69 384 ILE A N 1
ATOM 3030 C CA . ILE A 1 384 ? -11.813 7.761 4.260 1.00 92.69 384 ILE A CA 1
ATOM 3031 C C . ILE A 1 384 ? -12.365 8.121 2.875 1.00 92.69 384 ILE A C 1
ATOM 3033 O O . ILE A 1 384 ? -11.594 8.392 1.959 1.00 92.69 384 ILE A O 1
ATOM 3037 N N . ASN A 1 385 ? -13.685 8.220 2.730 1.00 89.56 385 ASN A N 1
ATOM 3038 C CA . ASN A 1 385 ? -14.318 8.680 1.502 1.00 89.56 385 ASN A CA 1
ATOM 3039 C C . ASN A 1 385 ? -13.905 10.116 1.174 1.00 89.56 385 ASN A C 1
ATOM 3041 O O . ASN A 1 385 ? -13.457 10.370 0.070 1.00 89.56 385 ASN A O 1
ATOM 3045 N N . ALA A 1 386 ? -13.940 11.075 2.090 1.00 88.75 386 ALA A N 1
ATOM 3046 C CA . ALA A 1 386 ? -13.512 12.442 1.785 1.00 88.75 386 ALA A CA 1
ATOM 3047 C C . ALA A 1 386 ? -12.075 12.497 1.228 1.00 88.75 386 ALA A C 1
ATOM 3049 O O . ALA A 1 386 ? -11.784 13.312 0.352 1.00 88.75 386 ALA A O 1
ATOM 3050 N N . LYS A 1 387 ? -11.199 11.590 1.681 1.00 87.50 387 LYS A N 1
ATOM 3051 C CA . LYS A 1 387 ? -9.821 11.478 1.198 1.00 87.50 387 LYS A CA 1
ATOM 3052 C C . LYS A 1 387 ? -9.675 10.705 -0.122 1.00 87.50 387 LYS A C 1
ATOM 3054 O O . LYS A 1 387 ? -8.804 11.063 -0.912 1.00 87.50 387 LYS A O 1
ATOM 3059 N N . PHE A 1 388 ? -10.490 9.672 -0.358 1.00 84.00 388 PHE A N 1
ATOM 3060 C CA . PHE A 1 388 ? -10.297 8.700 -1.451 1.00 84.00 388 PHE A CA 1
ATOM 3061 C C . PHE A 1 388 ? -11.529 8.438 -2.346 1.00 84.00 388 PHE A C 1
ATOM 3063 O O . PHE A 1 388 ? -11.440 7.615 -3.248 1.00 84.00 388 PHE A O 1
ATOM 3070 N N . SER A 1 389 ? -12.666 9.109 -2.135 1.00 66.00 389 SER A N 1
ATOM 3071 C CA . SER A 1 389 ? -13.962 8.900 -2.837 1.00 66.00 389 SER A CA 1
ATOM 3072 C C . SER A 1 389 ? -13.997 9.413 -4.272 1.00 66.00 389 SER A C 1
ATOM 3074 O O . SER A 1 389 ? -15.053 9.524 -4.894 1.00 66.00 389 SER A O 1
ATOM 3076 N N . THR A 1 390 ? -12.842 9.742 -4.825 1.00 62.22 390 THR A N 1
ATOM 3077 C CA . THR A 1 390 ? -12.741 10.046 -6.238 1.00 62.22 390 THR A CA 1
ATOM 3078 C C . THR A 1 390 ? -13.034 8.781 -7.055 1.00 62.22 390 THR A C 1
ATOM 3080 O O . THR A 1 390 ? -12.741 7.676 -6.604 1.00 62.22 390 THR A O 1
ATOM 3083 N N . THR A 1 391 ? -13.627 8.919 -8.246 1.00 64.12 391 THR A N 1
ATOM 3084 C CA . THR A 1 391 ? -13.888 7.774 -9.140 1.00 64.12 391 THR A CA 1
ATOM 3085 C C . THR A 1 391 ? -12.605 6.963 -9.371 1.00 64.12 391 THR A C 1
ATOM 3087 O O . THR A 1 391 ? -11.511 7.520 -9.256 1.00 64.12 391 THR A O 1
ATOM 3090 N N . SER A 1 392 ? -12.712 5.669 -9.722 1.00 62.25 392 SER A N 1
ATOM 3091 C CA . SER A 1 392 ? -11.534 4.819 -10.020 1.00 62.25 392 SER A CA 1
ATOM 3092 C C . SER A 1 392 ? -10.547 5.532 -10.950 1.00 62.25 392 SER A C 1
ATOM 3094 O O . SER A 1 392 ? -9.356 5.578 -10.669 1.00 62.25 392 SER A O 1
ATOM 3096 N N . GLU A 1 393 ? -11.068 6.221 -11.968 1.00 63.97 393 GLU A N 1
ATOM 3097 C CA . GLU A 1 393 ? -10.302 7.019 -12.932 1.00 63.97 393 GLU A CA 1
ATOM 3098 C C . GLU A 1 393 ? -9.475 8.146 -12.290 1.00 63.97 393 GLU A C 1
ATOM 3100 O O . GLU A 1 393 ? -8.345 8.412 -12.693 1.00 63.97 393 GLU A O 1
ATOM 3105 N N . VAL A 1 394 ? -10.007 8.827 -11.276 1.00 67.94 394 VAL A N 1
ATOM 3106 C CA . VAL A 1 394 ? -9.300 9.916 -10.591 1.00 67.94 394 VAL A CA 1
ATOM 3107 C C . VAL A 1 394 ? -8.329 9.362 -9.543 1.00 67.94 394 VAL A C 1
ATOM 3109 O O . VAL A 1 394 ? -7.225 9.890 -9.404 1.00 67.94 394 VAL A O 1
ATOM 3112 N N . CYS A 1 395 ? -8.670 8.265 -8.856 1.00 68.00 395 CYS A N 1
ATOM 3113 C CA . CYS A 1 395 ? -7.700 7.538 -8.028 1.00 68.00 395 CYS A CA 1
ATOM 3114 C C . CYS A 1 395 ? -6.507 7.061 -8.866 1.00 68.00 395 CYS A C 1
ATOM 3116 O O . CYS A 1 395 ? -5.363 7.180 -8.425 1.00 68.00 395 CYS A O 1
ATOM 3118 N N . GLU A 1 396 ? -6.759 6.578 -10.082 1.00 65.56 396 GLU A N 1
ATOM 3119 C CA . GLU A 1 396 ? -5.726 6.203 -11.045 1.00 65.56 396 GLU A CA 1
ATOM 3120 C C . GLU A 1 396 ? -4.847 7.404 -11.423 1.00 65.56 396 GLU A C 1
ATOM 3122 O O . GLU A 1 396 ? -3.625 7.303 -11.374 1.00 65.56 396 GLU A O 1
ATOM 3127 N N . GLN A 1 397 ? -5.426 8.579 -11.690 1.00 67.69 397 GLN A N 1
ATOM 3128 C CA . GLN A 1 397 ? -4.654 9.800 -11.982 1.00 67.69 397 GLN A CA 1
ATOM 3129 C C . GLN A 1 397 ? -3.781 10.279 -10.810 1.00 67.69 397 GLN A C 1
ATOM 3131 O O . GLN A 1 397 ? -2.694 10.820 -11.029 1.00 67.69 397 GLN A O 1
ATOM 3136 N N . ILE A 1 398 ? -4.250 10.117 -9.570 1.00 74.06 398 ILE A N 1
ATOM 3137 C CA . ILE A 1 398 ? -3.525 10.563 -8.371 1.00 74.06 398 ILE A CA 1
ATOM 3138 C C . ILE A 1 398 ? -2.405 9.586 -8.026 1.00 74.06 398 ILE A C 1
ATOM 3140 O O . ILE A 1 398 ? -1.266 9.994 -7.780 1.00 74.06 398 ILE A O 1
ATOM 3144 N N . TYR A 1 399 ? -2.748 8.300 -7.971 1.00 76.88 399 TYR A N 1
ATOM 3145 C CA . TYR A 1 399 ? -1.889 7.274 -7.408 1.00 76.88 399 TYR A CA 1
ATOM 3146 C C . TYR A 1 399 ? -1.163 6.458 -8.441 1.00 76.88 399 TYR A C 1
ATOM 3148 O O . TYR A 1 399 ? -0.455 5.558 -8.026 1.00 76.88 399 TYR A O 1
ATOM 3156 N N . PHE A 1 400 ? -1.285 6.702 -9.736 1.00 71.44 400 PHE A N 1
ATOM 3157 C CA . PHE A 1 400 ? -0.392 6.058 -10.679 1.00 71.44 400 PHE A CA 1
ATOM 3158 C C . PHE A 1 400 ? 0.720 7.026 -11.055 1.00 71.44 400 PHE A C 1
ATOM 3160 O O . PHE A 1 400 ? 0.506 8.200 -11.358 1.00 71.44 400 PHE A O 1
ATOM 3167 N N . THR A 1 401 ? 1.949 6.523 -11.039 1.00 64.50 401 THR A N 1
ATOM 3168 C CA . THR A 1 401 ? 3.078 7.286 -11.581 1.00 64.50 401 THR A CA 1
ATOM 3169 C C . THR A 1 401 ? 3.057 7.309 -13.112 1.00 64.50 401 THR A C 1
ATOM 3171 O O . THR A 1 401 ? 3.739 8.149 -13.698 1.00 64.50 401 THR A O 1
ATOM 3174 N N . TYR A 1 402 ? 2.241 6.457 -13.751 1.00 61.25 402 TYR A N 1
ATOM 3175 C CA . TYR A 1 402 ? 1.993 6.446 -15.193 1.00 61.25 402 TYR A CA 1
ATOM 3176 C C . TYR A 1 402 ? 0.502 6.203 -15.513 1.00 61.25 402 TYR A C 1
ATOM 3178 O O . TYR A 1 402 ? -0.236 5.737 -14.660 1.00 61.25 402 TYR A O 1
ATOM 3186 N N . PRO A 1 403 ? 0.017 6.469 -16.734 1.00 53.09 403 PRO A N 1
ATOM 3187 C CA . PRO A 1 403 ? -1.369 6.167 -17.104 1.00 53.09 403 PRO A CA 1
ATOM 3188 C C . PRO A 1 403 ? -1.712 4.676 -16.935 1.00 53.09 403 PRO A C 1
ATOM 3190 O O . PRO A 1 403 ? -0.964 3.816 -17.401 1.00 53.09 403 PRO A O 1
ATOM 3193 N N . ALA A 1 404 ? -2.855 4.381 -16.303 1.00 47.78 404 ALA A N 1
ATOM 3194 C CA . ALA A 1 404 ? -3.33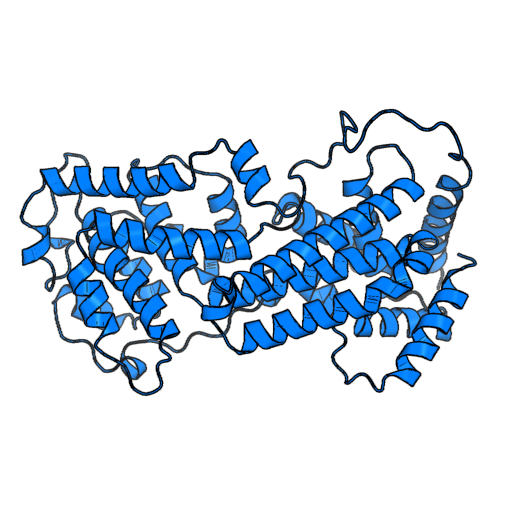1 3.018 -16.033 1.00 47.78 404 ALA A CA 1
ATOM 3195 C C . ALA A 1 404 ? -3.659 2.231 -17.311 1.00 47.78 404 ALA A C 1
ATOM 3197 O O . ALA A 1 404 ? -3.455 1.020 -17.383 1.00 47.78 404 ALA A O 1
ATOM 3198 N N . GLN A 1 405 ? -4.130 2.930 -18.344 1.00 49.00 405 GLN A N 1
ATOM 3199 C CA . GLN A 1 405 ? -4.292 2.376 -19.677 1.00 49.00 405 GLN A CA 1
ATOM 3200 C C . GLN A 1 405 ? -3.221 2.965 -20.595 1.00 49.00 405 GLN A C 1
ATOM 3202 O O . GLN A 1 405 ? -3.271 4.157 -20.908 1.00 49.00 405 GLN A O 1
ATOM 3207 N N . PRO A 1 406 ? -2.248 2.166 -21.059 1.00 44.41 406 PRO A N 1
ATOM 3208 C CA . PRO A 1 406 ? -1.548 2.503 -22.288 1.00 44.41 406 PRO A CA 1
ATOM 3209 C C . PRO A 1 406 ? -2.589 2.733 -23.391 1.00 44.41 406 PRO A C 1
ATOM 3211 O O . PRO A 1 406 ? -3.364 1.839 -23.731 1.00 44.41 406 PRO A O 1
ATOM 3214 N N . ASP A 1 407 ? -2.647 3.955 -23.914 1.00 40.22 407 ASP A N 1
ATOM 3215 C CA . ASP A 1 407 ? -3.599 4.322 -24.954 1.00 40.22 407 ASP A CA 1
ATOM 3216 C C . ASP A 1 407 ? -3.226 3.638 -26.284 1.00 40.22 407 ASP A C 1
ATOM 3218 O O . ASP A 1 407 ? -2.507 4.172 -27.136 1.00 40.22 407 ASP A O 1
ATOM 3222 N N . PHE A 1 408 ? -3.719 2.412 -26.449 1.00 40.41 408 PHE A N 1
ATOM 3223 C CA . PHE A 1 408 ? -3.597 1.633 -27.676 1.00 40.41 408 PHE A CA 1
ATOM 3224 C C . PHE A 1 408 ? -4.683 1.975 -28.715 1.00 40.41 408 PHE A C 1
ATOM 3226 O O . PHE A 1 408 ? -4.615 1.454 -29.832 1.00 40.41 408 PHE A O 1
ATOM 3233 N N . VAL A 1 409 ? -5.667 2.828 -28.382 1.00 33.47 409 VAL A N 1
ATOM 3234 C CA . VAL A 1 409 ? -6.911 3.012 -29.161 1.00 33.47 409 VAL A CA 1
ATOM 3235 C C . VAL A 1 409 ? -7.072 4.438 -29.721 1.00 33.47 409 VAL A C 1
ATOM 3237 O O . VAL A 1 409 ? -7.386 4.571 -30.903 1.00 33.47 409 VAL A O 1
ATOM 3240 N N . THR A 1 410 ? -6.804 5.493 -28.948 1.00 39.06 410 THR A N 1
ATOM 3241 C CA . THR A 1 410 ? -6.934 6.922 -29.318 1.00 39.06 410 THR A CA 1
ATOM 3242 C C . THR A 1 410 ? -5.607 7.660 -29.569 1.00 39.06 410 THR A C 1
ATOM 3244 O O . THR A 1 410 ? -5.595 8.644 -30.304 1.00 39.06 410 THR A O 1
ATOM 3247 N N . GLN A 1 411 ? -4.466 7.158 -29.083 1.00 41.56 411 GLN A N 1
ATOM 3248 C CA . GLN A 1 411 ? -3.125 7.765 -29.231 1.00 41.56 411 GLN A CA 1
ATOM 3249 C C . GLN A 1 411 ? -2.970 9.228 -28.739 1.00 41.56 411 GLN A C 1
ATOM 3251 O O . GLN A 1 411 ? -2.145 9.976 -29.280 1.00 41.56 411 GLN A O 1
ATOM 3256 N N . GLU A 1 412 ? -3.702 9.659 -27.715 1.00 36.88 412 GLU A N 1
ATOM 3257 C CA . GLU A 1 412 ? -3.763 11.056 -27.249 1.00 36.88 412 GLU A CA 1
ATOM 3258 C C . GLU A 1 412 ? -2.805 11.374 -26.083 1.00 36.88 412 GLU A C 1
ATOM 3260 O O . GLU A 1 412 ? -3.170 11.978 -25.082 1.00 36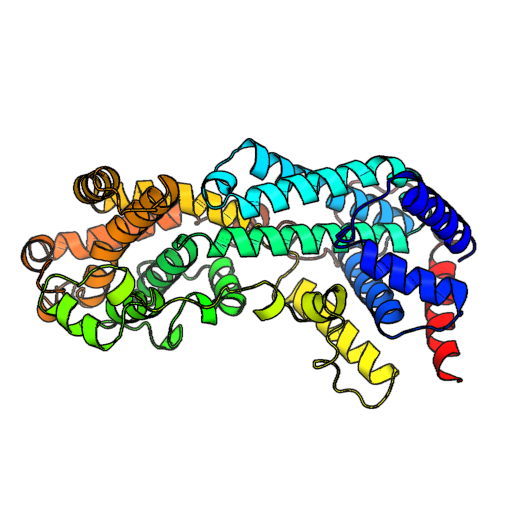.88 412 GLU A O 1
ATOM 3265 N N . TYR A 1 413 ? -1.516 11.058 -26.225 1.00 33.00 413 TYR A N 1
ATOM 3266 C CA . TYR A 1 413 ? -0.491 11.793 -25.467 1.00 33.00 413 TYR A CA 1
ATOM 3267 C C . TYR A 1 413 ? 0.206 12.810 -26.372 1.00 33.00 413 TYR A C 1
ATOM 3269 O O . TYR A 1 413 ? 1.210 12.492 -27.009 1.00 33.00 413 TYR A O 1
ATOM 3277 N N . GLY A 1 414 ? -0.322 14.039 -26.413 1.00 35.09 414 GLY A N 1
ATOM 3278 C CA . GLY A 1 414 ? 0.262 15.200 -27.101 1.00 35.09 414 GLY A CA 1
ATOM 3279 C C . GLY A 1 414 ? -0.321 15.463 -28.496 1.00 35.09 414 GLY A C 1
ATOM 3280 O O . GLY A 1 414 ? -0.492 14.526 -29.272 1.00 35.09 414 GLY A O 1
ATOM 3281 N N . GLY A 1 415 ? -0.615 16.745 -28.766 1.00 33.44 415 GLY A N 1
ATOM 3282 C CA . GLY A 1 415 ? -1.362 17.289 -29.915 1.00 33.44 415 GLY A CA 1
ATOM 3283 C C . GLY A 1 415 ? -0.829 16.990 -31.334 1.00 33.44 415 GLY A C 1
ATOM 3284 O O . GLY A 1 415 ? -0.032 16.071 -31.526 1.00 33.44 415 GLY A O 1
ATOM 3285 N N . PRO A 1 416 ? -1.317 17.718 -32.361 1.00 32.56 416 PRO A N 1
ATOM 3286 C CA . PRO A 1 416 ? -1.325 17.250 -33.748 1.00 32.56 416 PRO A CA 1
ATOM 3287 C C . PRO A 1 416 ? 0.067 16.991 -34.344 1.00 32.56 416 PRO A C 1
ATOM 3289 O O . PRO A 1 416 ? 1.071 17.582 -33.954 1.00 32.56 416 PRO A O 1
ATOM 3292 N N . ASP A 1 417 ? 0.070 16.055 -35.295 1.00 36.66 417 ASP A N 1
ATOM 3293 C CA . ASP A 1 417 ? 1.215 15.411 -35.948 1.00 36.66 417 ASP A CA 1
ATOM 3294 C C . ASP A 1 417 ? 2.219 16.387 -36.588 1.00 36.66 417 ASP A C 1
ATOM 3296 O O . ASP A 1 417 ? 1.816 17.263 -37.355 1.00 36.66 417 ASP A O 1
ATOM 3300 N N . PRO A 1 418 ? 3.535 16.187 -36.401 1.00 40.06 418 PRO A N 1
ATOM 3301 C CA . PRO A 1 418 ? 4.526 16.618 -37.369 1.00 40.06 418 PRO A CA 1
ATOM 3302 C C . PRO A 1 418 ? 4.852 15.449 -38.310 1.00 40.06 418 PRO A C 1
ATOM 3304 O O . PRO A 1 418 ? 5.555 14.507 -37.941 1.00 40.06 418 PRO A O 1
ATOM 3307 N N . ASP A 1 419 ? 4.346 15.529 -39.540 1.00 47.53 419 ASP A N 1
ATOM 3308 C CA . ASP A 1 419 ? 4.780 14.706 -40.669 1.00 47.53 419 ASP A CA 1
ATOM 3309 C C . ASP A 1 419 ? 6.307 14.787 -40.824 1.00 47.53 419 ASP A C 1
ATOM 3311 O O . ASP A 1 419 ? 6.838 15.877 -41.040 1.00 47.53 419 ASP A O 1
ATOM 3315 N N . THR A 1 420 ? 7.004 13.646 -40.698 1.00 44.81 420 THR A N 1
ATOM 3316 C CA . THR A 1 420 ? 8.217 13.196 -41.434 1.00 44.81 420 THR A CA 1
ATOM 3317 C C . THR A 1 420 ? 9.119 12.272 -40.587 1.00 44.81 420 THR A C 1
ATOM 3319 O O . THR A 1 420 ? 9.424 12.570 -39.436 1.00 44.81 420 THR A O 1
ATOM 3322 N N . ARG A 1 421 ? 9.636 11.198 -41.224 1.00 45.12 421 ARG A N 1
ATOM 3323 C CA . ARG A 1 421 ? 10.651 10.196 -40.768 1.00 45.12 421 ARG A CA 1
ATOM 3324 C C . ARG A 1 421 ? 10.141 8.856 -40.205 1.00 45.12 421 ARG A C 1
ATOM 3326 O O . ARG A 1 421 ? 10.555 8.426 -39.131 1.00 45.12 421 ARG A O 1
ATOM 3333 N N . ARG A 1 422 ? 9.283 8.157 -40.957 1.00 45.03 422 ARG A N 1
ATOM 3334 C CA . ARG A 1 422 ? 8.772 6.817 -40.595 1.00 45.03 422 ARG A CA 1
ATOM 3335 C C . ARG A 1 422 ? 9.728 5.657 -40.950 1.00 45.03 422 ARG A C 1
ATOM 3337 O O . ARG A 1 422 ? 9.805 4.698 -40.190 1.00 45.03 422 ARG A O 1
ATOM 3344 N N . GLU A 1 423 ? 10.499 5.775 -42.032 1.00 40.03 423 GLU A N 1
ATOM 3345 C CA . GLU A 1 423 ? 11.190 4.634 -42.671 1.00 40.03 423 GLU A CA 1
ATOM 3346 C C . GLU A 1 423 ? 12.450 4.121 -41.940 1.00 40.03 423 GLU A C 1
ATOM 3348 O O . GLU A 1 423 ? 12.682 2.918 -41.907 1.00 40.03 423 GLU A O 1
ATOM 3353 N N . ASP A 1 424 ? 13.222 4.972 -41.253 1.00 46.38 424 ASP A N 1
ATOM 3354 C CA . ASP A 1 424 ? 14.475 4.538 -40.596 1.00 46.38 424 ASP A CA 1
ATOM 3355 C C . ASP A 1 424 ? 14.264 3.727 -39.301 1.00 46.38 424 ASP A C 1
ATOM 3357 O O . ASP A 1 424 ? 15.185 3.088 -38.791 1.00 46.38 424 ASP A O 1
ATOM 3361 N N . SER A 1 425 ? 13.065 3.778 -38.711 1.00 43.22 425 SER A N 1
ATOM 3362 C CA . SER A 1 425 ? 12.830 3.269 -37.352 1.00 43.22 425 SER A CA 1
ATOM 3363 C C . SER A 1 425 ? 12.333 1.822 -37.295 1.00 43.22 425 SER A C 1
ATOM 3365 O O . SER A 1 425 ? 12.698 1.098 -36.369 1.00 43.22 425 SER A O 1
ATOM 3367 N N . GLU A 1 426 ? 11.568 1.375 -38.293 1.00 42.88 426 GLU A N 1
ATOM 3368 C CA . GLU A 1 426 ? 11.125 -0.023 -38.410 1.00 42.88 426 GLU A CA 1
ATOM 3369 C C . GLU A 1 426 ? 12.305 -0.953 -38.722 1.00 42.88 426 GLU A C 1
ATOM 3371 O O . GLU A 1 426 ? 12.413 -2.032 -38.141 1.00 42.88 426 GLU A O 1
ATOM 3376 N N . GLN A 1 427 ? 13.270 -0.477 -39.516 1.00 43.69 427 GLN A N 1
ATOM 3377 C CA . GLN A 1 427 ? 14.489 -1.218 -39.839 1.00 43.69 427 GLN A CA 1
ATOM 3378 C C . GLN A 1 427 ? 15.326 -1.553 -38.593 1.00 43.69 427 GLN A C 1
ATOM 3380 O O . GLN A 1 427 ? 15.836 -2.660 -38.463 1.00 43.69 427 GLN A O 1
ATOM 3385 N N . VAL A 1 428 ? 15.429 -0.631 -37.628 1.00 45.75 428 VAL A N 1
ATOM 3386 C CA . VAL A 1 428 ? 16.194 -0.857 -36.385 1.00 45.75 428 VAL A CA 1
ATOM 3387 C C . VAL A 1 428 ? 15.545 -1.923 -35.498 1.00 45.75 428 VAL A C 1
ATOM 3389 O O . VAL A 1 428 ? 16.254 -2.660 -34.809 1.00 45.75 428 VAL A O 1
ATOM 3392 N N . PHE A 1 429 ? 14.212 -2.000 -35.494 1.00 43.97 429 PHE A N 1
ATOM 3393 C CA . PHE A 1 429 ? 13.468 -3.011 -34.746 1.00 43.97 429 PHE A CA 1
ATOM 3394 C C . PHE A 1 429 ? 13.592 -4.390 -35.401 1.00 43.97 429 PHE A C 1
ATOM 3396 O O . PHE A 1 429 ? 13.912 -5.358 -34.713 1.00 43.97 429 PHE A O 1
ATOM 3403 N N . GLU A 1 430 ? 13.439 -4.470 -36.724 1.00 48.00 430 GLU A N 1
ATOM 3404 C CA . GLU A 1 430 ? 13.650 -5.707 -37.485 1.00 48.00 430 GLU A CA 1
ATOM 3405 C C . GLU A 1 430 ? 15.086 -6.231 -37.349 1.00 48.00 430 GLU A C 1
ATOM 3407 O O . GLU A 1 430 ? 15.291 -7.417 -37.088 1.00 48.00 430 GLU A O 1
ATOM 3412 N N . ASP A 1 431 ? 16.090 -5.352 -37.405 1.00 48.09 431 ASP A N 1
ATOM 3413 C CA . ASP A 1 431 ? 17.492 -5.731 -37.208 1.00 48.09 431 ASP A CA 1
ATOM 3414 C C . ASP A 1 431 ? 17.736 -6.310 -35.802 1.00 48.09 431 ASP A C 1
ATOM 3416 O O . ASP A 1 431 ? 18.447 -7.306 -35.654 1.00 48.09 431 ASP A O 1
ATOM 3420 N N . LEU A 1 432 ? 17.130 -5.724 -34.759 1.00 45.22 432 LEU A N 1
ATOM 3421 C CA . LEU A 1 432 ? 17.219 -6.230 -33.382 1.00 45.22 432 LEU A CA 1
ATOM 3422 C C . LEU A 1 432 ? 16.544 -7.603 -33.248 1.00 45.22 432 LEU A C 1
ATOM 3424 O O . LEU A 1 432 ? 17.112 -8.515 -32.646 1.00 45.22 432 LEU A O 1
ATOM 3428 N N . MET A 1 433 ? 15.354 -7.764 -33.829 1.00 44.09 433 MET A N 1
ATOM 3429 C CA . MET A 1 433 ? 14.617 -9.030 -33.812 1.00 44.09 433 MET A CA 1
ATOM 3430 C C . MET A 1 433 ? 15.329 -10.123 -34.610 1.00 44.09 433 MET A C 1
ATOM 3432 O O . MET A 1 433 ? 15.244 -11.294 -34.244 1.00 44.09 433 MET A O 1
ATOM 3436 N N . LYS A 1 434 ? 16.055 -9.759 -35.667 1.00 47.31 434 LYS A N 1
ATOM 3437 C CA . LYS A 1 434 ? 16.898 -10.670 -36.443 1.00 47.31 434 LYS A CA 1
ATOM 3438 C C . LYS A 1 434 ? 18.122 -11.132 -35.647 1.00 47.31 434 LYS A C 1
ATOM 3440 O O . LYS A 1 434 ? 18.366 -12.330 -35.571 1.00 47.31 434 LYS A O 1
ATOM 3445 N N . LEU A 1 435 ? 18.816 -10.219 -34.964 1.00 45.19 435 LEU A N 1
ATOM 3446 C CA . LEU A 1 435 ? 19.952 -10.550 -34.089 1.00 45.19 435 LEU A CA 1
ATOM 3447 C C . LEU A 1 435 ? 19.582 -11.505 -32.952 1.00 45.19 435 LEU A C 1
ATOM 3449 O O . LEU A 1 435 ? 20.363 -12.392 -32.622 1.00 45.19 435 LEU A O 1
ATOM 3453 N N . LEU A 1 436 ? 18.393 -11.337 -32.368 1.00 40.78 436 LEU A N 1
ATOM 3454 C CA . LEU A 1 436 ? 17.893 -12.221 -31.311 1.00 40.78 436 LEU A CA 1
ATOM 3455 C C . LEU A 1 436 ? 17.510 -13.617 -31.828 1.00 40.78 436 LEU A C 1
ATOM 3457 O O . LEU A 1 436 ? 17.539 -14.569 -31.056 1.00 40.78 436 LEU A O 1
ATOM 3461 N N . ARG A 1 437 ? 17.166 -13.755 -33.116 1.00 42.28 437 ARG A N 1
ATOM 3462 C CA . ARG A 1 437 ? 16.901 -15.058 -33.755 1.00 42.28 437 ARG A CA 1
ATOM 3463 C C . ARG A 1 437 ? 18.181 -15.760 -34.199 1.00 42.28 437 ARG A C 1
ATOM 3465 O O . ARG A 1 437 ? 18.249 -16.979 -34.180 1.00 42.28 437 ARG A O 1
ATOM 3472 N N . GLU A 1 438 ? 19.197 -15.007 -34.608 1.00 37.34 438 GLU A N 1
ATOM 3473 C CA . GLU A 1 438 ? 20.474 -15.570 -35.066 1.00 37.34 438 GLU A CA 1
ATOM 3474 C C . GLU A 1 438 ? 21.329 -16.114 -33.904 1.00 37.34 438 GLU A C 1
ATOM 3476 O O . GLU A 1 438 ? 22.153 -17.005 -34.118 1.00 37.34 438 GLU A O 1
ATOM 3481 N N . SER A 1 439 ? 21.089 -15.666 -32.664 1.00 35.91 439 SER A N 1
ATOM 3482 C CA . SER A 1 439 ? 21.739 -16.204 -31.457 1.00 35.91 439 SER A CA 1
ATOM 3483 C C . SER A 1 439 ? 21.282 -17.609 -31.038 1.00 35.91 439 SER A C 1
ATOM 3485 O O . SER A 1 439 ? 21.918 -18.193 -30.170 1.00 35.91 439 SER A O 1
ATOM 3487 N N . ASP A 1 440 ? 20.248 -18.180 -31.667 1.00 32.59 440 ASP A N 1
ATOM 3488 C CA . ASP A 1 440 ? 19.805 -19.568 -31.430 1.00 32.59 440 ASP A CA 1
ATOM 3489 C C . ASP A 1 440 ? 20.714 -20.621 -32.120 1.00 32.59 440 ASP A C 1
ATOM 3491 O O . ASP A 1 440 ? 20.421 -21.816 -32.095 1.00 32.59 440 ASP A O 1
ATOM 3495 N N . SER A 1 441 ? 21.815 -20.193 -32.755 1.00 32.06 441 SER A N 1
ATOM 3496 C CA . SER A 1 441 ? 22.654 -21.033 -33.630 1.00 32.06 441 SER A CA 1
ATOM 3497 C C . SER A 1 441 ? 23.971 -21.537 -33.016 1.00 32.06 441 SER A C 1
ATOM 3499 O O . SER A 1 441 ? 24.751 -22.166 -33.738 1.00 32.06 441 SER A O 1
ATOM 3501 N N . HIS A 1 442 ? 24.259 -21.263 -31.738 1.00 29.86 442 HIS A N 1
ATOM 3502 C CA . HIS A 1 442 ? 25.506 -21.689 -31.082 1.00 29.86 442 HIS A CA 1
ATOM 3503 C C . HIS A 1 442 ? 25.297 -22.307 -29.705 1.00 29.86 442 HIS A C 1
ATOM 3505 O O . HIS A 1 442 ? 24.649 -21.659 -28.855 1.00 29.86 442 HIS A O 1
#

Radius of gyration: 25.36 Å; chains: 1; bounding box: 66×44×74 Å

Secondary structure (DSSP, 8-state):
-TTHHHHHHHHHHHHHHTT--S--TTHHHHHHHHHHHHHH----HHHHHHHHHHHHHHHHTTTTS-HHHHHHHHHHHHHHHHHHHHHHHHS-TTTTS-HHHHHHHHHHHHHHHHHGGGHHHHHH-HHHHHHHHHHHHHHHHHHHHHHHHHSSHHHHHHHHHHHHHHTTSS---HHHHHHHHHHHHHHSSS-GGG--TT-HHHHHHHHTTB-HHHHHHHHHTPPPPPHHHHBPPPPPP-GGGT-HHHHHHHH---TT---SSHHHHHHHHHHHHHIIIIISSTT-B-HHHHHHHHHHHHHHHHHHTT-HHHHHHHHHSPPTT--HHHHHHHHHHHHHHHHHHHHHHHB-TTS-B-GGGS-GGGHHHHTT-HHHHHHHHHHHHHHHHHHH-S-HHHHHHHHBSS-SS--SSS--SSSS------HHHHHHHHHHHHHHHHGGG-

pLDDT: mean 70.19, std 17.47, range [29.86, 97.06]

Organism: Phytophthora infestans (NCBI:txid4787)

Sequence (442 aa):
MQQLPLLYNALADRKVAVRLGRDLAPLGPFMAIMDTFFKTREVTLPVAFACICWMKFVAALQGRRGLGRNVSLTFQHSKDLQKRIEEAVEHRKALLAYNKANSLLERCTGEIKHFVPLYHIARANPLFAGLTALNHQFQYLHIANEVLFATSKLRAFGHLYNALVQEGHLERNPFFDDVYDVYGQEVFAPSRAAAIHGAYYRTYLISSNLRVNLIEAVYRGEELPAPSEAYKKKKAFHLSDVSEIFRLSRLNDKSILKGGSWKDMLEDVANLCSRELFETRVLSRDLLKLNEDLTDLFPELVRVLGQQDCFSNIMDNSVAGESRQQRLSRALEESVMRKAMPLLDALQSDGSIDISAIPGAMSATVAMDALLGKELCSEIAAVINAKFSTTSEVCEQIYFTYPAQPDFVTQEYGGPDPDTRREDSEQVFEDLMKLLRESDSH

Foldseek 3Di:
DVLLVVVLVVVVVVCVVPVDPPPPPPVNLVNVQVVCCVVPVADDLLNLLLVLLLVLQLVLQDAPDFQLVSLVVLVVLLVLLLVLLVVLLVVCLLVLQDPVLNVLSVVLNVSSVVCVVCSVVSSVDSSSSSSSSVRSLVSQVQSLLQSLVSFCLLLLVLLLVLLLCQLPLAPDQVVNVLVCVQCQVLNWVPGSVQCDALCSLVRSCVSVQFPNVCSVVQLQVHDDPDPVVGGDDDDDDGPVVRQPSCCCSPVVDCVQQPDPDSVSSSVSSSVSSCCCCQPSQNAHWNSSLVSSLSSVLLVVLLVLLVLVVQLVVLLVDDDPPDDSSNSNSCSSSCSRSLRSRLLSNQQDPVLHGNLSSRRPSCSVVNVPDSVVSVVSSNVSNVSVCVSQVDPSCVSQVSTHSDHSRSPNDPPPPDDDDDDDDDPPRVVVVVVVVVVVVVSSPD